Protein AF-A0A524CQB7-F1 (afdb_monomer_lite)

pLDDT: mean 87.29, std 10.15, range [39.16, 98.62]

Sequence (456 aa):
MPPKVCFMQLSSCWGCYQSLIDNYGQDLIDILTSIDIVYFPAVVDFKHSDLESYGEGEIDIGIIEGNVRTTDDLENTKLVREKSKLVISLGSCACFGGIPSLANLYSKDALIERKYKTVESIVETQGLPTENVPGILDSIPPVHDVVDVDIWIPGCPPKTDHIIAAFKYLLSLPAREPSDQNMCDICTLRGEKCFLNRGILCFGPLASADEKLQYPNKGEVCYGASGPTKNIAKDEAQKLVKLVTSKELDGNEVADILKFLTLYAKIPNLGYMYVKGDPLQALGHNRADYPEKTIELDGSNVKALDLNGFPDEIGILLHAVSKSPEFHYTEQTVCATCPRNKENKQLKEIKRDYEGGVKDQEKCLLEQGYLCMGIVTKGGCGALCIKANCPCLGCYGPSPNIVDAGGKFTTSLASISTNMTVPDLQKKIPDPAGQFYRFMTAVSPFKKKQNDTGME

Foldseek 3Di:
DQAEEAEDEDAAPCVQVVLQCVPPPPCSVVLVVRHHHQYDVVPDPDDPVSLVPAQFQNGAEYEYEAWCFFPVSLVVLVSSNRRHPAYEDAELCQAFVFQVQVCLQDFPVVVQCCPQPPPPPDPDHPGDDDPPDTGTDGGIAHSCVRHPHFKYQYFPHRHNVSVSVVSVLVSPPDPDDAAQDFLLVVAPCPDPNDCLVVLHAADRQFAGDDPVQNQVNVVHGHLRLRAGHPGGPQVSLLSNLCSLQVDQDDLVRLVSLVSSLCNHVVPPPLQLMDGLLRLLSCLQFPVPSWDWDWDQDPNDTAIFTRRVPGDRSNRRSSVSSSPHPSDDRPWAFQVVLQQADDDALAAPEADDQPPPPQDDLRHDPVNVRYLALSVFATHDPSNVQSNVVHHHQRRSHGTSNPQASLVVSVVSNCVRHVVDDPVRVCVNCVDSCCRRCSSRCCSHPCNHDDDCPDPD

Structure (mmCIF, N/CA/C/O backbone):
data_AF-A0A524CQB7-F1
#
_entry.id   AF-A0A524CQB7-F1
#
loop_
_atom_site.group_PDB
_atom_site.id
_atom_site.type_symbol
_atom_site.label_atom_id
_atom_site.label_alt_id
_atom_site.label_comp_id
_atom_site.label_asym_id
_atom_site.label_entity_id
_atom_site.label_seq_id
_atom_site.pdbx_PDB_ins_code
_atom_site.Cartn_x
_atom_site.Cartn_y
_atom_site.Cartn_z
_atom_site.occupancy
_atom_site.B_iso_or_equiv
_atom_site.auth_seq_id
_atom_site.auth_comp_id
_atom_site.auth_asym_id
_atom_site.auth_atom_id
_atom_site.pdbx_PDB_model_num
ATOM 1 N N . MET A 1 1 ? -23.038 -17.881 1.318 1.00 72.31 1 MET A N 1
ATOM 2 C CA . MET A 1 1 ? -22.494 -18.045 -0.044 1.00 72.31 1 MET A CA 1
ATOM 3 C C . MET A 1 1 ? -21.084 -17.476 -0.014 1.00 72.31 1 MET A C 1
ATOM 5 O O . MET A 1 1 ? -20.920 -16.482 0.690 1.00 72.31 1 MET A O 1
ATOM 9 N N . PRO A 1 2 ? -20.083 -18.121 -0.632 1.00 88.00 2 PRO A N 1
ATOM 10 C CA . PRO A 1 2 ? -18.741 -17.547 -0.744 1.00 88.00 2 PRO A CA 1
ATOM 11 C C . PRO A 1 2 ? -18.804 -16.168 -1.426 1.00 88.00 2 PRO A C 1
ATOM 13 O O . PRO A 1 2 ? -19.645 -16.002 -2.312 1.00 88.00 2 PRO A O 1
ATOM 16 N N . PRO A 1 3 ? -17.991 -15.179 -1.014 1.00 91.88 3 PRO A N 1
ATOM 17 C CA . PRO A 1 3 ? -17.944 -13.879 -1.674 1.00 91.88 3 PRO A CA 1
ATOM 18 C C . PRO A 1 3 ? -17.397 -14.009 -3.098 1.00 91.88 3 PRO A C 1
ATOM 20 O O . PRO A 1 3 ? -16.446 -14.760 -3.328 1.00 91.88 3 PRO A O 1
ATOM 23 N N . LYS A 1 4 ? -17.969 -13.246 -4.033 1.00 95.12 4 LYS A N 1
ATOM 24 C CA . LYS A 1 4 ? -17.505 -13.155 -5.423 1.00 95.12 4 LYS A CA 1
ATOM 25 C C . LYS A 1 4 ? -16.234 -12.315 -5.497 1.00 95.12 4 LYS A C 1
ATOM 27 O O . LYS A 1 4 ? -16.232 -11.157 -5.075 1.00 95.12 4 LYS A O 1
ATOM 32 N N . VAL A 1 5 ? -15.166 -12.873 -6.060 1.00 95.69 5 VAL A N 1
ATOM 33 C CA . VAL A 1 5 ? -13.848 -12.231 -6.139 1.00 95.69 5 VAL A CA 1
ATOM 34 C C . VAL A 1 5 ? -13.337 -12.184 -7.577 1.00 95.69 5 VAL A C 1
ATOM 36 O O . VAL A 1 5 ? -13.259 -13.203 -8.264 1.00 95.69 5 VAL A O 1
ATOM 39 N N . CYS A 1 6 ? -12.950 -10.987 -8.013 1.00 96.75 6 CYS A N 1
ATOM 40 C CA . CYS A 1 6 ? -12.302 -10.721 -9.293 1.00 96.75 6 CYS A CA 1
ATOM 41 C C . CYS A 1 6 ? -10.814 -10.416 -9.080 1.00 96.75 6 CYS A C 1
ATOM 43 O O . CYS A 1 6 ? -10.462 -9.517 -8.322 1.00 96.75 6 CYS A O 1
ATOM 45 N N . PHE A 1 7 ? -9.939 -11.128 -9.784 1.00 96.56 7 PHE A N 1
ATOM 46 C CA . PHE A 1 7 ? -8.497 -10.908 -9.855 1.00 96.56 7 PHE A CA 1
ATOM 47 C C . PHE A 1 7 ? -8.150 -10.327 -11.230 1.00 96.56 7 PHE A C 1
ATOM 49 O O . PHE A 1 7 ? -8.049 -11.044 -12.228 1.00 96.56 7 PHE A O 1
ATOM 56 N N . MET A 1 8 ? -7.987 -9.008 -11.283 1.00 97.56 8 MET A N 1
ATOM 57 C CA . MET A 1 8 ? -7.644 -8.269 -12.489 1.00 97.56 8 MET A CA 1
ATOM 58 C C . MET A 1 8 ? -6.134 -8.065 -12.617 1.00 97.56 8 MET A C 1
ATOM 60 O O . MET A 1 8 ? -5.514 -7.331 -11.843 1.00 97.56 8 MET A O 1
ATOM 64 N N . GLN A 1 9 ? -5.572 -8.655 -13.668 1.00 96.25 9 GLN A N 1
ATOM 65 C CA . GLN A 1 9 ? -4.202 -8.420 -14.099 1.00 96.25 9 GLN A CA 1
ATOM 66 C C . GLN A 1 9 ? -4.155 -7.278 -15.122 1.00 96.25 9 GLN A C 1
ATOM 68 O O . GLN A 1 9 ? -4.657 -7.423 -16.234 1.00 96.25 9 GLN A O 1
ATOM 73 N N . LEU A 1 10 ? -3.489 -6.179 -14.775 1.00 97.12 10 LEU A N 1
ATOM 74 C CA . LEU A 1 10 ? -3.112 -5.120 -15.717 1.00 97.12 10 LEU A CA 1
ATOM 75 C C . LEU A 1 10 ? -1.713 -5.393 -16.306 1.00 97.12 10 LEU A C 1
ATOM 77 O O . LEU A 1 10 ? -1.142 -6.476 -16.137 1.00 97.12 10 LEU A O 1
ATOM 81 N N . SER A 1 11 ? -1.087 -4.387 -16.918 1.00 96.44 11 SER A N 1
ATOM 82 C CA . SER A 1 11 ? 0.336 -4.402 -17.277 1.00 96.44 11 SER A CA 1
ATOM 83 C C . SER A 1 11 ? 1.223 -4.699 -16.057 1.00 96.44 11 SER A C 1
ATOM 85 O O . SER A 1 11 ? 1.495 -3.829 -15.218 1.00 96.44 11 SER A O 1
ATOM 87 N N . SER A 1 12 ? 1.697 -5.939 -15.944 1.00 94.62 12 SER A N 1
ATOM 88 C CA . SER A 1 12 ? 2.336 -6.465 -14.733 1.00 94.62 12 SER A CA 1
ATOM 89 C C . SER A 1 12 ? 3.407 -7.516 -15.050 1.00 94.62 12 SER A C 1
ATOM 91 O O . SER A 1 12 ? 3.585 -7.924 -16.197 1.00 94.62 12 S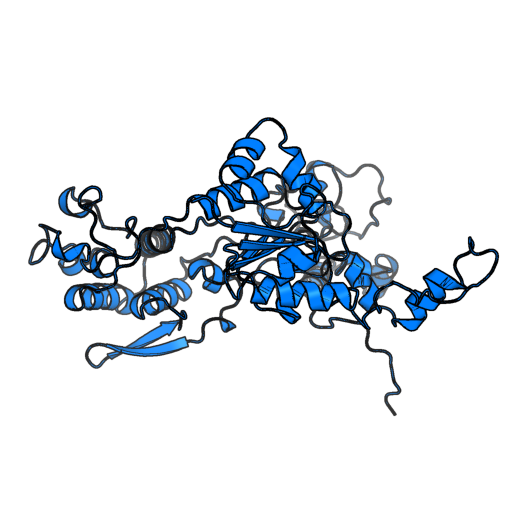ER A O 1
ATOM 93 N N . CYS A 1 13 ? 4.152 -7.936 -14.023 1.00 95.88 13 CYS A N 1
ATOM 94 C CA . CYS A 1 13 ? 5.080 -9.069 -14.096 1.00 95.88 13 CYS A CA 1
ATOM 95 C C . CYS A 1 13 ? 4.495 -10.355 -13.494 1.00 95.88 13 CYS A C 1
ATOM 97 O O . CYS A 1 13 ? 5.230 -11.330 -13.357 1.00 95.88 13 CYS A O 1
ATOM 99 N N . TRP A 1 14 ? 3.220 -10.333 -13.084 1.00 95.00 14 TRP A N 1
ATOM 100 C CA . TRP A 1 14 ? 2.524 -11.423 -12.392 1.00 95.00 14 TRP A CA 1
ATOM 101 C C . TRP A 1 14 ? 3.106 -11.821 -11.023 1.00 95.00 14 TRP A C 1
ATOM 103 O O . TRP A 1 14 ? 2.699 -12.806 -10.409 1.00 95.00 14 TRP A O 1
ATOM 113 N N . GLY A 1 15 ? 4.079 -11.064 -10.508 1.00 95.62 15 GLY A N 1
ATOM 114 C CA . GLY A 1 15 ? 4.787 -11.424 -9.281 1.00 95.62 15 GLY A CA 1
ATOM 115 C C . GLY A 1 15 ? 3.889 -11.442 -8.042 1.00 95.62 15 GLY A C 1
ATOM 116 O O . GLY A 1 15 ? 4.166 -12.192 -7.106 1.00 95.62 15 GLY A O 1
ATOM 117 N N . CYS A 1 16 ? 2.821 -10.637 -8.007 1.00 95.19 16 CYS A N 1
ATOM 118 C CA . CYS A 1 16 ? 1.934 -10.599 -6.842 1.00 95.19 16 CYS A CA 1
ATOM 119 C C . CYS A 1 16 ? 1.035 -11.833 -6.795 1.00 95.19 16 CYS A C 1
ATOM 121 O O . CYS A 1 16 ? 0.905 -12.444 -5.734 1.00 95.19 16 CYS A O 1
ATOM 123 N N . TYR A 1 17 ? 0.481 -12.241 -7.939 1.00 93.12 17 TYR A N 1
ATOM 124 C CA . TYR A 1 17 ? -0.245 -13.503 -8.043 1.00 93.12 17 TYR A CA 1
ATOM 125 C C . TYR A 1 17 ? 0.659 -14.724 -7.860 1.00 93.12 17 TYR A C 1
ATOM 127 O O . TYR A 1 17 ? 0.243 -15.645 -7.160 1.00 93.12 17 TYR A O 1
ATOM 135 N N . GLN A 1 18 ? 1.910 -14.702 -8.341 1.00 93.00 18 GLN A N 1
ATOM 136 C CA . GLN A 1 18 ? 2.894 -15.739 -7.995 1.00 93.00 18 GLN A CA 1
ATOM 137 C C . GLN A 1 18 ? 3.065 -15.847 -6.473 1.00 93.00 18 GLN A C 1
ATOM 139 O O . GLN A 1 18 ? 2.960 -16.934 -5.920 1.00 93.00 18 GLN A O 1
ATOM 144 N N . SER A 1 19 ? 3.239 -14.726 -5.766 1.00 91.25 19 SER A N 1
ATOM 145 C CA . SER A 1 19 ? 3.388 -14.762 -4.306 1.00 91.25 19 SER A CA 1
ATOM 146 C C . SER A 1 19 ? 2.136 -15.263 -3.578 1.00 91.25 19 SER A C 1
ATOM 148 O O . SER A 1 19 ? 2.265 -15.909 -2.536 1.00 91.25 19 SER A O 1
ATOM 150 N N . LEU A 1 20 ? 0.935 -15.008 -4.110 1.00 87.56 20 LEU A N 1
ATOM 151 C CA . LEU A 1 20 ? -0.304 -15.603 -3.600 1.00 87.56 20 LEU A CA 1
ATOM 152 C C . LEU A 1 20 ? -0.279 -17.132 -3.747 1.00 87.56 20 LEU A C 1
ATOM 154 O O . LEU A 1 20 ? -0.596 -17.838 -2.789 1.00 87.56 20 LEU A O 1
ATOM 158 N N . ILE A 1 21 ? 0.118 -17.645 -4.916 1.00 86.62 21 ILE A N 1
ATOM 159 C CA . ILE A 1 21 ? 0.123 -19.090 -5.174 1.00 86.62 21 ILE A CA 1
ATOM 160 C C . ILE A 1 21 ? 1.335 -19.825 -4.585 1.00 86.62 21 ILE A C 1
ATOM 162 O O . ILE A 1 21 ? 1.261 -21.037 -4.415 1.00 86.62 21 ILE A O 1
ATOM 166 N N . ASP A 1 22 ? 2.413 -19.127 -4.214 1.00 84.06 22 ASP A N 1
ATOM 167 C CA . ASP A 1 22 ? 3.617 -19.717 -3.600 1.00 84.06 22 ASP A CA 1
ATOM 168 C C . ASP A 1 22 ? 3.314 -20.483 -2.299 1.00 84.06 22 ASP A C 1
ATOM 170 O O . ASP A 1 22 ? 4.087 -21.354 -1.905 1.00 84.06 22 ASP A O 1
ATOM 174 N N . ASN A 1 23 ? 2.169 -20.226 -1.651 1.00 68.69 23 ASN A N 1
ATOM 175 C CA . ASN A 1 23 ? 1.700 -21.011 -0.502 1.00 68.69 23 ASN A CA 1
ATOM 176 C C . ASN A 1 23 ? 0.934 -22.292 -0.869 1.00 68.69 23 ASN A C 1
ATOM 178 O O . ASN A 1 23 ? 0.060 -22.749 -0.119 1.00 68.69 23 ASN A O 1
ATOM 182 N N . TYR A 1 24 ? 1.189 -22.845 -2.051 1.00 61.53 24 TYR A N 1
ATOM 183 C CA . TYR A 1 24 ? 0.527 -24.052 -2.518 1.00 61.53 24 TYR A CA 1
ATOM 184 C C . TYR A 1 24 ? 0.755 -25.216 -1.533 1.00 61.53 24 TYR A C 1
ATOM 186 O O . TYR A 1 24 ? 1.892 -25.578 -1.235 1.00 61.53 24 TYR A O 1
ATOM 194 N N . GLY A 1 25 ? -0.334 -25.803 -1.017 1.00 59.62 25 GLY A N 1
ATOM 195 C CA . GLY A 1 25 ? -0.307 -26.939 -0.081 1.00 59.62 25 GLY A CA 1
ATOM 196 C C . GLY A 1 25 ? -0.539 -26.613 1.403 1.00 59.62 25 GLY A C 1
ATOM 197 O O . GLY A 1 25 ? -0.539 -27.536 2.215 1.00 59.62 25 GLY A O 1
ATOM 198 N N . GLN A 1 26 ? -0.757 -25.343 1.765 1.00 68.56 26 GLN A N 1
ATOM 199 C CA . GLN A 1 26 ? -1.224 -24.938 3.101 1.00 68.56 26 GLN A CA 1
ATOM 200 C C . GLN A 1 26 ? -2.515 -24.108 2.996 1.00 68.56 26 GLN A C 1
ATOM 202 O O . GLN A 1 26 ? -3.539 -24.609 2.541 1.00 68.56 26 GLN A O 1
ATOM 207 N N . ASP A 1 27 ? -2.460 -22.823 3.350 1.00 71.88 27 ASP A N 1
ATOM 208 C CA . ASP A 1 27 ? -3.631 -21.950 3.481 1.00 71.88 27 ASP A CA 1
ATOM 209 C C . ASP A 1 27 ? -4.284 -21.559 2.148 1.00 71.88 27 ASP A C 1
ATOM 211 O O . ASP A 1 27 ? -5.397 -21.037 2.135 1.00 71.88 27 ASP A O 1
ATOM 215 N N . LEU A 1 28 ? -3.597 -21.760 1.017 1.00 79.31 28 LEU A N 1
ATOM 216 C CA . LEU A 1 28 ? -4.120 -21.358 -0.288 1.00 79.31 28 LEU A CA 1
ATOM 217 C C . LEU A 1 28 ? -5.411 -22.109 -0.636 1.00 79.31 28 LEU A C 1
ATOM 219 O O . LEU A 1 28 ? -6.340 -21.500 -1.152 1.00 79.31 28 LEU A O 1
ATOM 223 N N . ILE A 1 29 ? -5.493 -23.408 -0.332 1.00 81.88 29 ILE A N 1
ATOM 224 C CA . ILE A 1 29 ? -6.696 -24.208 -0.611 1.00 81.88 29 ILE A CA 1
ATOM 225 C C . ILE A 1 29 ? -7.873 -23.696 0.226 1.00 81.88 29 ILE A C 1
ATOM 227 O O . ILE A 1 29 ? -8.972 -23.532 -0.302 1.00 81.88 29 ILE A O 1
ATOM 231 N N . ASP A 1 30 ? -7.639 -23.370 1.496 1.00 81.06 30 ASP A N 1
ATOM 232 C CA . ASP A 1 30 ? -8.668 -22.817 2.380 1.00 81.06 30 ASP A CA 1
ATOM 233 C C . ASP A 1 30 ? -9.185 -21.465 1.867 1.00 81.06 30 ASP A C 1
ATOM 235 O O . ASP A 1 30 ? -10.387 -21.202 1.892 1.00 81.06 30 ASP A O 1
ATOM 239 N N . ILE A 1 31 ? -8.301 -20.612 1.336 1.00 81.88 31 ILE A N 1
ATOM 240 C CA . ILE A 1 31 ? -8.700 -19.341 0.712 1.00 81.88 31 ILE A CA 1
ATOM 241 C C . ILE A 1 31 ? -9.503 -19.595 -0.565 1.00 81.88 31 ILE A C 1
ATOM 243 O O . ILE A 1 31 ? -10.604 -19.076 -0.705 1.00 81.88 31 ILE A O 1
ATOM 247 N N . LEU A 1 32 ? -8.987 -20.407 -1.490 1.00 83.88 32 LEU A N 1
ATOM 248 C CA . LEU A 1 32 ? -9.645 -20.644 -2.779 1.00 83.88 32 LEU A CA 1
ATOM 249 C C . LEU A 1 32 ? -11.011 -21.328 -2.619 1.00 83.88 32 LEU A C 1
ATOM 251 O O . LEU A 1 32 ? -11.913 -21.067 -3.404 1.00 83.88 32 LEU A O 1
ATOM 255 N N . THR A 1 33 ? -11.185 -22.173 -1.600 1.00 86.12 33 THR A N 1
ATOM 256 C CA . THR A 1 33 ? -12.470 -22.836 -1.303 1.00 86.12 33 THR A CA 1
ATOM 257 C C . THR A 1 33 ? -13.450 -21.959 -0.525 1.00 86.12 33 THR A C 1
ATOM 259 O O . THR A 1 33 ? -14.637 -22.284 -0.458 1.00 86.12 33 THR A O 1
ATOM 262 N N . SER A 1 34 ? -12.988 -20.846 0.050 1.00 87.50 34 SER A N 1
ATOM 263 C CA . SER A 1 34 ? -13.831 -19.896 0.782 1.00 87.50 34 SER A CA 1
ATOM 264 C C . SER A 1 34 ? -14.281 -18.700 -0.055 1.00 87.50 34 SER A C 1
ATOM 266 O O . SER A 1 34 ? -15.033 -17.879 0.465 1.00 87.50 34 SER A O 1
ATOM 268 N N . ILE A 1 35 ? -13.898 -18.624 -1.336 1.00 91.69 35 ILE A N 1
ATOM 269 C CA . ILE A 1 35 ? -14.290 -17.567 -2.282 1.00 91.69 35 ILE A CA 1
ATOM 270 C C . ILE A 1 35 ? -14.898 -18.147 -3.563 1.00 91.69 35 ILE A C 1
ATOM 272 O O . ILE A 1 35 ? -14.632 -19.289 -3.928 1.00 91.69 35 ILE A O 1
ATOM 276 N N . ASP A 1 36 ? -15.698 -17.344 -4.258 1.00 93.88 36 ASP A N 1
ATOM 277 C CA . ASP A 1 36 ? -16.190 -17.625 -5.608 1.00 93.88 36 ASP A CA 1
ATOM 278 C C . ASP A 1 36 ? -15.382 -16.796 -6.618 1.00 93.88 36 ASP A C 1
ATOM 280 O O . ASP A 1 36 ? -15.504 -15.571 -6.672 1.00 93.88 36 ASP A O 1
ATOM 284 N N . ILE A 1 37 ? -14.488 -17.439 -7.373 1.00 94.88 37 ILE A N 1
ATOM 285 C CA . ILE A 1 37 ? -13.604 -16.749 -8.321 1.00 94.88 37 ILE A CA 1
ATOM 286 C C . ILE A 1 37 ? -14.369 -16.502 -9.616 1.00 94.88 37 ILE A C 1
ATOM 288 O O . ILE A 1 37 ? -14.480 -17.392 -10.456 1.00 94.88 37 ILE A O 1
ATOM 292 N N . VAL A 1 38 ? -14.842 -15.273 -9.799 1.00 96.00 38 VAL A N 1
ATOM 293 C CA . VAL A 1 38 ? -15.662 -14.890 -10.960 1.00 96.00 38 VAL A CA 1
ATOM 294 C C . VAL A 1 38 ? -14.837 -14.428 -12.157 1.00 96.00 38 VAL A C 1
ATOM 296 O O . VAL A 1 38 ? -15.312 -14.452 -13.288 1.00 96.00 38 VAL A O 1
ATOM 299 N N . TYR A 1 39 ? -13.595 -14.008 -11.921 1.00 97.06 39 TYR A N 1
ATOM 300 C CA . TYR A 1 39 ? -12.663 -13.608 -12.969 1.00 97.06 39 TYR A CA 1
ATOM 301 C C . TYR A 1 39 ? -11.231 -13.730 -12.457 1.00 97.06 39 TYR A C 1
ATOM 303 O O . TYR A 1 39 ? -10.873 -13.097 -11.469 1.00 97.06 39 TYR A O 1
ATOM 311 N N . PHE A 1 40 ? -10.414 -14.553 -13.109 1.00 94.94 40 PHE A N 1
ATOM 312 C CA . PHE A 1 40 ? -8.971 -14.631 -12.878 1.00 94.94 40 PHE A CA 1
ATOM 313 C C . PHE A 1 40 ? -8.320 -15.270 -14.114 1.00 94.94 40 PHE A C 1
ATOM 315 O O . PHE A 1 40 ? -8.179 -16.493 -14.157 1.00 94.94 40 PHE A O 1
ATOM 322 N N . PRO A 1 41 ? -7.909 -14.478 -15.122 1.00 89.75 41 PRO A N 1
ATOM 323 C CA . PRO A 1 41 ? -7.543 -14.991 -16.449 1.00 89.75 41 PRO A CA 1
ATOM 324 C C . PRO A 1 41 ? -6.447 -16.064 -16.475 1.00 89.75 41 PRO A C 1
ATOM 326 O O . PRO A 1 41 ? -6.358 -16.831 -17.427 1.00 89.75 41 PRO A O 1
ATOM 329 N N . ALA A 1 42 ? -5.593 -16.106 -15.449 1.00 87.00 42 ALA A N 1
ATOM 330 C CA . ALA A 1 42 ? -4.515 -17.084 -15.337 1.00 87.00 42 ALA A CA 1
ATOM 331 C C . ALA A 1 42 ? -4.948 -18.426 -14.713 1.00 87.00 42 ALA A C 1
ATOM 333 O O . ALA A 1 42 ? -4.187 -19.389 -14.773 1.00 87.00 42 ALA A O 1
ATOM 334 N N . VAL A 1 43 ? -6.122 -18.489 -14.076 1.00 88.50 43 VAL A N 1
ATOM 335 C CA . VAL A 1 43 ? -6.550 -19.629 -13.242 1.00 88.50 43 VAL A CA 1
ATOM 336 C C . VAL A 1 43 ? -7.898 -20.203 -13.674 1.00 88.50 43 VAL A C 1
ATOM 338 O O . VAL A 1 43 ? -8.090 -21.413 -13.594 1.00 88.50 43 VAL A O 1
ATOM 341 N N . VAL A 1 44 ? -8.827 -19.363 -14.132 1.00 91.69 44 VAL A N 1
ATOM 342 C CA . VAL A 1 44 ? -10.168 -19.768 -14.578 1.00 91.69 44 VAL A CA 1
ATOM 343 C C . VAL A 1 44 ? -10.417 -19.309 -16.012 1.00 91.69 44 VAL A C 1
ATOM 345 O O . VAL A 1 44 ? -9.851 -18.317 -16.465 1.00 91.69 44 VAL A O 1
ATOM 348 N N . ASP A 1 45 ? -11.294 -20.017 -16.724 1.00 93.56 45 ASP A N 1
ATOM 349 C CA . ASP A 1 45 ? -11.525 -19.797 -18.157 1.00 93.56 45 ASP A CA 1
ATOM 350 C C . ASP A 1 45 ? -12.484 -18.642 -18.490 1.00 93.56 45 ASP A C 1
ATOM 352 O O . ASP A 1 45 ? -12.678 -18.364 -19.680 1.00 93.56 45 ASP A O 1
ATOM 356 N N . PHE A 1 46 ? -13.050 -17.964 -17.481 1.00 94.88 46 PHE A N 1
ATOM 357 C CA . PHE A 1 46 ? -13.928 -16.806 -17.671 1.00 94.88 46 PHE A CA 1
ATOM 358 C C . PHE A 1 46 ? -13.240 -15.727 -18.509 1.00 94.88 46 PHE A C 1
ATOM 360 O O . PHE A 1 46 ? -12.072 -15.383 -18.308 1.00 94.88 46 PHE A O 1
ATOM 367 N N . LYS A 1 47 ? -13.968 -15.222 -19.497 1.00 94.69 47 LYS A N 1
ATOM 368 C CA . LYS A 1 47 ? -13.514 -14.222 -20.456 1.00 94.69 47 LYS A CA 1
ATOM 369 C C . LYS A 1 47 ? -13.863 -12.826 -19.971 1.00 94.69 47 LYS A C 1
ATOM 371 O O . LYS A 1 47 ? -14.651 -12.627 -19.053 1.00 94.69 47 LYS A O 1
ATOM 376 N N . HIS A 1 48 ? -13.263 -11.840 -20.624 1.00 95.19 48 HIS A N 1
ATOM 377 C CA . HIS A 1 48 ? -13.508 -10.432 -20.325 1.00 95.19 48 HIS A CA 1
ATOM 378 C C . HIS A 1 48 ? -15.000 -10.064 -20.440 1.00 95.19 48 HIS A C 1
ATOM 380 O O . HIS A 1 48 ? -15.533 -9.423 -19.542 1.00 95.19 48 HIS A O 1
ATOM 386 N N . SER A 1 49 ? -15.715 -10.623 -21.424 1.00 95.81 49 SER A N 1
ATOM 387 C CA . SER A 1 49 ? -17.171 -10.464 -21.561 1.00 95.81 49 SER A CA 1
ATOM 388 C C . SER A 1 49 ? -17.979 -11.004 -20.373 1.00 95.81 49 SER A C 1
ATOM 390 O O . SER A 1 49 ? -19.060 -10.496 -20.087 1.00 95.81 49 SER A O 1
ATOM 392 N N . ASP A 1 50 ? -17.478 -12.029 -19.671 1.00 96.00 50 ASP A N 1
ATOM 393 C CA . ASP A 1 50 ? -18.132 -12.534 -18.460 1.00 96.00 50 ASP A CA 1
ATOM 394 C C . ASP A 1 50 ? -18.022 -11.495 -17.337 1.00 96.00 50 ASP A C 1
ATOM 396 O O . ASP A 1 50 ? -19.013 -11.224 -16.662 1.00 96.00 50 ASP A O 1
ATOM 400 N N . LEU A 1 51 ? -16.860 -10.843 -17.189 1.00 95.69 51 LEU A N 1
ATOM 401 C CA . LEU A 1 51 ? -16.669 -9.742 -16.239 1.00 95.69 51 LEU A CA 1
ATOM 402 C C . LEU A 1 51 ? -17.588 -8.549 -16.554 1.00 95.69 51 LEU A C 1
ATOM 404 O O . LEU A 1 51 ? -18.195 -7.983 -15.646 1.00 95.69 51 LEU A O 1
ATOM 408 N N . GLU A 1 52 ? -17.725 -8.186 -17.830 1.00 97.06 52 GLU A N 1
ATOM 409 C CA . GLU A 1 52 ? -18.614 -7.103 -18.276 1.00 97.06 52 GLU A CA 1
ATOM 410 C C . GLU A 1 52 ? -20.092 -7.381 -17.972 1.00 97.06 52 GLU A C 1
ATOM 412 O O . GLU A 1 52 ? -20.849 -6.444 -17.703 1.00 97.06 52 GLU A O 1
ATOM 417 N N . SER A 1 53 ? -20.496 -8.657 -17.988 1.00 97.06 53 SER A N 1
ATOM 418 C CA . SER A 1 53 ? -21.888 -9.078 -17.799 1.00 97.06 53 SER A CA 1
ATOM 419 C C . SER A 1 53 ? -22.416 -8.915 -16.370 1.00 97.06 53 SER A C 1
ATOM 421 O O . SER A 1 53 ? -23.633 -8.881 -16.179 1.00 97.06 53 SER A O 1
ATOM 423 N N . TYR A 1 54 ? -21.529 -8.788 -15.376 1.00 97.38 54 TYR A N 1
ATOM 424 C CA . TYR A 1 54 ? -21.922 -8.550 -13.988 1.00 97.38 54 TYR A CA 1
ATOM 425 C C . TYR A 1 54 ? -22.570 -7.169 -13.815 1.00 97.38 54 TYR A C 1
ATOM 427 O O . TYR A 1 54 ? -22.191 -6.179 -14.454 1.00 97.38 54 TYR A O 1
ATOM 435 N N . GLY A 1 55 ? -23.543 -7.082 -12.909 1.00 97.56 55 GLY A N 1
ATOM 436 C CA . GLY A 1 55 ? -24.124 -5.813 -12.484 1.00 97.56 55 GLY A CA 1
ATOM 437 C C . GLY A 1 55 ? -23.137 -4.933 -11.709 1.00 97.56 55 GLY A C 1
ATOM 438 O O . GLY A 1 55 ? -22.107 -5.392 -11.209 1.00 97.56 55 GLY A O 1
ATOM 439 N N . GLU A 1 56 ? -23.466 -3.648 -11.587 1.00 97.38 56 GLU A N 1
ATOM 440 C CA . GLU A 1 56 ? -22.733 -2.715 -10.726 1.00 97.38 56 GLU A CA 1
ATOM 441 C C . GLU A 1 56 ? -22.738 -3.212 -9.271 1.00 97.38 56 GLU A C 1
ATOM 443 O O . GLU A 1 56 ? -23.784 -3.587 -8.733 1.00 97.38 56 GLU A O 1
ATOM 448 N N . GLY A 1 57 ? -21.560 -3.255 -8.644 1.00 94.94 57 GLY A N 1
ATOM 449 C CA . GLY A 1 57 ? -21.390 -3.750 -7.276 1.00 94.94 57 GLY A CA 1
ATOM 450 C C . GLY A 1 57 ? -21.813 -5.209 -7.049 1.00 94.94 57 GLY A C 1
ATOM 451 O O . GLY A 1 57 ? -22.044 -5.596 -5.901 1.00 94.94 57 GLY A O 1
ATOM 452 N N . GLU A 1 58 ? -21.953 -6.029 -8.096 1.00 97.06 58 GLU A N 1
ATOM 453 C CA . GLU A 1 58 ? -22.327 -7.441 -7.950 1.00 97.06 58 GLU A CA 1
ATOM 454 C C . GLU A 1 58 ? -21.160 -8.312 -7.452 1.00 97.06 58 GLU A C 1
ATOM 456 O O . GLU A 1 58 ? -21.382 -9.341 -6.811 1.00 97.06 58 GLU A O 1
ATOM 461 N N . ILE A 1 59 ? -19.920 -7.895 -7.712 1.00 97.19 59 ILE A N 1
ATOM 462 C CA . ILE A 1 59 ? -18.699 -8.553 -7.240 1.00 97.19 59 ILE A CA 1
ATOM 463 C C . ILE A 1 59 ? -18.367 -8.011 -5.848 1.00 97.19 59 ILE A C 1
ATOM 465 O O . ILE A 1 59 ? -18.326 -6.802 -5.630 1.00 97.19 59 ILE A O 1
ATOM 469 N N . ASP A 1 60 ? -18.118 -8.883 -4.874 1.00 94.31 60 ASP A N 1
ATOM 470 C CA . ASP A 1 60 ? -17.844 -8.435 -3.508 1.00 94.31 60 ASP A CA 1
ATOM 471 C C . ASP A 1 60 ? -16.451 -7.799 -3.394 1.00 94.31 60 ASP A C 1
ATOM 473 O O . ASP A 1 60 ? -16.294 -6.764 -2.745 1.00 94.31 60 ASP A O 1
ATOM 477 N N . ILE A 1 61 ? -15.444 -8.388 -4.050 1.00 95.56 61 ILE A N 1
ATOM 478 C CA . ILE A 1 61 ? -14.048 -7.937 -3.975 1.00 95.56 61 ILE A CA 1
ATOM 479 C C . ILE A 1 61 ? -13.397 -7.941 -5.365 1.00 95.56 61 ILE A C 1
ATOM 481 O O . ILE A 1 61 ? -13.256 -8.985 -5.998 1.00 95.56 61 ILE A O 1
ATOM 485 N N . GLY A 1 62 ? -12.928 -6.780 -5.812 1.00 97.12 62 GLY A N 1
ATOM 486 C CA . GLY A 1 62 ? -12.086 -6.601 -6.989 1.00 97.12 62 GLY A CA 1
ATOM 487 C C . GLY A 1 62 ? -10.635 -6.358 -6.591 1.00 97.12 62 GLY A C 1
ATOM 488 O O . GLY A 1 62 ? -10.326 -5.437 -5.843 1.00 97.12 62 GLY A O 1
ATOM 489 N N . ILE A 1 63 ? -9.715 -7.171 -7.089 1.00 97.50 63 ILE A N 1
ATOM 490 C CA . ILE A 1 63 ? -8.290 -7.109 -6.763 1.00 97.50 63 ILE A CA 1
ATOM 491 C C . ILE A 1 63 ? -7.530 -6.742 -8.021 1.00 97.50 63 ILE A C 1
ATOM 493 O O . ILE A 1 63 ? -7.563 -7.481 -9.000 1.00 97.50 63 ILE A O 1
ATOM 497 N N . ILE A 1 64 ? -6.819 -5.622 -7.981 1.00 98.31 64 ILE A N 1
ATOM 498 C CA . ILE A 1 64 ? -6.068 -5.087 -9.112 1.00 98.31 64 ILE A CA 1
ATOM 499 C C . ILE A 1 64 ? -4.575 -5.279 -8.847 1.00 98.31 64 ILE A C 1
ATOM 501 O O . ILE A 1 64 ? -4.023 -4.700 -7.908 1.00 98.31 64 ILE A O 1
ATOM 505 N N . GLU A 1 65 ? -3.912 -6.071 -9.691 1.00 97.31 65 GLU A N 1
ATOM 506 C CA . GLU A 1 65 ? -2.452 -6.124 -9.790 1.00 97.31 65 GLU A CA 1
ATOM 507 C C . GLU A 1 65 ? -1.984 -5.384 -11.049 1.00 97.31 65 GLU A C 1
ATOM 509 O O . GLU A 1 65 ? -2.521 -5.570 -12.138 1.00 97.31 65 GLU A O 1
ATOM 514 N N . GLY A 1 66 ? -0.896 -4.624 -10.931 1.00 97.12 66 GLY A N 1
ATOM 515 C CA . GLY A 1 66 ? -0.157 -4.112 -12.081 1.00 97.12 66 GLY A CA 1
ATOM 516 C C . GLY A 1 66 ? -0.300 -2.611 -12.253 1.00 97.12 66 GLY A C 1
ATOM 517 O O . GLY A 1 66 ? -0.614 -1.893 -11.310 1.00 97.12 66 GLY A O 1
ATOM 518 N N . ASN A 1 67 ? 0.034 -2.132 -13.445 1.00 96.31 67 ASN A N 1
ATOM 519 C CA . ASN A 1 67 ? 0.121 -0.713 -13.759 1.00 96.31 67 ASN A CA 1
ATOM 520 C C . ASN A 1 67 ? -0.918 -0.329 -14.799 1.00 96.31 67 ASN A C 1
ATOM 522 O O . ASN A 1 67 ? -1.148 -1.067 -15.753 1.00 96.31 67 ASN A O 1
ATOM 526 N N . VAL A 1 68 ? -1.432 0.889 -14.684 1.00 97.81 68 VAL A N 1
ATOM 527 C CA . VAL A 1 68 ? -2.289 1.488 -15.705 1.00 97.81 68 VAL A CA 1
ATOM 528 C C . VAL A 1 68 ? -1.398 2.059 -16.817 1.00 97.81 68 VAL A C 1
ATOM 530 O O . VAL A 1 68 ? -1.042 3.234 -16.799 1.00 97.81 68 VAL A O 1
ATOM 533 N N . ARG A 1 69 ? -0.914 1.219 -17.742 1.00 96.88 69 ARG A N 1
ATOM 534 C CA . ARG A 1 69 ? 0.033 1.632 -18.806 1.00 96.88 69 ARG A CA 1
ATOM 535 C C . ARG A 1 69 ? -0.645 1.817 -20.158 1.00 96.88 69 ARG A C 1
ATOM 537 O O . ARG A 1 69 ? -0.163 2.621 -20.967 1.00 96.88 69 ARG A O 1
ATOM 544 N N . THR A 1 70 ? -1.703 1.062 -20.409 1.00 97.62 70 THR A N 1
ATOM 545 C CA . THR A 1 70 ? -2.420 1.005 -21.682 1.00 97.62 70 THR A CA 1
ATOM 546 C C . THR A 1 70 ? -3.860 1.503 -21.547 1.00 97.62 70 THR A C 1
ATOM 548 O O . THR A 1 70 ? -4.349 1.714 -20.436 1.00 97.62 70 THR A O 1
ATOM 551 N N . THR A 1 71 ? -4.531 1.733 -22.677 1.00 97.75 71 THR A N 1
ATOM 552 C CA . THR A 1 71 ? -5.961 2.080 -22.712 1.00 97.75 71 THR A CA 1
ATOM 553 C C . THR A 1 71 ? -6.815 0.978 -22.093 1.00 97.75 71 THR A C 1
ATOM 555 O O . THR A 1 71 ? -7.664 1.280 -21.263 1.00 97.75 71 THR A O 1
ATOM 558 N N . ASP A 1 72 ? -6.505 -0.286 -22.381 1.00 97.56 72 ASP A N 1
ATOM 559 C CA . ASP A 1 72 ? -7.219 -1.425 -21.800 1.00 97.56 72 ASP A CA 1
ATOM 560 C C . ASP A 1 72 ? -6.984 -1.512 -20.293 1.00 97.56 72 ASP A C 1
ATOM 562 O O . ASP A 1 72 ? -7.915 -1.786 -19.545 1.00 97.56 72 ASP A O 1
ATOM 566 N N . ASP A 1 73 ? -5.769 -1.227 -19.803 1.00 98.44 73 ASP A N 1
ATOM 567 C CA . ASP A 1 73 ? -5.532 -1.193 -18.355 1.00 98.44 73 ASP A CA 1
ATOM 568 C C . ASP A 1 73 ? -6.402 -0.127 -17.670 1.00 98.44 73 ASP A C 1
ATOM 570 O O . ASP A 1 73 ? -6.915 -0.342 -16.571 1.00 98.44 73 ASP A O 1
ATOM 574 N N . LEU A 1 74 ? -6.559 1.037 -18.311 1.00 98.56 74 LEU A N 1
ATOM 575 C CA . LEU A 1 74 ? -7.375 2.143 -17.811 1.00 98.56 74 LEU A CA 1
ATOM 576 C C . LEU A 1 74 ? -8.858 1.764 -17.767 1.00 98.56 74 LEU A C 1
ATOM 578 O O . LEU A 1 74 ? -9.527 2.026 -16.767 1.00 98.56 74 LEU A O 1
ATOM 582 N N . GLU A 1 75 ? -9.361 1.147 -18.831 1.00 98.31 75 GLU A N 1
ATOM 583 C CA . GLU A 1 75 ? -10.744 0.679 -18.928 1.00 98.31 75 GLU A CA 1
ATOM 584 C C . GLU A 1 75 ? -11.019 -0.452 -17.935 1.00 98.31 75 GLU A C 1
ATOM 586 O O . GLU A 1 75 ? -11.967 -0.362 -17.159 1.00 98.31 75 GLU A O 1
ATOM 591 N N . ASN A 1 76 ? -10.129 -1.441 -17.845 1.00 98.38 76 ASN A N 1
ATOM 592 C CA . ASN A 1 76 ? -10.230 -2.545 -16.889 1.00 98.38 76 ASN A CA 1
ATOM 593 C C . ASN A 1 76 ? -10.191 -2.071 -15.436 1.00 98.38 76 ASN A C 1
ATOM 595 O O . ASN A 1 76 ? -10.925 -2.589 -14.598 1.00 98.38 76 ASN A O 1
ATOM 599 N N . THR A 1 77 ? -9.376 -1.062 -15.126 1.00 98.56 77 THR A N 1
ATOM 600 C CA . THR A 1 77 ? -9.341 -0.463 -13.784 1.00 98.56 77 THR A CA 1
ATOM 601 C C . THR A 1 77 ? -10.702 0.132 -13.410 1.00 98.56 77 THR A C 1
ATOM 603 O O . THR A 1 77 ? -11.196 -0.098 -12.305 1.00 98.56 77 THR A O 1
ATOM 606 N N . LYS A 1 78 ? -11.341 0.856 -14.339 1.00 98.62 78 LYS A N 1
ATOM 607 C CA . LYS A 1 78 ? -12.684 1.426 -14.145 1.00 98.62 78 LYS A CA 1
ATOM 608 C C . LYS A 1 78 ? -13.758 0.346 -14.066 1.00 98.62 78 LYS A C 1
ATOM 610 O O . LYS A 1 78 ? -14.598 0.412 -13.175 1.00 98.62 78 LYS A O 1
ATOM 615 N N . LEU A 1 79 ? -13.683 -0.661 -14.934 1.00 98.56 79 LEU A N 1
ATOM 616 C CA . LEU A 1 79 ? -14.611 -1.788 -14.959 1.00 98.56 79 LEU A CA 1
ATOM 617 C C . LEU A 1 79 ? -14.602 -2.532 -13.622 1.00 98.56 79 LEU A C 1
ATOM 619 O O . LEU A 1 79 ? -15.653 -2.740 -13.026 1.00 98.56 79 LEU A O 1
ATOM 623 N N . VAL A 1 80 ? -13.423 -2.871 -13.092 1.00 98.44 80 VAL A N 1
ATOM 624 C CA . VAL A 1 80 ? -13.317 -3.537 -11.784 1.00 98.44 80 VAL A CA 1
ATOM 625 C C . VAL A 1 80 ? -13.944 -2.690 -10.684 1.00 98.44 80 VAL A C 1
ATOM 627 O O . VAL A 1 80 ? -14.663 -3.237 -9.851 1.00 98.44 80 VAL A O 1
ATOM 630 N N . ARG A 1 81 ? -13.722 -1.370 -10.682 1.00 98.25 81 ARG A N 1
ATOM 631 C CA . ARG A 1 81 ? -14.347 -0.477 -9.698 1.00 98.25 81 ARG A CA 1
ATOM 632 C C . ARG A 1 81 ? -15.866 -0.450 -9.812 1.00 98.25 81 ARG A C 1
ATOM 634 O O . ARG A 1 81 ? -16.518 -0.498 -8.776 1.00 98.25 81 ARG A O 1
ATOM 641 N N . GLU A 1 82 ? -16.408 -0.377 -11.023 1.00 98.44 82 GLU A N 1
ATOM 642 C CA . GLU A 1 82 ? -17.855 -0.394 -11.275 1.00 98.44 82 GLU A CA 1
ATOM 643 C C . GLU A 1 82 ? -18.485 -1.710 -10.798 1.00 98.44 82 GLU A C 1
ATOM 645 O O . GLU A 1 82 ? -19.495 -1.716 -10.096 1.00 98.44 82 GLU A O 1
ATOM 650 N N . LYS A 1 83 ? -17.875 -2.850 -11.140 1.00 98.25 83 LYS A N 1
ATOM 651 C CA . LYS A 1 83 ? -18.442 -4.166 -10.819 1.00 98.25 83 LYS A CA 1
ATOM 652 C C . LYS A 1 83 ? -18.245 -4.576 -9.361 1.00 98.25 83 LYS A C 1
ATOM 654 O O . LYS A 1 83 ? -18.979 -5.438 -8.887 1.00 98.25 83 LYS A O 1
ATOM 659 N N . SER A 1 84 ? -17.282 -3.985 -8.648 1.00 97.88 84 SER A N 1
ATOM 660 C CA . SER A 1 84 ? -16.882 -4.432 -7.306 1.00 97.88 84 SER A CA 1
ATOM 661 C C . SER A 1 84 ? -17.373 -3.517 -6.185 1.00 97.88 84 SER A C 1
ATOM 663 O O . SER A 1 84 ? -17.287 -2.294 -6.288 1.00 97.88 84 SER A O 1
ATOM 665 N N . LYS A 1 85 ? -17.791 -4.097 -5.054 1.00 94.06 85 LYS A N 1
ATOM 666 C CA . LYS A 1 85 ? -18.091 -3.359 -3.811 1.00 94.06 85 LYS A CA 1
ATOM 667 C C . LYS A 1 85 ? -16.825 -2.846 -3.137 1.00 94.06 85 LYS A C 1
ATOM 669 O O . LYS A 1 85 ? -16.793 -1.699 -2.702 1.00 94.06 85 LYS A O 1
ATOM 674 N N . LEU A 1 86 ? -15.778 -3.670 -3.092 1.00 92.38 86 LEU A N 1
ATOM 675 C CA . LEU A 1 86 ? -14.459 -3.308 -2.570 1.00 92.38 86 LEU A CA 1
ATOM 676 C C . LEU A 1 86 ? -13.390 -3.457 -3.651 1.00 92.38 86 LEU A C 1
ATOM 678 O O . LEU A 1 86 ? -13.387 -4.452 -4.371 1.00 92.38 86 LEU A O 1
ATOM 682 N N . VAL A 1 87 ? -12.456 -2.511 -3.733 1.00 96.81 87 VAL A N 1
ATOM 683 C CA . VAL A 1 87 ? -11.285 -2.564 -4.614 1.00 96.81 87 VAL A CA 1
ATOM 684 C C . VAL A 1 87 ? -9.995 -2.582 -3.805 1.00 96.81 87 VAL A C 1
ATOM 686 O O . VAL A 1 87 ? -9.743 -1.720 -2.961 1.00 96.81 87 VAL A O 1
ATOM 689 N N . ILE A 1 88 ? -9.141 -3.554 -4.115 1.00 96.06 88 ILE A N 1
ATOM 690 C CA . ILE A 1 88 ? -7.838 -3.760 -3.489 1.00 96.06 88 ILE A CA 1
ATOM 691 C C . ILE A 1 88 ? -6.738 -3.507 -4.517 1.00 96.06 88 ILE A C 1
ATOM 693 O O . ILE A 1 88 ? -6.667 -4.186 -5.539 1.00 96.06 88 ILE A O 1
ATOM 697 N N . SER A 1 89 ? -5.830 -2.581 -4.220 1.00 97.00 89 SER A N 1
ATOM 698 C CA . SER A 1 89 ? -4.554 -2.456 -4.927 1.00 97.00 89 SER A CA 1
ATOM 699 C C . SER A 1 89 ? -3.546 -3.450 -4.357 1.00 97.00 89 SER A C 1
ATOM 701 O O . SER A 1 89 ? -3.092 -3.307 -3.217 1.00 97.00 89 SER A O 1
ATOM 703 N N . LEU A 1 90 ? -3.173 -4.452 -5.151 1.00 97.00 90 LEU A N 1
ATOM 704 C CA . LEU A 1 90 ? -2.226 -5.492 -4.763 1.00 97.00 90 LEU A CA 1
ATOM 705 C C . LEU A 1 90 ? -0.851 -5.246 -5.401 1.00 97.00 90 LEU A C 1
ATOM 707 O O . LEU A 1 90 ? -0.678 -5.258 -6.620 1.00 97.00 90 LEU A O 1
ATOM 711 N N . GLY A 1 91 ? 0.149 -5.054 -4.547 1.00 96.75 91 GLY A N 1
ATOM 712 C CA . GLY A 1 91 ? 1.544 -4.859 -4.917 1.00 96.75 91 GLY A CA 1
ATOM 713 C C . GLY A 1 91 ? 1.927 -3.414 -5.227 1.00 96.75 91 GLY A C 1
ATOM 714 O O . GLY A 1 91 ? 1.093 -2.527 -5.416 1.00 96.75 91 GLY A O 1
ATOM 715 N N . SER A 1 92 ? 3.234 -3.161 -5.288 1.00 96.19 92 SER A N 1
ATOM 716 C CA . SER A 1 92 ? 3.797 -1.814 -5.470 1.00 96.19 92 SER A CA 1
ATOM 717 C C . SER A 1 92 ? 3.432 -1.171 -6.801 1.00 96.19 92 SER A C 1
ATOM 719 O O . SER A 1 92 ? 3.389 0.051 -6.883 1.00 96.19 92 SER A O 1
ATOM 721 N N . CYS A 1 93 ? 3.179 -1.974 -7.836 1.00 97.62 93 CYS A N 1
ATOM 722 C CA . CYS A 1 93 ? 2.691 -1.489 -9.124 1.00 97.62 93 CYS A CA 1
ATOM 723 C C . CYS A 1 93 ? 1.317 -0.826 -8.968 1.00 97.62 93 CYS A C 1
ATOM 725 O O . CYS A 1 93 ? 1.184 0.360 -9.252 1.00 97.62 93 CYS A O 1
ATOM 727 N N . ALA A 1 94 ? 0.340 -1.539 -8.402 1.00 97.38 94 ALA A N 1
ATOM 728 C CA . ALA A 1 94 ? -1.004 -0.999 -8.214 1.00 97.38 94 ALA A CA 1
ATOM 729 C C . ALA A 1 94 ? -1.015 0.150 -7.191 1.00 97.38 94 ALA A C 1
ATOM 731 O O . ALA A 1 94 ? -1.629 1.194 -7.416 1.00 97.38 94 ALA A O 1
ATOM 732 N N . CYS A 1 95 ? -0.269 -0.011 -6.092 1.00 94.75 95 CYS A N 1
ATOM 733 C CA . CYS A 1 95 ? -0.232 0.975 -5.015 1.00 94.75 95 CYS A CA 1
ATOM 734 C C . CYS A 1 95 ? 0.504 2.267 -5.401 1.00 94.75 95 CYS A C 1
ATOM 736 O O . CYS A 1 95 ? 0.056 3.348 -5.029 1.00 94.75 95 CYS A O 1
ATOM 738 N N . PHE A 1 96 ? 1.640 2.168 -6.105 1.00 94.38 96 PHE A N 1
ATOM 739 C CA . PHE A 1 96 ? 2.605 3.271 -6.252 1.00 94.38 96 PHE A CA 1
ATOM 740 C C . PHE A 1 96 ? 3.144 3.477 -7.682 1.00 94.38 96 PHE A C 1
ATOM 742 O O . PHE A 1 96 ? 3.966 4.367 -7.908 1.00 94.38 96 PHE A O 1
ATOM 749 N N . GLY A 1 97 ? 2.724 2.655 -8.649 1.00 93.81 97 GLY A N 1
ATOM 750 C CA . GLY A 1 97 ? 3.230 2.624 -10.029 1.00 93.81 97 GLY A CA 1
ATOM 751 C C . GLY A 1 97 ? 4.473 1.746 -10.245 1.00 93.81 97 GLY A C 1
ATOM 752 O O . GLY A 1 97 ? 4.906 1.547 -11.381 1.00 93.81 97 GLY A O 1
ATOM 753 N N . GLY A 1 98 ? 5.074 1.211 -9.177 1.00 95.31 98 GLY A N 1
ATOM 754 C CA . GLY A 1 98 ? 6.153 0.221 -9.239 1.00 95.31 98 GLY A CA 1
ATOM 755 C C . GLY A 1 98 ? 7.368 0.634 -10.081 1.00 95.31 98 GLY A C 1
ATOM 756 O O . GLY A 1 98 ? 7.591 1.810 -10.364 1.00 95.31 98 GLY A O 1
ATOM 757 N N . ILE A 1 99 ? 8.176 -0.354 -10.482 1.00 96.62 99 ILE A N 1
ATOM 758 C CA . ILE A 1 99 ? 9.331 -0.141 -11.377 1.00 96.62 99 ILE A CA 1
ATOM 759 C C . ILE A 1 99 ? 8.916 0.480 -12.721 1.00 96.62 99 ILE A C 1
ATOM 761 O O . ILE A 1 99 ? 9.592 1.412 -13.166 1.00 96.62 99 ILE A O 1
ATOM 765 N N . PRO A 1 100 ? 7.818 0.037 -13.373 1.00 96.31 100 PRO A N 1
ATOM 766 C CA . PRO A 1 100 ? 7.423 0.593 -14.664 1.00 96.31 100 PRO A CA 1
ATOM 767 C C . PRO A 1 100 ? 7.147 2.098 -14.636 1.00 96.31 100 PRO A C 1
ATOM 769 O O . PRO A 1 100 ? 7.326 2.747 -15.665 1.00 96.31 100 PRO A O 1
ATOM 772 N N . SER A 1 101 ? 6.785 2.683 -13.485 1.00 95.81 101 SER A N 1
ATOM 773 C CA . SER A 1 101 ? 6.578 4.134 -13.364 1.00 95.81 101 SER A CA 1
ATOM 774 C C . SER A 1 101 ? 7.813 4.985 -13.667 1.00 95.81 101 SER A C 1
ATOM 776 O O . SER A 1 101 ? 7.655 6.157 -14.001 1.00 95.81 101 SER A O 1
ATOM 778 N N . LEU A 1 102 ? 9.029 4.421 -13.666 1.00 96.06 102 LEU A N 1
ATOM 779 C CA . LEU A 1 102 ? 10.231 5.112 -14.158 1.00 96.06 102 LEU A CA 1
ATOM 780 C C . LEU A 1 102 ? 10.110 5.533 -15.631 1.00 96.06 102 LEU A C 1
ATOM 782 O O . LEU A 1 102 ? 10.771 6.478 -16.059 1.00 96.06 102 LEU A O 1
ATOM 786 N N . ALA A 1 103 ? 9.228 4.888 -16.400 1.00 95.94 103 ALA A N 1
ATOM 787 C CA . ALA A 1 103 ? 8.865 5.316 -17.747 1.00 95.94 103 ALA A CA 1
ATOM 788 C C . ALA A 1 103 ? 8.350 6.766 -17.784 1.00 95.94 103 ALA A C 1
ATOM 790 O O . ALA A 1 103 ? 8.547 7.448 -18.782 1.00 95.94 103 ALA A O 1
ATOM 791 N N . ASN A 1 104 ? 7.763 7.272 -16.693 1.00 95.94 104 ASN A N 1
ATOM 792 C CA . ASN A 1 104 ? 7.284 8.654 -16.591 1.00 95.94 104 ASN A CA 1
ATOM 793 C C . ASN A 1 104 ? 8.423 9.693 -16.620 1.00 95.94 104 ASN A C 1
ATOM 795 O O . ASN A 1 104 ? 8.156 10.892 -16.690 1.00 95.94 104 ASN A O 1
ATOM 799 N N . LEU A 1 105 ? 9.690 9.268 -16.559 1.00 94.56 105 LEU A N 1
ATOM 800 C CA . LEU A 1 105 ? 10.855 10.140 -16.742 1.00 94.56 105 LEU A CA 1
ATOM 801 C C . LEU A 1 105 ? 11.171 10.425 -18.221 1.00 94.56 105 LEU A C 1
ATOM 803 O O . LEU A 1 105 ? 12.061 11.225 -18.515 1.00 94.56 105 LEU A O 1
ATOM 807 N N . TYR A 1 106 ? 10.446 9.790 -19.140 1.00 94.75 106 TYR A N 1
ATOM 808 C CA . TYR A 1 106 ? 10.599 9.913 -20.586 1.00 94.75 106 TYR A CA 1
ATOM 809 C C . TYR A 1 106 ? 9.242 10.208 -21.236 1.00 94.75 106 TYR A C 1
ATOM 811 O O . TYR A 1 106 ? 8.190 9.892 -20.680 1.00 94.75 106 TYR A O 1
ATOM 819 N N . SER A 1 107 ? 9.250 10.808 -22.429 1.00 94.44 107 SER A N 1
ATOM 820 C CA . SER A 1 107 ? 8.024 10.941 -23.219 1.00 94.44 107 SER A CA 1
ATOM 821 C C . SER A 1 107 ? 7.594 9.585 -23.783 1.00 94.44 107 SER A C 1
ATOM 823 O O . SER A 1 107 ? 8.429 8.714 -24.047 1.00 94.44 107 SER A O 1
ATOM 825 N N . LYS A 1 108 ? 6.287 9.419 -24.024 1.00 93.25 108 LYS A N 1
ATOM 826 C CA . LYS A 1 108 ? 5.741 8.233 -24.698 1.00 93.25 108 LYS A CA 1
ATOM 827 C C . LYS A 1 108 ? 6.466 7.949 -26.016 1.00 93.25 108 LYS A C 1
ATOM 829 O O . LYS A 1 108 ? 6.874 6.815 -26.251 1.00 93.25 108 LYS A O 1
ATOM 834 N N . ASP A 1 109 ? 6.689 8.984 -26.820 1.00 93.31 109 ASP A N 1
ATOM 835 C CA . ASP A 1 109 ? 7.353 8.857 -28.117 1.00 93.31 109 ASP A CA 1
ATOM 836 C C . ASP A 1 109 ? 8.801 8.388 -27.975 1.00 93.31 109 ASP A C 1
ATOM 838 O O . ASP A 1 109 ? 9.214 7.496 -28.706 1.00 93.31 109 ASP A O 1
ATOM 842 N N . ALA A 1 110 ? 9.554 8.895 -26.991 1.00 94.50 110 ALA A N 1
ATOM 843 C CA . ALA A 1 110 ? 10.921 8.436 -26.739 1.00 94.50 110 ALA A CA 1
ATOM 844 C C . ALA A 1 110 ? 10.967 6.955 -26.326 1.00 94.50 110 ALA A C 1
ATOM 846 O O . ALA A 1 110 ? 11.859 6.218 -26.746 1.00 94.50 110 ALA A O 1
ATOM 847 N N . LEU A 1 111 ? 9.996 6.495 -25.531 1.00 94.69 111 LEU A N 1
ATOM 848 C CA . LEU A 1 111 ? 9.885 5.085 -25.142 1.00 94.69 111 LEU A CA 1
ATOM 849 C C . LEU A 1 111 ? 9.532 4.190 -26.337 1.00 94.69 111 LEU A C 1
ATOM 851 O O . LEU A 1 111 ? 10.103 3.107 -26.481 1.00 94.69 111 LEU A O 1
ATOM 855 N N . ILE A 1 112 ? 8.614 4.639 -27.197 1.00 93.69 112 ILE A N 1
ATOM 856 C CA . ILE A 1 112 ? 8.217 3.937 -28.425 1.00 93.69 112 ILE A CA 1
ATOM 857 C C . ILE A 1 112 ? 9.388 3.877 -29.409 1.00 93.69 112 ILE A C 1
ATOM 859 O O . ILE A 1 112 ? 9.702 2.802 -29.916 1.00 93.69 112 ILE A O 1
ATOM 863 N N . GLU A 1 113 ? 10.063 5.004 -29.632 1.00 93.75 113 GLU A N 1
ATOM 864 C CA . GLU A 1 113 ? 11.260 5.118 -30.468 1.00 93.75 113 GLU A CA 1
ATOM 865 C C . GLU A 1 113 ? 12.363 4.184 -29.961 1.00 93.75 113 GLU A C 1
ATOM 867 O O . GLU A 1 113 ? 12.962 3.444 -30.748 1.00 93.75 113 GLU A O 1
ATOM 872 N N . ARG A 1 114 ? 12.590 4.137 -28.638 1.00 94.19 114 ARG A N 1
ATOM 873 C CA . ARG A 1 114 ? 13.532 3.183 -28.045 1.00 94.19 114 ARG A CA 1
ATOM 874 C C . ARG A 1 114 ? 13.116 1.751 -28.343 1.00 94.19 114 ARG A C 1
ATOM 876 O O . ARG A 1 114 ? 13.893 1.028 -28.952 1.00 94.19 114 ARG A O 1
ATOM 883 N N . LYS A 1 115 ? 11.911 1.344 -27.939 1.00 92.50 115 LYS A N 1
ATOM 884 C CA . LYS A 1 115 ? 11.467 -0.059 -27.973 1.00 92.50 115 LYS A CA 1
ATOM 885 C C . LYS A 1 115 ? 11.298 -0.623 -29.386 1.00 92.50 115 LYS A C 1
ATOM 887 O O . LYS A 1 115 ? 11.644 -1.779 -29.599 1.00 92.50 115 LYS A O 1
ATOM 892 N N . TYR A 1 116 ? 10.743 0.153 -30.314 1.00 91.81 116 TYR A N 1
ATOM 893 C CA . TYR A 1 116 ? 10.265 -0.356 -31.607 1.00 91.81 116 TYR A CA 1
ATOM 894 C C . TYR A 1 116 ? 11.072 0.121 -32.815 1.00 91.81 116 TYR A C 1
ATOM 896 O O . TYR A 1 116 ? 10.751 -0.273 -33.934 1.00 91.81 116 TYR A O 1
ATOM 904 N N . LYS A 1 117 ? 12.097 0.962 -32.626 1.00 91.50 117 LYS A N 1
ATOM 905 C CA . LYS A 1 117 ? 12.892 1.477 -33.753 1.00 91.50 117 LYS A CA 1
ATOM 906 C C . LYS A 1 117 ? 14.397 1.490 -33.524 1.00 91.50 117 LYS A C 1
ATOM 908 O O . LYS A 1 117 ? 15.139 1.243 -34.464 1.00 91.50 117 LYS A O 1
ATOM 913 N N . THR A 1 118 ? 14.851 1.798 -32.309 1.00 92.62 118 THR A N 1
ATOM 914 C CA . THR A 1 118 ? 16.277 2.078 -32.051 1.00 92.62 118 THR A CA 1
ATOM 915 C C . THR A 1 118 ? 16.964 1.076 -31.126 1.00 92.62 118 THR A C 1
ATOM 917 O O . THR A 1 118 ? 18.148 1.253 -30.842 1.00 92.62 118 THR A O 1
ATOM 920 N N . VAL A 1 119 ? 16.276 0.032 -30.635 1.00 93.50 119 VAL A N 1
ATOM 921 C CA . VAL A 1 119 ? 16.980 -1.080 -29.971 1.00 93.50 119 VAL A CA 1
ATOM 922 C C . VAL A 1 119 ? 17.848 -1.834 -30.972 1.00 93.50 119 VAL A C 1
ATOM 924 O O . VAL A 1 119 ? 17.467 -2.065 -32.115 1.00 93.50 119 VAL A O 1
ATOM 927 N N . GLU A 1 120 ? 19.018 -2.251 -30.510 1.00 94.12 120 GLU A N 1
ATOM 928 C CA . GLU A 1 120 ? 20.100 -2.794 -31.333 1.00 94.12 120 GLU A CA 1
ATOM 929 C C . GLU A 1 120 ? 19.730 -4.138 -31.982 1.00 94.12 120 GLU A C 1
ATOM 931 O O . GLU A 1 120 ? 20.342 -4.546 -32.963 1.00 94.12 120 GLU A O 1
ATOM 936 N N . SER A 1 121 ? 18.726 -4.830 -31.435 1.00 93.12 121 SER A N 1
ATOM 937 C CA . SER A 1 121 ? 18.227 -6.111 -31.937 1.00 93.12 121 SER A CA 1
ATOM 938 C C . SER A 1 121 ? 17.198 -5.990 -33.065 1.00 93.12 121 SER A C 1
ATOM 940 O O . SER A 1 121 ? 16.770 -7.017 -33.591 1.00 93.12 121 SER A O 1
ATOM 942 N N . ILE A 1 122 ? 16.758 -4.780 -33.428 1.00 89.25 122 ILE A N 1
ATOM 943 C CA . ILE A 1 122 ? 15.839 -4.580 -34.555 1.00 89.25 122 ILE A CA 1
ATOM 944 C C . ILE A 1 122 ? 16.626 -4.641 -35.860 1.00 89.25 122 ILE A C 1
ATOM 946 O O . ILE A 1 122 ? 17.509 -3.827 -36.112 1.00 89.25 122 ILE A O 1
ATOM 950 N N . VAL A 1 123 ? 16.271 -5.613 -36.698 1.00 86.62 123 VAL A N 1
ATOM 951 C CA . VAL A 1 123 ? 16.855 -5.788 -38.035 1.00 86.62 123 VAL A CA 1
ATOM 952 C C . VAL A 1 123 ? 16.097 -4.960 -39.078 1.00 86.62 123 VAL A C 1
ATOM 954 O O . VAL A 1 123 ? 16.710 -4.387 -39.972 1.00 86.62 123 VAL A O 1
ATOM 957 N N . GLU A 1 124 ? 14.772 -4.858 -38.937 1.00 85.75 124 GLU A N 1
ATOM 958 C CA . GLU A 1 124 ? 13.896 -4.061 -39.797 1.00 85.75 124 GLU A CA 1
ATOM 959 C C . GLU A 1 124 ? 12.816 -3.374 -38.954 1.00 85.75 124 GLU A C 1
ATOM 961 O O . GLU A 1 124 ? 12.136 -4.004 -38.140 1.00 85.75 124 GLU A O 1
ATOM 966 N N . THR A 1 125 ? 12.661 -2.065 -39.141 1.00 79.38 125 THR A N 1
ATOM 967 C CA . THR A 1 125 ? 11.700 -1.263 -38.384 1.00 79.38 125 THR A CA 1
ATOM 968 C C . THR A 1 125 ? 10.311 -1.369 -39.001 1.00 79.38 125 THR A C 1
ATOM 970 O O . THR A 1 125 ? 10.054 -0.789 -40.053 1.00 79.38 125 THR A O 1
ATOM 973 N N . GLN A 1 126 ? 9.390 -2.035 -38.305 1.00 79.50 126 GLN A N 1
ATOM 974 C CA . GLN A 1 126 ? 7.976 -2.130 -38.705 1.00 79.50 126 GLN A CA 1
ATOM 975 C C . GLN A 1 126 ? 7.081 -1.049 -38.069 1.00 79.50 126 GLN A C 1
ATOM 977 O O . GLN A 1 126 ? 5.890 -0.977 -38.353 1.00 79.50 126 GLN A O 1
ATOM 982 N N . GLY A 1 127 ? 7.654 -0.172 -37.236 1.00 81.81 127 GLY A N 1
ATOM 983 C CA . GLY A 1 127 ? 6.915 0.867 -36.516 1.00 81.81 127 GLY A CA 1
ATOM 984 C C . GLY A 1 127 ? 6.233 0.353 -35.243 1.00 81.81 127 GLY A C 1
ATOM 985 O O . GLY A 1 127 ? 6.495 -0.753 -34.777 1.00 81.81 127 GLY A O 1
ATOM 986 N N . LEU A 1 128 ? 5.395 1.198 -34.635 1.00 88.56 128 LEU A N 1
ATOM 987 C CA . LEU A 1 128 ? 4.604 0.826 -33.460 1.00 88.56 128 LEU A CA 1
ATOM 988 C C . LEU A 1 128 ? 3.462 -0.113 -33.894 1.00 88.56 128 LEU A C 1
ATOM 990 O O . LEU A 1 128 ? 2.697 0.281 -34.773 1.00 88.56 128 LEU A O 1
ATOM 994 N N . PRO A 1 129 ? 3.288 -1.293 -33.270 1.00 90.25 129 PRO A N 1
ATOM 995 C CA . PRO A 1 129 ? 2.114 -2.126 -33.510 1.00 90.25 129 PRO A CA 1
ATOM 996 C C . PRO A 1 129 ? 0.826 -1.394 -33.109 1.00 90.25 129 PRO A C 1
ATOM 998 O O . PRO A 1 129 ? 0.755 -0.839 -32.013 1.00 90.25 129 PRO A O 1
ATOM 1001 N N . THR A 1 130 ? -0.181 -1.399 -33.985 1.00 91.44 130 THR A N 1
ATOM 1002 C CA . THR A 1 130 ? -1.489 -0.750 -33.754 1.00 91.44 130 THR A CA 1
ATOM 1003 C C . THR A 1 130 ? -2.689 -1.664 -34.005 1.00 91.44 130 THR A C 1
ATOM 1005 O O . THR A 1 130 ? -3.811 -1.297 -33.672 1.00 91.44 130 THR A O 1
ATOM 1008 N N . GLU A 1 131 ? -2.482 -2.846 -34.585 1.00 94.50 131 GLU A N 1
ATOM 1009 C CA . GLU A 1 131 ? -3.549 -3.806 -34.870 1.00 94.50 131 GLU A CA 1
ATOM 1010 C C . GLU A 1 131 ? -3.729 -4.770 -33.689 1.00 94.50 131 GLU A C 1
ATOM 1012 O O . GLU A 1 131 ? -2.764 -5.401 -33.260 1.00 94.50 131 GLU A O 1
ATOM 1017 N N . ASN A 1 132 ? -4.958 -4.890 -33.170 1.00 94.31 132 ASN A N 1
ATOM 1018 C CA . ASN A 1 132 ? -5.323 -5.779 -32.052 1.00 94.31 132 ASN A CA 1
ATOM 1019 C C . ASN A 1 132 ? -4.467 -5.602 -30.781 1.00 94.31 132 ASN A C 1
ATOM 1021 O O . ASN A 1 132 ? -4.289 -6.542 -30.007 1.00 94.31 132 ASN A O 1
ATOM 1025 N N . VAL A 1 133 ? -3.919 -4.404 -30.570 1.00 94.75 133 VAL A N 1
ATOM 1026 C CA . VAL A 1 133 ? -3.137 -4.051 -29.382 1.00 94.75 133 VAL A CA 1
ATOM 1027 C C . VAL A 1 133 ? -3.638 -2.733 -28.803 1.00 94.75 133 VAL A C 1
ATOM 1029 O O . VAL A 1 133 ? -4.023 -1.840 -29.563 1.00 94.75 133 VAL A O 1
ATOM 1032 N N . PRO A 1 134 ? -3.618 -2.576 -27.473 1.00 96.25 134 PRO A N 1
ATOM 1033 C CA . PRO A 1 134 ? -4.121 -1.369 -26.850 1.00 96.25 134 PRO A CA 1
ATOM 1034 C C . PRO A 1 134 ? -3.193 -0.178 -27.069 1.00 96.25 134 PRO A C 1
ATOM 1036 O O . PRO A 1 134 ? -1.976 -0.311 -27.251 1.00 96.25 134 PRO A O 1
ATOM 1039 N N . GLY A 1 135 ? -3.766 1.020 -26.978 1.00 95.69 135 GLY A N 1
ATOM 1040 C CA . GLY A 1 135 ? -2.994 2.253 -26.978 1.00 95.69 135 GLY A CA 1
ATOM 1041 C C . GLY A 1 135 ? -2.107 2.344 -25.737 1.00 95.69 135 GLY A C 1
ATOM 1042 O O . GLY A 1 135 ? -2.468 1.887 -24.656 1.00 95.69 135 GLY A O 1
ATOM 1043 N N . ILE A 1 136 ? -0.940 2.976 -25.865 1.00 95.31 136 ILE A N 1
ATOM 1044 C CA . ILE A 1 136 ? -0.066 3.282 -24.726 1.00 95.31 136 ILE A CA 1
ATOM 1045 C C . ILE A 1 136 ? -0.451 4.673 -24.196 1.00 95.31 136 ILE A C 1
ATOM 1047 O O . ILE A 1 136 ? -0.507 5.635 -24.969 1.00 95.31 136 ILE A O 1
ATOM 1051 N N . LEU A 1 137 ? -0.701 4.795 -22.887 1.00 95.75 137 LEU A N 1
ATOM 1052 C CA . LEU A 1 137 ? -0.994 6.084 -22.237 1.00 95.75 137 LEU A CA 1
ATOM 1053 C C . LEU A 1 137 ? 0.221 7.019 -22.292 1.00 95.75 137 LEU A C 1
ATOM 1055 O O . LEU A 1 137 ? 1.306 6.585 -22.659 1.00 95.75 137 LEU A O 1
ATOM 1059 N N . ASP A 1 138 ? 0.099 8.287 -21.909 1.00 94.00 138 ASP A N 1
ATOM 1060 C CA . ASP A 1 138 ? 1.264 9.190 -21.903 1.00 94.00 138 ASP A CA 1
ATOM 1061 C C . ASP A 1 138 ? 2.154 8.995 -20.665 1.00 94.00 138 ASP A C 1
ATOM 1063 O O . ASP A 1 138 ? 3.379 9.060 -20.748 1.00 94.00 138 ASP A O 1
ATOM 1067 N N . SER A 1 139 ? 1.551 8.651 -19.530 1.00 95.00 139 SER A N 1
ATOM 1068 C CA . SER A 1 139 ? 2.229 8.309 -18.277 1.00 95.00 139 SER A CA 1
ATOM 1069 C C . SER A 1 139 ? 1.482 7.189 -17.561 1.00 95.00 139 SER A C 1
ATOM 1071 O O . SER A 1 139 ? 0.322 6.932 -17.866 1.00 95.00 139 SER A O 1
ATOM 1073 N N . ILE A 1 140 ? 2.141 6.546 -16.602 1.00 96.81 140 ILE A N 1
ATOM 1074 C CA . ILE A 1 140 ? 1.541 5.561 -15.700 1.00 96.81 140 ILE A CA 1
ATOM 1075 C C . ILE A 1 140 ? 1.015 6.299 -14.466 1.00 96.81 140 ILE A C 1
ATOM 1077 O O . ILE A 1 140 ? 1.849 6.747 -13.668 1.00 96.81 140 ILE A O 1
ATOM 1081 N N . PRO A 1 141 ? -0.308 6.463 -14.292 1.00 95.38 141 PRO A N 1
ATOM 1082 C CA . PRO A 1 141 ? -0.874 6.842 -13.007 1.00 95.38 141 PRO A CA 1
ATOM 1083 C C . PRO A 1 141 ? -0.887 5.635 -12.049 1.00 95.38 141 PRO A C 1
ATOM 1085 O O . PRO A 1 141 ? -0.952 4.485 -12.498 1.00 95.38 141 PRO A O 1
ATOM 1088 N N . PRO A 1 142 ? -0.837 5.861 -10.727 1.00 93.19 142 PRO A N 1
ATOM 1089 C CA . PRO A 1 142 ? -1.210 4.831 -9.764 1.00 93.19 142 PRO A CA 1
ATOM 1090 C C . PRO A 1 142 ? -2.719 4.534 -9.853 1.00 93.19 142 PRO A C 1
ATOM 1092 O O . PRO A 1 142 ? -3.495 5.369 -10.314 1.00 93.19 142 PRO A O 1
ATOM 1095 N N . VAL A 1 143 ? -3.164 3.367 -9.377 1.00 97.12 143 VAL A N 1
ATOM 1096 C CA . VAL A 1 143 ? -4.578 2.946 -9.498 1.00 97.12 143 VAL A CA 1
ATOM 1097 C C . VAL A 1 143 ? -5.539 3.926 -8.810 1.00 97.12 143 VAL A C 1
ATOM 1099 O O . VAL A 1 143 ? -6.601 4.226 -9.348 1.00 97.12 143 VAL A O 1
ATOM 1102 N N . HIS A 1 144 ? -5.139 4.488 -7.667 1.00 94.44 144 HIS A N 1
ATOM 1103 C CA . HIS A 1 144 ? -5.953 5.437 -6.898 1.00 94.44 144 HIS A CA 1
ATOM 1104 C C . HIS A 1 144 ? -6.092 6.830 -7.542 1.00 94.44 144 HIS A C 1
ATOM 1106 O O . HIS A 1 144 ? -6.947 7.603 -7.126 1.00 94.44 144 HIS A O 1
ATOM 1112 N N . ASP A 1 145 ? -5.291 7.157 -8.565 1.00 94.00 145 ASP A N 1
ATOM 1113 C CA . ASP A 1 145 ? -5.514 8.354 -9.394 1.00 94.00 145 ASP A CA 1
ATOM 1114 C C . ASP A 1 145 ? -6.608 8.106 -10.460 1.00 94.00 145 ASP A C 1
ATOM 1116 O O . ASP A 1 145 ? -7.064 9.049 -11.108 1.00 94.00 145 ASP A O 1
ATOM 1120 N N . VAL A 1 146 ? -7.012 6.846 -10.678 1.00 97.44 146 VAL A N 1
ATOM 1121 C CA . VAL A 1 146 ? -7.984 6.433 -11.707 1.00 97.44 146 VAL A CA 1
ATOM 1122 C C . VAL A 1 146 ? -9.346 6.086 -11.106 1.00 97.44 146 VAL A C 1
ATOM 1124 O O . VAL A 1 146 ? -10.373 6.465 -11.669 1.00 97.44 146 VAL A O 1
ATOM 1127 N N . VAL A 1 147 ? -9.360 5.351 -9.992 1.00 97.31 147 VAL A N 1
ATOM 1128 C CA . VAL A 1 147 ? -10.570 4.888 -9.293 1.00 97.31 147 VAL A CA 1
ATOM 1129 C C . VAL A 1 147 ? -10.399 4.990 -7.784 1.00 97.31 147 VAL A C 1
ATOM 1131 O O . VAL A 1 147 ? -9.275 4.981 -7.290 1.00 97.31 147 VAL A O 1
ATOM 1134 N N . ASP A 1 148 ? -11.509 5.022 -7.042 1.00 93.12 148 ASP A N 1
ATOM 1135 C CA . ASP A 1 148 ? -11.436 4.942 -5.585 1.00 93.12 148 ASP A CA 1
ATOM 1136 C C . ASP A 1 148 ? -11.033 3.534 -5.121 1.00 93.12 148 ASP A C 1
ATOM 1138 O O . ASP A 1 148 ? -11.639 2.533 -5.522 1.00 93.12 148 ASP A O 1
ATOM 1142 N N . VAL A 1 149 ? -10.002 3.465 -4.282 1.00 93.00 149 VAL A N 1
ATOM 1143 C CA . VAL A 1 149 ? -9.422 2.221 -3.762 1.00 93.00 149 VAL A CA 1
ATOM 1144 C C . VAL A 1 149 ? -9.721 2.125 -2.272 1.00 93.00 149 VAL A C 1
ATOM 1146 O O . VAL A 1 149 ? -9.559 3.093 -1.534 1.00 93.00 149 VAL A O 1
ATOM 1149 N N . ASP A 1 150 ? -10.125 0.940 -1.822 1.00 90.44 150 ASP A N 1
ATOM 1150 C CA . ASP A 1 150 ? -10.493 0.702 -0.427 1.00 90.44 150 ASP A CA 1
ATOM 1151 C C . ASP A 1 150 ? -9.307 0.184 0.394 1.00 90.44 150 ASP A C 1
ATOM 1153 O O . ASP A 1 150 ? -9.170 0.505 1.576 1.00 90.44 150 ASP A O 1
ATOM 1157 N N . ILE A 1 151 ? -8.447 -0.638 -0.219 1.00 90.62 151 ILE A N 1
ATOM 1158 C CA . ILE A 1 151 ? -7.349 -1.333 0.467 1.00 90.62 151 ILE A CA 1
ATOM 1159 C C . ILE A 1 151 ? -6.085 -1.348 -0.396 1.00 90.62 151 ILE A C 1
ATOM 1161 O O . ILE A 1 151 ? -6.135 -1.594 -1.599 1.00 90.62 151 ILE A O 1
ATOM 1165 N N . TRP A 1 152 ? -4.924 -1.165 0.233 1.00 91.88 152 TRP A N 1
ATOM 1166 C CA . TRP A 1 152 ? -3.609 -1.254 -0.397 1.00 91.88 152 TRP A CA 1
ATOM 1167 C C . TRP A 1 152 ? -2.759 -2.296 0.317 1.00 91.88 152 TRP A C 1
ATOM 1169 O O . TRP A 1 152 ? -2.555 -2.241 1.533 1.00 91.88 152 TRP A O 1
ATOM 1179 N N . ILE A 1 153 ? -2.206 -3.226 -0.453 1.00 93.19 153 ILE A N 1
ATOM 1180 C CA . ILE A 1 153 ? -1.295 -4.262 0.033 1.00 93.19 153 ILE A CA 1
ATOM 1181 C C . ILE A 1 153 ? 0.034 -4.099 -0.718 1.00 93.19 153 ILE A C 1
ATOM 1183 O O . ILE A 1 153 ? 0.196 -4.643 -1.810 1.00 93.19 153 ILE A O 1
ATOM 1187 N N . PRO A 1 154 ? 0.992 -3.326 -0.183 1.00 92.56 154 PRO A N 1
ATOM 1188 C CA . PRO A 1 154 ? 2.231 -2.991 -0.869 1.00 92.56 154 PRO A CA 1
ATOM 1189 C C . PRO A 1 154 ? 3.272 -4.119 -0.841 1.00 92.56 154 PRO A C 1
ATOM 1191 O O . PRO A 1 154 ? 3.253 -5.013 0.006 1.00 92.56 154 PRO A O 1
ATOM 1194 N N . GLY A 1 155 ? 4.239 -4.020 -1.756 1.00 93.31 155 GLY A N 1
ATOM 1195 C CA . GLY A 1 155 ? 5.369 -4.937 -1.901 1.00 93.31 155 GLY A CA 1
ATOM 1196 C C . GLY A 1 155 ? 5.571 -5.359 -3.356 1.00 93.31 155 GLY A C 1
ATOM 1197 O O . GLY A 1 155 ? 4.623 -5.401 -4.135 1.00 93.31 155 GLY A O 1
ATOM 1198 N N . CYS A 1 156 ? 6.810 -5.666 -3.745 1.00 96.25 156 CYS A N 1
ATOM 1199 C CA . CYS A 1 156 ? 7.150 -6.029 -5.126 1.00 96.25 156 CYS A CA 1
ATOM 1200 C C . CYS A 1 156 ? 7.848 -7.404 -5.198 1.00 96.25 156 CYS A C 1
ATOM 1202 O O . CYS A 1 156 ? 9.056 -7.440 -5.449 1.00 96.25 156 CYS A O 1
ATOM 1204 N N . PRO A 1 157 ? 7.121 -8.517 -4.970 1.00 95.56 157 PRO A N 1
ATOM 1205 C CA . PRO A 1 157 ? 5.713 -8.584 -4.552 1.00 95.56 157 PRO A CA 1
ATOM 1206 C C . PRO A 1 157 ? 5.529 -8.438 -3.023 1.00 95.56 157 PRO A C 1
ATOM 1208 O O . PRO A 1 157 ? 6.517 -8.411 -2.273 1.00 95.56 157 PRO A O 1
ATOM 1211 N N . PRO A 1 158 ? 4.288 -8.278 -2.523 1.00 92.19 158 PRO A N 1
ATOM 1212 C CA . PRO A 1 158 ? 3.995 -8.453 -1.100 1.00 92.19 158 PRO A CA 1
ATOM 1213 C C . PRO A 1 158 ? 4.406 -9.864 -0.660 1.00 92.19 158 PRO A C 1
ATOM 1215 O O . PRO A 1 158 ? 4.436 -10.770 -1.482 1.00 92.19 158 PRO A O 1
ATOM 1218 N N . LYS A 1 159 ? 4.746 -10.072 0.619 1.00 88.12 159 LYS A N 1
ATOM 1219 C CA . LYS A 1 159 ? 5.052 -11.431 1.100 1.00 88.12 159 LYS A CA 1
ATOM 1220 C C . LYS A 1 159 ? 3.795 -12.300 1.058 1.00 88.12 159 LYS A C 1
ATOM 1222 O O . LYS A 1 159 ? 2.729 -11.842 1.456 1.00 88.12 159 LYS A O 1
ATOM 1227 N N . THR A 1 160 ? 3.963 -13.576 0.744 1.00 87.06 160 THR A N 1
ATOM 1228 C CA . THR A 1 160 ? 2.905 -14.591 0.773 1.00 87.06 160 THR A CA 1
ATOM 1229 C C . THR A 1 160 ? 2.094 -14.571 2.075 1.00 87.06 160 THR A C 1
ATOM 1231 O O . THR A 1 160 ? 0.878 -14.398 2.031 1.00 87.06 160 THR A O 1
ATOM 1234 N N . ASP A 1 161 ? 2.758 -14.603 3.238 1.00 81.12 161 ASP A N 1
ATOM 1235 C CA . ASP A 1 161 ? 2.091 -14.545 4.552 1.00 81.12 161 ASP A CA 1
ATOM 1236 C C . ASP A 1 161 ? 1.230 -13.285 4.735 1.00 81.12 161 ASP A C 1
ATOM 1238 O O . ASP A 1 161 ? 0.201 -13.323 5.403 1.00 81.12 161 ASP A O 1
ATOM 1242 N N . HIS A 1 162 ? 1.650 -12.156 4.153 1.00 84.06 162 HIS A N 1
ATOM 1243 C CA . HIS A 1 162 ? 0.900 -10.903 4.230 1.00 84.06 162 HIS A CA 1
ATOM 1244 C C . HIS A 1 162 ? -0.364 -10.959 3.389 1.00 84.06 162 HIS A C 1
ATOM 1246 O O . HIS A 1 162 ? -1.414 -10.500 3.827 1.00 84.06 162 HIS A O 1
ATOM 1252 N N . ILE A 1 163 ? -0.255 -11.521 2.185 1.00 86.94 163 ILE A N 1
ATOM 1253 C CA . ILE A 1 163 ? -1.395 -11.709 1.296 1.00 86.94 163 ILE A CA 1
ATOM 1254 C C . ILE A 1 163 ? -2.401 -12.627 1.998 1.00 86.94 163 ILE A C 1
ATOM 1256 O O . ILE A 1 163 ? -3.539 -12.228 2.213 1.00 86.94 163 ILE A O 1
ATOM 1260 N N . ILE A 1 164 ? -1.972 -13.799 2.472 1.00 82.81 164 ILE A N 1
ATOM 1261 C CA . ILE A 1 164 ? -2.837 -14.759 3.178 1.00 82.81 164 ILE A CA 1
ATOM 1262 C C . ILE A 1 164 ? -3.500 -14.140 4.401 1.00 82.81 164 ILE A C 1
ATOM 1264 O O . ILE A 1 164 ? -4.703 -14.301 4.583 1.00 82.81 164 ILE A O 1
ATOM 1268 N N . ALA A 1 165 ? -2.739 -13.442 5.243 1.00 80.06 165 ALA A N 1
ATOM 1269 C CA . ALA A 1 165 ? -3.289 -12.807 6.431 1.00 80.06 165 ALA A CA 1
ATOM 1270 C C . ALA A 1 165 ? -4.314 -11.725 6.068 1.00 80.06 165 ALA A C 1
ATOM 1272 O O . ALA A 1 165 ? -5.357 -11.660 6.714 1.00 80.06 165 ALA A O 1
ATOM 1273 N N . ALA A 1 166 ? -4.068 -10.936 5.017 1.00 83.94 166 ALA A N 1
ATOM 1274 C CA . ALA A 1 166 ? -5.037 -9.969 4.510 1.00 83.94 166 ALA A CA 1
ATOM 1275 C C . ALA A 1 166 ? -6.310 -10.657 3.988 1.00 83.94 166 ALA A C 1
ATOM 1277 O O . ALA A 1 166 ? -7.405 -10.260 4.370 1.00 83.94 166 ALA A O 1
ATOM 1278 N N . PHE A 1 167 ? -6.195 -11.726 3.193 1.00 82.38 167 PHE A N 1
ATOM 1279 C CA . PHE A 1 167 ? -7.354 -12.484 2.703 1.00 82.38 167 PHE A CA 1
ATOM 1280 C C . PHE A 1 167 ? -8.140 -13.142 3.837 1.00 82.38 167 PHE A C 1
ATOM 1282 O O . PHE A 1 167 ? -9.347 -12.944 3.934 1.00 82.38 167 PHE A O 1
ATOM 1289 N N . LYS A 1 168 ? -7.474 -13.878 4.736 1.00 78.12 168 LYS A N 1
ATOM 1290 C CA . LYS A 1 168 ? -8.115 -14.489 5.911 1.00 78.12 168 LYS A CA 1
ATOM 1291 C C . LYS A 1 168 ? -8.837 -13.441 6.746 1.00 78.12 168 LYS A C 1
ATOM 1293 O O . LYS A 1 168 ? -9.958 -13.678 7.181 1.00 78.12 168 LYS A O 1
ATOM 1298 N N . TYR A 1 169 ? -8.215 -12.280 6.933 1.00 79.00 169 TYR A N 1
ATOM 1299 C CA . TYR A 1 169 ? -8.834 -11.164 7.624 1.00 79.00 169 TYR A CA 1
ATOM 1300 C C . TYR A 1 169 ? -10.110 -10.691 6.907 1.00 79.00 169 TYR A C 1
ATOM 1302 O O . TYR A 1 169 ? -11.176 -10.682 7.524 1.00 79.00 169 TYR A O 1
ATOM 1310 N N . LEU A 1 170 ? -10.031 -10.384 5.611 1.00 79.06 170 LEU A N 1
ATOM 1311 C CA . LEU A 1 170 ? -11.172 -9.915 4.818 1.00 79.06 170 LEU A CA 1
ATOM 1312 C C . LEU A 1 170 ? -12.331 -10.914 4.798 1.00 79.06 170 LEU A C 1
ATOM 1314 O O . LEU A 1 170 ? -13.484 -10.513 4.903 1.00 79.06 170 LEU A O 1
ATOM 1318 N N . LEU A 1 171 ? -12.031 -12.210 4.735 1.00 76.81 171 LEU A N 1
ATOM 1319 C CA . LEU A 1 171 ? -13.031 -13.282 4.763 1.00 76.81 171 LEU A CA 1
ATOM 1320 C C . LEU A 1 171 ? -13.603 -13.532 6.167 1.00 76.81 171 LEU A C 1
ATOM 1322 O O . LEU A 1 171 ? -14.690 -14.088 6.303 1.00 76.81 171 LEU A O 1
ATOM 1326 N N . SER A 1 172 ? -12.883 -13.122 7.215 1.00 70.56 172 SER A N 1
ATOM 1327 C CA . SER A 1 172 ? -13.317 -13.233 8.612 1.00 70.56 172 SER A CA 1
ATOM 1328 C C . SER A 1 172 ? -14.140 -12.042 9.100 1.00 70.56 172 SER A C 1
ATOM 1330 O O . SER A 1 172 ? -14.734 -12.123 10.180 1.00 70.56 172 SER A O 1
ATOM 1332 N N . LEU A 1 173 ? -14.174 -10.942 8.336 1.00 66.62 173 LEU A N 1
ATOM 1333 C CA . LEU A 1 173 ? -14.986 -9.780 8.666 1.00 66.62 173 LEU A CA 1
ATOM 1334 C C . LEU A 1 173 ? -16.446 -10.230 8.786 1.00 66.62 173 LEU A C 1
ATOM 1336 O O . LEU A 1 173 ? -17.019 -10.742 7.822 1.00 66.62 173 LEU A O 1
ATOM 1340 N N . PRO A 1 174 ? -17.061 -10.114 9.975 1.00 56.31 174 PRO A N 1
ATOM 1341 C CA . PRO A 1 174 ? -18.380 -10.671 10.170 1.00 56.31 174 PRO A CA 1
ATOM 1342 C C . PRO A 1 174 ? -19.372 -9.895 9.315 1.00 56.31 174 PRO A C 1
ATOM 1344 O O . PRO A 1 174 ? -19.590 -8.709 9.539 1.00 56.31 174 PRO A O 1
ATOM 1347 N N . ALA A 1 175 ? -20.069 -10.609 8.436 1.00 51.84 175 ALA A N 1
ATOM 1348 C CA . ALA A 1 175 ? -21.266 -10.138 7.740 1.00 51.84 175 ALA A CA 1
ATOM 1349 C C . ALA A 1 175 ? -22.460 -9.888 8.694 1.00 51.84 175 ALA A C 1
ATOM 1351 O O . ALA A 1 175 ? -23.616 -9.916 8.275 1.00 51.84 175 ALA A O 1
ATOM 1352 N N . ARG A 1 176 ? -22.217 -9.736 10.006 1.00 59.59 176 ARG A N 1
ATOM 1353 C CA . ARG A 1 176 ? -23.278 -9.568 10.995 1.00 59.59 176 ARG A CA 1
ATOM 1354 C C . ARG A 1 176 ? -23.709 -8.113 10.978 1.00 59.59 176 ARG A C 1
ATOM 1356 O O . ARG A 1 176 ? -22.981 -7.248 11.456 1.00 59.59 176 ARG A O 1
ATOM 1363 N N . GLU A 1 177 ? -24.902 -7.897 10.442 1.00 69.75 177 GLU A N 1
ATOM 1364 C CA . GLU A 1 177 ? -25.610 -6.629 10.529 1.00 69.75 177 GLU A CA 1
ATOM 1365 C C . GLU A 1 177 ? -25.568 -6.080 11.965 1.00 69.75 177 GLU A C 1
ATOM 1367 O O . GLU A 1 177 ? -25.823 -6.836 12.915 1.00 69.75 177 GLU A O 1
ATOM 1372 N N . PRO A 1 178 ? -25.253 -4.785 12.136 1.00 78.50 178 PRO A N 1
ATOM 1373 C CA . PRO A 1 178 ? -25.338 -4.111 13.424 1.00 78.50 178 PRO A CA 1
ATOM 1374 C C . PRO A 1 178 ? -26.709 -4.338 14.078 1.00 78.50 178 PRO A C 1
ATOM 1376 O O . PRO A 1 178 ? -27.745 -4.250 13.415 1.00 78.50 178 PRO A O 1
ATOM 1379 N N . SER A 1 179 ? -26.712 -4.640 15.376 1.00 81.69 179 SER A N 1
ATOM 1380 C CA . SER A 1 179 ? -27.927 -4.811 16.176 1.00 81.69 179 SER A CA 1
ATOM 1381 C C . SER A 1 179 ? -28.621 -3.468 16.415 1.00 81.69 179 SER A C 1
ATOM 1383 O O . SER A 1 179 ? -27.960 -2.436 16.541 1.00 81.69 179 SER A O 1
ATOM 1385 N N . ASP A 1 180 ? -29.949 -3.494 16.544 1.00 87.31 180 ASP A N 1
ATOM 1386 C CA . ASP A 1 180 ? -30.754 -2.346 16.989 1.00 87.31 180 ASP A CA 1
ATOM 1387 C C . ASP A 1 180 ? -30.707 -2.139 18.514 1.00 87.31 180 ASP A C 1
ATOM 1389 O O . ASP A 1 180 ? -31.151 -1.110 19.021 1.00 87.31 180 ASP A O 1
ATOM 1393 N N . GLN A 1 181 ? -30.175 -3.109 19.262 1.00 90.81 181 GLN A N 1
ATOM 1394 C CA . GLN A 1 181 ? -29.890 -2.975 20.690 1.00 90.81 181 GLN A CA 1
ATOM 1395 C C . GLN A 1 181 ? -28.403 -2.712 20.901 1.00 90.81 181 GLN A C 1
ATOM 1397 O O . GLN A 1 181 ? -27.557 -3.408 20.328 1.00 90.81 181 GLN A O 1
ATOM 1402 N N . ASN A 1 182 ? -28.078 -1.756 21.769 1.00 92.38 182 ASN A N 1
ATOM 1403 C CA . ASN A 1 182 ? -26.703 -1.519 22.206 1.00 92.38 182 ASN A CA 1
ATOM 1404 C C . ASN A 1 182 ? -26.366 -2.350 23.454 1.00 92.38 182 ASN A C 1
ATOM 1406 O O . ASN A 1 182 ? -27.237 -2.871 24.152 1.00 92.38 182 ASN A O 1
ATOM 1410 N N . MET A 1 183 ? -25.078 -2.448 23.772 1.00 92.50 183 MET A N 1
ATOM 1411 C CA . MET A 1 183 ? -24.613 -3.200 24.938 1.00 92.50 183 MET A CA 1
ATOM 1412 C C . MET A 1 183 ? -25.149 -2.637 26.266 1.00 92.50 183 MET A C 1
ATOM 1414 O O . MET A 1 183 ? -25.288 -3.389 27.230 1.00 92.50 183 MET A O 1
ATOM 1418 N N . CYS A 1 184 ? -25.460 -1.337 26.349 1.00 92.88 184 CYS A N 1
ATOM 1419 C CA . CYS A 1 184 ? -26.023 -0.737 27.561 1.00 92.88 184 CYS A CA 1
ATOM 1420 C C . CYS A 1 184 ? -27.441 -1.241 27.857 1.00 92.88 184 CYS A C 1
ATOM 1422 O O . CYS A 1 184 ? -27.780 -1.382 29.031 1.00 92.88 184 CYS A O 1
ATOM 1424 N N . ASP A 1 185 ? -28.236 -1.578 26.841 1.00 92.19 185 ASP A N 1
ATOM 1425 C CA . ASP A 1 185 ? -29.604 -2.085 27.018 1.00 92.19 185 ASP A CA 1
ATOM 1426 C C . ASP A 1 185 ? -29.649 -3.458 27.706 1.00 92.19 185 ASP A C 1
ATOM 1428 O O . ASP A 1 185 ? -30.604 -3.764 28.416 1.00 92.19 185 ASP A O 1
ATOM 1432 N N . ILE A 1 186 ? -28.588 -4.258 27.563 1.00 90.69 186 ILE A N 1
ATOM 1433 C CA . ILE A 1 186 ? -28.448 -5.586 28.187 1.00 90.69 186 ILE A CA 1
ATOM 1434 C C . ILE A 1 186 ? -27.461 -5.602 29.374 1.00 90.69 186 ILE A C 1
ATOM 1436 O O . ILE A 1 186 ? -27.080 -6.664 29.877 1.00 90.69 186 ILE A O 1
ATOM 1440 N N . CYS A 1 187 ? -27.017 -4.426 29.826 1.00 91.38 187 CYS A N 1
ATOM 1441 C CA . CYS A 1 187 ? -26.020 -4.273 30.883 1.00 91.38 187 CYS A CA 1
ATOM 1442 C C . CYS A 1 187 ? -26.676 -4.161 32.267 1.00 91.38 187 CYS A C 1
ATOM 1444 O O . CYS A 1 187 ? -27.397 -3.205 32.552 1.00 91.38 187 CYS A O 1
ATOM 1446 N N . THR A 1 188 ? -26.348 -5.076 33.182 1.00 90.50 188 THR A N 1
ATOM 1447 C CA . THR A 1 188 ? -26.883 -5.069 34.558 1.00 90.50 188 THR A CA 1
ATOM 1448 C C . THR A 1 188 ? -26.226 -4.019 35.456 1.00 90.50 188 THR A C 1
ATOM 1450 O O . THR A 1 188 ? -26.715 -3.748 36.553 1.00 90.50 188 THR A O 1
ATOM 1453 N N . LEU A 1 189 ? -25.131 -3.401 34.998 1.00 89.75 189 LEU A N 1
ATOM 1454 C CA . LEU A 1 189 ? -24.460 -2.300 35.693 1.00 89.75 189 LEU A CA 1
ATOM 1455 C C . LEU A 1 189 ? -25.016 -0.916 35.324 1.00 89.75 189 LEU A C 1
ATOM 1457 O O . LEU A 1 189 ? -24.553 0.075 35.890 1.00 89.75 189 LEU A O 1
ATOM 1461 N N . ARG A 1 190 ? -25.968 -0.808 34.383 1.00 88.25 190 ARG A N 1
ATOM 1462 C CA . ARG A 1 190 ? -26.565 0.482 33.993 1.00 88.25 190 ARG A CA 1
ATOM 1463 C C . ARG A 1 190 ? -27.214 1.159 35.212 1.00 88.25 190 ARG A C 1
ATOM 1465 O O . ARG A 1 190 ? -27.830 0.501 36.044 1.00 88.25 190 ARG A O 1
ATOM 1472 N N . GLY A 1 191 ? -27.048 2.477 35.342 1.00 85.56 191 GLY A N 1
ATOM 1473 C CA . GLY A 1 191 ? -27.415 3.226 36.553 1.00 85.56 191 GLY A CA 1
ATOM 1474 C C . GLY A 1 191 ? -26.215 3.468 37.475 1.00 85.56 191 GLY A C 1
ATOM 1475 O O . GLY A 1 191 ? -25.110 3.715 36.998 1.00 85.56 191 GLY A O 1
ATOM 1476 N N . GLU A 1 192 ? -26.402 3.428 38.796 1.00 83.75 192 GLU A N 1
ATOM 1477 C CA . GLU A 1 192 ? -25.379 3.847 39.777 1.00 83.75 192 GLU A CA 1
ATOM 1478 C C . GLU A 1 192 ? -24.041 3.100 39.655 1.00 83.75 192 GLU A C 1
ATOM 1480 O O . GLU A 1 192 ? -22.980 3.694 39.831 1.00 83.75 192 GLU A O 1
ATOM 1485 N N . LYS A 1 193 ? -24.068 1.808 39.302 1.00 89.56 193 LYS A N 1
ATOM 1486 C CA . LYS A 1 193 ? -22.866 0.959 39.209 1.00 89.56 193 LYS A CA 1
ATOM 1487 C C . LYS A 1 193 ? -22.109 1.088 37.882 1.00 89.56 193 LYS A C 1
ATOM 1489 O O . LYS A 1 193 ? -21.086 0.423 37.704 1.00 89.56 193 LYS A O 1
ATOM 1494 N N . CYS A 1 194 ? -22.587 1.929 36.967 1.00 92.81 194 CYS A N 1
ATOM 1495 C CA . CYS A 1 194 ? -22.034 2.066 35.626 1.00 92.81 194 CYS A CA 1
ATOM 1496 C C . CYS A 1 194 ? -20.578 2.548 35.671 1.00 92.81 194 CYS A C 1
ATOM 1498 O O . CYS A 1 194 ? -20.247 3.490 36.393 1.00 92.81 194 CYS A O 1
ATOM 1500 N N . PHE A 1 195 ? -19.713 1.937 34.857 1.00 93.50 195 PHE A N 1
ATOM 1501 C CA . PHE A 1 195 ? -18.303 2.323 34.740 1.00 93.50 195 PHE A CA 1
ATOM 1502 C C . PHE A 1 195 ? -18.125 3.804 34.386 1.00 93.50 195 PHE A C 1
ATOM 1504 O O . PHE A 1 195 ? -17.331 4.488 35.028 1.00 93.50 195 PHE A O 1
ATOM 1511 N N . LEU A 1 196 ? -18.946 4.329 33.472 1.00 93.62 196 LEU A N 1
ATOM 1512 C CA . LEU A 1 196 ? -18.889 5.733 33.055 1.00 93.62 196 LEU A CA 1
ATOM 1513 C C . LEU A 1 196 ? -19.219 6.701 34.199 1.00 93.62 196 LEU A C 1
ATOM 1515 O O . LEU A 1 196 ? -18.592 7.747 34.321 1.00 93.62 196 LEU A O 1
ATOM 1519 N N . ASN A 1 197 ? -20.146 6.338 35.094 1.00 92.19 197 ASN A N 1
ATOM 1520 C CA . ASN A 1 197 ? -20.458 7.154 36.276 1.00 92.19 197 ASN A CA 1
ATOM 1521 C C . ASN A 1 197 ? -19.316 7.147 37.309 1.00 92.19 197 ASN A C 1
ATOM 1523 O O . ASN A 1 197 ? -19.252 8.021 38.168 1.00 92.19 197 ASN A O 1
ATOM 1527 N N . ARG A 1 198 ? -18.412 6.168 37.224 1.00 90.44 198 ARG A N 1
ATOM 1528 C CA . ARG A 1 198 ? -17.233 6.016 38.086 1.00 90.44 198 ARG A CA 1
ATOM 1529 C C . ARG A 1 198 ? -15.960 6.584 37.448 1.00 90.44 198 ARG A C 1
ATOM 1531 O O . ARG A 1 198 ? -14.883 6.386 37.999 1.00 90.44 198 ARG A O 1
ATOM 1538 N N . GLY A 1 199 ? -16.076 7.246 36.295 1.00 89.44 199 GLY A N 1
ATOM 1539 C CA . GLY A 1 199 ? -14.941 7.799 35.555 1.00 89.44 199 GLY A CA 1
ATOM 1540 C C . GLY A 1 199 ? -14.088 6.760 34.823 1.00 89.44 199 GLY A C 1
ATOM 1541 O O . GLY A 1 199 ? -12.967 7.073 34.447 1.00 89.44 199 GLY A O 1
ATOM 1542 N N . ILE A 1 200 ? -14.592 5.537 34.632 1.00 91.62 200 ILE A N 1
ATOM 1543 C CA . ILE A 1 200 ? -13.905 4.468 33.895 1.00 91.62 200 ILE A CA 1
ATOM 1544 C C . ILE A 1 200 ? -14.461 4.438 32.470 1.00 91.62 200 ILE A C 1
ATOM 1546 O O . ILE A 1 200 ? -15.678 4.322 32.286 1.00 91.62 200 ILE A O 1
ATOM 1550 N N . LEU A 1 201 ? -13.581 4.522 31.468 1.00 94.25 201 LEU A N 1
ATOM 1551 C CA . LEU A 1 201 ? -13.971 4.468 30.059 1.00 94.25 201 LEU A CA 1
ATOM 1552 C C . LEU A 1 201 ? -14.660 3.136 29.755 1.00 94.25 201 LEU A C 1
ATOM 1554 O O . LEU A 1 201 ? -14.145 2.067 30.063 1.00 94.25 201 LEU A O 1
ATOM 1558 N N . CYS A 1 202 ? -15.853 3.200 29.167 1.00 94.38 202 CYS A N 1
ATOM 1559 C CA . CYS A 1 202 ? -16.587 2.027 28.717 1.00 94.38 202 CYS A CA 1
ATOM 1560 C C . CYS A 1 202 ? -17.314 2.328 27.416 1.00 94.38 202 CYS A C 1
ATOM 1562 O O . CYS A 1 202 ? -18.077 3.286 27.327 1.00 94.38 202 CYS A O 1
ATOM 1564 N N . PHE A 1 203 ? -17.107 1.473 26.419 1.00 95.00 203 PHE A N 1
ATOM 1565 C CA . PHE A 1 203 ? -17.531 1.713 25.042 1.00 95.00 203 PHE A CA 1
ATOM 1566 C C . PHE A 1 203 ? -18.807 0.951 24.663 1.00 95.00 203 PHE A C 1
ATOM 1568 O O . PHE A 1 203 ? -19.208 0.916 23.501 1.00 95.00 203 PHE A O 1
ATOM 1575 N N . GLY A 1 204 ? -19.486 0.378 25.661 1.00 93.56 204 GLY A N 1
ATOM 1576 C CA . GLY A 1 204 ? -20.798 -0.249 25.505 1.00 93.56 204 GLY A CA 1
ATOM 1577 C C . GLY A 1 204 ? -21.865 0.613 24.806 1.00 93.56 204 GLY A C 1
ATOM 1578 O O . GLY A 1 204 ? -22.630 0.040 24.032 1.00 93.56 204 GLY A O 1
ATOM 1579 N N . PRO A 1 205 ? -21.909 1.952 24.984 1.00 94.81 205 PRO A N 1
ATOM 1580 C CA . PRO A 1 205 ? -22.921 2.789 24.330 1.00 94.81 205 PRO A CA 1
ATOM 1581 C C . PRO A 1 205 ? -22.871 2.759 22.803 1.00 94.81 205 PRO A C 1
ATOM 1583 O O . PRO A 1 205 ? -23.887 2.997 22.153 1.00 94.81 205 PRO A O 1
ATOM 1586 N N . LEU A 1 206 ? -21.690 2.471 22.249 1.00 93.12 206 LEU A N 1
ATOM 1587 C CA . LEU A 1 206 ? -21.417 2.462 20.813 1.00 93.12 206 LEU A CA 1
ATOM 1588 C C . LEU A 1 206 ? -21.481 1.043 20.226 1.00 93.12 206 LEU A C 1
ATOM 1590 O O . LEU A 1 206 ? -21.544 0.876 19.013 1.00 93.12 206 LEU A O 1
ATOM 1594 N N . ALA A 1 207 ? -21.471 0.007 21.065 1.00 91.12 207 ALA A N 1
ATOM 1595 C CA . ALA A 1 207 ? -21.342 -1.380 20.636 1.00 91.12 207 ALA A CA 1
ATOM 1596 C C . ALA A 1 207 ? -22.694 -2.096 20.526 1.00 91.12 207 ALA A C 1
ATOM 1598 O O . ALA A 1 207 ? -23.569 -1.919 21.375 1.00 91.12 207 ALA A O 1
ATOM 1599 N N . SER A 1 208 ? -22.838 -2.973 19.529 1.00 90.56 208 SER A N 1
ATOM 1600 C CA . SER A 1 208 ? -23.988 -3.879 19.396 1.00 90.56 208 SER A CA 1
ATOM 1601 C C . SER A 1 208 ? -24.155 -4.773 20.626 1.00 90.56 208 SER A C 1
ATOM 1603 O O . SER A 1 208 ? -23.173 -5.257 21.190 1.00 90.56 208 SER A O 1
ATOM 1605 N N . ALA A 1 209 ? -25.392 -5.064 21.011 1.00 89.56 209 ALA A N 1
ATOM 1606 C CA . ALA A 1 209 ? -25.703 -6.061 22.028 1.00 89.56 209 ALA A CA 1
ATOM 1607 C C . ALA A 1 209 ? -25.293 -7.474 21.569 1.00 89.56 209 ALA A C 1
ATOM 1609 O O . ALA A 1 209 ? -25.643 -7.914 20.473 1.00 89.56 209 ALA A O 1
ATOM 1610 N N . ASP A 1 210 ? -24.580 -8.207 22.428 1.00 86.50 210 ASP A N 1
ATOM 1611 C CA . ASP A 1 210 ? -24.326 -9.640 22.264 1.00 86.50 210 ASP A CA 1
ATOM 1612 C C . ASP A 1 210 ? -24.327 -10.315 23.643 1.00 86.50 210 ASP A C 1
ATOM 1614 O O . ASP A 1 210 ? -23.494 -10.014 24.501 1.00 86.50 210 ASP A O 1
ATOM 1618 N N . GLU A 1 211 ? -25.273 -11.231 23.861 1.00 82.25 211 GLU A N 1
ATOM 1619 C CA . GLU A 1 211 ? -25.477 -11.909 25.148 1.00 82.25 211 GLU A CA 1
ATOM 1620 C C . GLU A 1 211 ? -24.255 -12.717 25.609 1.00 82.25 211 GLU A C 1
ATOM 1622 O O . GLU A 1 211 ? -24.025 -12.868 26.810 1.00 82.25 211 GLU A O 1
ATOM 1627 N N . LYS A 1 212 ? -23.416 -13.198 24.683 1.00 82.88 212 LYS A N 1
ATOM 1628 C CA . LYS A 1 212 ? -22.188 -13.935 25.021 1.00 82.88 212 LYS A CA 1
ATOM 1629 C C . LYS A 1 212 ? -21.059 -12.992 25.450 1.00 82.88 212 LYS A C 1
ATOM 1631 O O . LYS A 1 212 ? -20.179 -13.393 26.221 1.00 82.88 212 LYS A O 1
ATOM 1636 N N . LEU A 1 213 ? -21.097 -11.743 24.980 1.00 78.56 213 LEU A N 1
ATOM 1637 C CA . LEU A 1 213 ? -20.060 -10.717 25.148 1.00 78.56 213 LEU A CA 1
ATOM 1638 C C . LEU A 1 213 ? -20.460 -9.615 26.145 1.00 78.56 213 LEU A C 1
ATOM 1640 O O . LEU A 1 213 ? -19.993 -8.481 26.047 1.00 78.56 213 LEU A O 1
ATOM 1644 N N . GLN A 1 214 ? -21.282 -9.949 27.144 1.00 79.69 214 GLN A N 1
ATOM 1645 C CA . GLN A 1 214 ? -21.650 -9.067 28.259 1.00 79.69 214 GLN A CA 1
ATOM 1646 C C . GLN A 1 214 ? -20.479 -8.839 29.241 1.00 79.69 214 GLN A C 1
ATOM 1648 O O . GLN A 1 214 ? -20.580 -9.143 30.431 1.00 79.69 214 GLN A O 1
ATOM 1653 N N . TYR A 1 215 ? -19.351 -8.314 28.753 1.00 84.12 215 TYR A N 1
ATOM 1654 C CA . TYR A 1 215 ? -18.162 -8.007 29.559 1.00 84.12 215 TYR A CA 1
ATOM 1655 C C . TYR A 1 215 ? -18.491 -7.196 30.824 1.00 84.12 215 TYR A C 1
ATOM 1657 O O . TYR A 1 215 ? -18.048 -7.609 31.900 1.00 84.12 215 TYR A O 1
ATOM 1665 N N . PRO A 1 216 ? -19.358 -6.156 30.773 1.00 84.44 216 PRO A N 1
ATOM 1666 C CA . PRO A 1 216 ? -19.726 -5.410 31.976 1.00 84.44 216 PRO A CA 1
ATOM 1667 C C . PRO A 1 216 ? -20.333 -6.276 33.076 1.00 84.44 216 PRO A C 1
ATOM 1669 O O . PRO A 1 216 ? -19.986 -6.118 34.244 1.00 84.44 216 PRO A O 1
ATOM 1672 N N . ASN A 1 217 ? -21.161 -7.259 32.718 1.00 83.50 217 ASN A N 1
ATOM 1673 C CA . ASN A 1 217 ? -21.805 -8.151 33.686 1.00 83.50 217 ASN A CA 1
ATOM 1674 C C . ASN A 1 217 ? -20.795 -9.110 34.349 1.00 83.50 217 ASN A C 1
ATOM 1676 O O . ASN A 1 217 ? -21.076 -9.662 35.410 1.00 83.50 217 ASN A O 1
ATOM 1680 N N . LYS A 1 218 ? -19.608 -9.278 33.751 1.00 84.12 218 LYS A N 1
ATOM 1681 C CA . LYS A 1 218 ? -18.468 -10.036 34.293 1.00 84.12 218 LYS A CA 1
ATOM 1682 C C . LYS A 1 218 ? -17.479 -9.154 35.068 1.00 84.12 218 LYS A C 1
ATOM 1684 O O . LYS A 1 218 ? -16.472 -9.657 35.552 1.00 84.12 218 LYS A O 1
ATOM 1689 N N . GLY A 1 219 ? -17.763 -7.856 35.208 1.00 84.06 219 GLY A N 1
ATOM 1690 C CA . GLY A 1 219 ? -16.877 -6.890 35.862 1.00 84.06 219 GLY A CA 1
ATOM 1691 C C . GLY A 1 219 ? -15.789 -6.314 34.951 1.00 84.06 219 GLY A C 1
ATOM 1692 O O . GLY A 1 219 ? -14.901 -5.625 35.445 1.00 84.06 219 GLY A O 1
ATOM 1693 N N . GLU A 1 220 ? -15.867 -6.553 33.642 1.00 88.00 220 GLU A N 1
ATOM 1694 C CA . GLU A 1 220 ? -14.911 -6.066 32.646 1.00 88.00 220 GLU A CA 1
ATOM 1695 C C . GLU A 1 220 ? -15.511 -4.937 31.799 1.00 88.00 220 GLU A C 1
ATOM 1697 O O . GLU A 1 220 ? -16.709 -4.892 31.528 1.00 88.00 220 GLU A O 1
ATOM 1702 N N . VAL A 1 221 ? -14.678 -4.013 31.331 1.00 91.00 221 VAL A N 1
ATOM 1703 C CA . VAL A 1 221 ? -15.119 -2.949 30.423 1.00 91.00 221 VAL A CA 1
ATOM 1704 C C . VAL A 1 221 ? -15.543 -3.534 29.068 1.00 91.00 221 VAL A C 1
ATOM 1706 O O . VAL A 1 221 ? -14.914 -4.448 28.537 1.00 91.00 221 VAL A O 1
ATOM 1709 N N . CYS A 1 222 ? -16.600 -2.981 28.464 1.00 91.00 222 CYS A N 1
ATOM 1710 C CA . CYS A 1 222 ? -16.937 -3.298 27.079 1.00 91.00 222 CYS A CA 1
ATOM 1711 C C . CYS A 1 222 ? -16.023 -2.521 26.124 1.00 91.00 222 CYS A C 1
ATOM 1713 O O . CYS A 1 222 ? -16.126 -1.299 26.044 1.00 91.00 222 CYS A O 1
ATOM 1715 N N . TYR A 1 223 ? -15.187 -3.237 25.369 1.00 90.12 223 TYR A N 1
ATOM 1716 C CA . TYR A 1 223 ? -14.338 -2.686 24.303 1.00 90.12 223 TYR A CA 1
ATOM 1717 C C . TYR A 1 223 ? -14.944 -2.853 22.899 1.00 90.12 223 TYR A C 1
ATOM 1719 O O . TYR A 1 223 ? -14.226 -2.817 21.909 1.00 90.12 223 TYR A O 1
ATOM 1727 N N . GLY A 1 224 ? -16.253 -3.084 22.782 1.00 87.25 224 GLY A N 1
ATOM 1728 C CA . GLY A 1 224 ? -16.927 -3.089 21.480 1.00 87.25 224 GLY A CA 1
ATOM 1729 C C . GLY A 1 224 ? -16.636 -4.277 20.559 1.00 87.25 224 GLY A C 1
ATOM 1730 O O . GLY A 1 224 ? -16.871 -4.171 19.363 1.00 87.25 224 GLY A O 1
ATOM 1731 N N . ALA A 1 225 ? -16.197 -5.427 21.087 1.00 84.38 225 ALA A N 1
ATOM 1732 C CA . ALA A 1 225 ? -15.916 -6.637 20.293 1.00 84.38 225 ALA A CA 1
ATOM 1733 C C . ALA A 1 225 ? -17.109 -7.155 19.457 1.00 84.38 225 ALA A C 1
ATOM 1735 O O . ALA A 1 225 ? -16.928 -7.879 18.476 1.00 84.38 225 ALA A O 1
ATOM 1736 N N . SER A 1 226 ? -18.338 -6.786 19.822 1.00 83.88 226 SER A N 1
ATOM 1737 C CA . SER A 1 226 ? -19.547 -7.080 19.049 1.00 83.88 226 SER A CA 1
ATOM 1738 C C . SER A 1 226 ? -19.654 -6.258 17.755 1.00 83.88 226 SER A C 1
ATOM 1740 O O . SER A 1 226 ? -20.318 -6.705 16.818 1.00 83.88 226 SER A O 1
ATOM 1742 N N . GLY A 1 227 ? -18.924 -5.147 17.627 1.00 83.94 227 GLY A N 1
ATOM 1743 C CA . GLY A 1 227 ? -18.984 -4.217 16.496 1.00 83.94 227 GLY A CA 1
ATOM 1744 C C . GLY A 1 227 ? -20.007 -3.086 16.691 1.00 83.94 227 GLY A C 1
ATOM 1745 O O . GLY A 1 227 ? -20.571 -2.957 17.783 1.00 83.94 227 GLY A O 1
ATOM 1746 N N . PRO A 1 228 ? -20.252 -2.266 15.652 1.00 87.06 228 PRO A N 1
ATOM 1747 C CA . PRO A 1 228 ? -21.129 -1.091 15.724 1.00 87.06 228 PRO A CA 1
ATOM 1748 C C . PRO A 1 228 ? -22.584 -1.455 16.033 1.00 87.06 228 PRO A C 1
ATOM 1750 O O . PRO A 1 228 ? -23.035 -2.538 15.668 1.00 87.06 228 PRO A O 1
ATOM 1753 N N . THR A 1 229 ? -23.319 -0.557 16.696 1.00 88.75 229 THR A N 1
ATOM 1754 C CA . THR A 1 229 ? -24.786 -0.614 16.901 1.00 88.75 229 THR A CA 1
ATOM 1755 C C . THR A 1 229 ? -25.511 0.332 15.939 1.00 88.75 229 THR A C 1
ATOM 1757 O O . THR A 1 229 ? -24.957 1.368 15.573 1.00 88.75 229 THR A O 1
ATOM 1760 N N . LYS A 1 230 ? -26.763 0.028 15.566 1.00 87.06 230 LYS A N 1
ATOM 1761 C CA . LYS A 1 230 ? -27.642 0.978 14.844 1.00 87.06 230 LYS A CA 1
ATOM 1762 C C . LYS A 1 230 ? -28.230 2.039 15.774 1.00 87.06 230 LYS A C 1
ATOM 1764 O O . LYS A 1 230 ? -28.597 3.119 15.321 1.00 87.06 230 LYS A O 1
ATOM 1769 N N . ASN A 1 231 ? -28.312 1.740 17.070 1.00 91.31 231 ASN A N 1
ATOM 1770 C CA . ASN A 1 231 ? -28.958 2.588 18.065 1.00 91.31 231 ASN A CA 1
ATOM 1771 C C . ASN A 1 231 ? -28.017 2.873 19.240 1.00 91.31 231 ASN A C 1
ATOM 1773 O O . ASN A 1 231 ? -27.851 2.044 20.138 1.00 91.31 231 ASN A O 1
ATOM 1777 N N . ILE A 1 232 ? -27.385 4.044 19.214 1.00 92.31 232 ILE A N 1
ATOM 1778 C CA . ILE A 1 232 ? -26.435 4.487 20.239 1.00 92.31 232 ILE A CA 1
ATOM 1779 C C . ILE A 1 232 ? -27.177 4.843 21.531 1.00 92.31 232 ILE A C 1
ATOM 1781 O O . ILE A 1 232 ? -28.166 5.579 21.512 1.00 92.31 232 ILE A O 1
ATOM 1785 N N . ALA A 1 233 ? -26.663 4.377 22.673 1.00 93.50 233 ALA A N 1
ATOM 1786 C CA . ALA A 1 233 ? -27.168 4.785 23.984 1.00 93.50 233 ALA A CA 1
ATOM 1787 C C . ALA A 1 233 ? -26.716 6.219 24.302 1.00 93.50 233 ALA A C 1
ATOM 1789 O O . ALA A 1 233 ? -25.653 6.423 24.886 1.00 93.50 233 ALA A O 1
ATOM 1790 N N . LYS A 1 234 ? -27.510 7.211 23.881 1.00 90.62 234 LYS A N 1
ATOM 1791 C CA . LYS A 1 234 ? -27.147 8.641 23.896 1.00 90.62 234 LYS A CA 1
ATOM 1792 C C . LYS A 1 234 ? -26.639 9.137 25.252 1.00 90.62 234 LYS A C 1
ATOM 1794 O O . LYS A 1 234 ? -25.547 9.693 25.310 1.00 90.62 234 LYS A O 1
ATOM 1799 N N . ASP A 1 235 ? -27.375 8.880 26.332 1.00 91.00 235 ASP A N 1
ATOM 1800 C CA . ASP A 1 235 ? -27.024 9.371 27.673 1.00 91.00 235 ASP A CA 1
ATOM 1801 C C . ASP A 1 235 ? -25.663 8.840 28.144 1.00 91.00 235 ASP A C 1
ATOM 1803 O O . ASP A 1 235 ? -24.855 9.554 28.740 1.00 91.00 235 ASP A O 1
ATOM 1807 N N . GLU A 1 236 ? -25.385 7.560 27.900 1.00 94.62 236 GLU A N 1
ATOM 1808 C CA . GLU A 1 236 ? -24.097 6.966 28.230 1.00 94.62 236 GLU A CA 1
ATOM 1809 C C . GLU A 1 236 ? -22.989 7.382 27.250 1.00 94.62 236 GLU A C 1
ATOM 1811 O O . GLU A 1 236 ? -21.863 7.636 27.679 1.00 94.62 236 GLU A O 1
ATOM 1816 N N . ALA A 1 237 ? -23.289 7.516 25.959 1.00 92.00 237 ALA A N 1
ATOM 1817 C CA . ALA A 1 237 ? -22.340 7.989 24.953 1.00 92.00 237 ALA A CA 1
ATOM 1818 C C . ALA A 1 237 ? -21.855 9.416 25.262 1.00 92.00 237 ALA A C 1
ATOM 1820 O O . ALA A 1 237 ? -20.655 9.685 25.217 1.00 92.00 237 ALA A O 1
ATOM 1821 N N . GLN A 1 238 ? -22.752 10.301 25.702 1.00 90.12 238 GLN A N 1
ATOM 1822 C CA . GLN A 1 238 ? -22.407 11.648 26.164 1.00 90.12 238 GLN A CA 1
ATOM 1823 C C . GLN A 1 238 ? -21.457 11.627 27.367 1.00 90.12 238 GLN A C 1
ATOM 1825 O O . GLN A 1 238 ? -20.495 12.396 27.417 1.00 90.12 238 GLN A O 1
ATOM 1830 N N . LYS A 1 239 ? -21.676 10.724 28.332 1.00 93.19 239 LYS A N 1
ATOM 1831 C CA . LYS A 1 239 ? -20.769 10.565 29.483 1.00 93.19 239 LYS A CA 1
ATOM 1832 C C . LYS A 1 239 ? -19.382 10.113 29.044 1.00 93.19 239 LYS A C 1
ATOM 1834 O O . LYS A 1 239 ? -18.395 10.657 29.532 1.00 93.19 239 LYS A O 1
ATOM 1839 N N . LEU A 1 240 ? -19.311 9.150 28.124 1.00 93.44 240 LEU A N 1
ATOM 1840 C CA . LEU A 1 240 ? -18.051 8.692 27.540 1.00 93.44 240 LEU A CA 1
ATOM 1841 C C . LEU A 1 240 ? -17.316 9.845 26.850 1.00 93.44 240 LEU A C 1
ATOM 1843 O O . LEU A 1 240 ? -16.151 10.086 27.158 1.00 93.44 240 LEU A O 1
ATOM 1847 N N . VAL A 1 241 ? -18.003 10.590 25.980 1.00 92.06 241 VAL A N 1
ATOM 1848 C CA . VAL A 1 241 ? -17.434 11.760 25.295 1.00 92.06 241 VAL A CA 1
ATOM 1849 C C . VAL A 1 241 ? -16.899 12.768 26.306 1.00 92.06 241 VAL A C 1
ATOM 1851 O O . VAL A 1 241 ? -15.741 13.166 26.216 1.00 92.06 241 VAL A O 1
ATOM 1854 N N . LYS A 1 242 ? -17.694 13.122 27.320 1.00 91.00 242 LYS A N 1
ATOM 1855 C CA . LYS A 1 242 ? -17.291 14.083 28.350 1.00 91.00 242 LYS A CA 1
ATOM 1856 C C . LYS A 1 242 ? -16.041 13.634 29.107 1.00 91.00 242 LYS A C 1
ATOM 1858 O O . LYS A 1 242 ? -15.185 14.467 29.387 1.00 91.00 242 LYS A O 1
ATOM 1863 N N . LEU A 1 243 ? -15.905 12.347 29.435 1.00 91.56 243 LEU A N 1
ATOM 1864 C CA . LEU A 1 243 ? -14.695 11.823 30.084 1.00 91.56 243 LEU A CA 1
ATOM 1865 C C . LEU A 1 243 ? -13.456 11.984 29.201 1.00 91.56 243 LEU A C 1
ATOM 1867 O O . LEU A 1 243 ? -12.398 12.343 29.709 1.00 91.56 243 LEU A O 1
ATOM 1871 N N . VAL A 1 244 ? -13.603 11.765 27.896 1.00 90.88 244 VAL A N 1
ATOM 1872 C CA . VAL A 1 244 ? -12.491 11.809 26.939 1.00 90.88 244 VAL A CA 1
ATOM 1873 C C . VAL A 1 244 ? -12.094 13.239 26.569 1.00 90.88 244 VAL A C 1
ATOM 1875 O O . VAL A 1 244 ? -10.930 13.493 26.281 1.00 90.88 244 VAL A O 1
ATOM 1878 N N . THR A 1 245 ? -13.030 14.190 26.598 1.00 88.94 245 THR A N 1
ATOM 1879 C CA . THR A 1 245 ? -12.770 15.581 26.190 1.00 88.94 245 THR A CA 1
ATOM 1880 C C . THR A 1 245 ? -12.513 16.541 27.349 1.00 88.94 245 THR A C 1
ATOM 1882 O O . THR A 1 245 ? -12.051 17.655 27.115 1.00 88.94 245 THR A O 1
ATOM 1885 N N . SER A 1 246 ? -12.842 16.169 28.591 1.00 87.62 246 SER A N 1
ATOM 1886 C CA . SER A 1 246 ? -12.707 17.064 29.758 1.00 87.62 246 SER A CA 1
ATOM 1887 C C . SER A 1 246 ? -11.308 17.103 30.370 1.00 87.62 246 SER A C 1
ATOM 1889 O O . SER A 1 246 ? -11.044 17.962 31.212 1.00 87.62 246 SER A O 1
ATOM 1891 N N . LYS A 1 247 ? -10.418 16.194 29.967 1.00 85.69 247 LYS A N 1
ATOM 1892 C CA . LYS A 1 247 ? -9.056 16.085 30.491 1.00 85.69 247 LYS A CA 1
ATOM 1893 C C . LYS A 1 247 ? -8.079 15.606 29.424 1.00 85.69 247 LYS A C 1
ATOM 1895 O O . LYS A 1 247 ? -8.480 15.104 28.378 1.00 85.69 247 LYS A O 1
ATOM 1900 N N . GLU A 1 248 ? -6.795 15.742 29.725 1.00 86.44 248 GLU A N 1
ATOM 1901 C CA . GLU A 1 248 ? -5.748 15.037 28.994 1.00 86.44 248 GLU A CA 1
ATOM 1902 C C . GLU A 1 248 ? -5.805 13.540 29.336 1.00 86.44 248 GLU A C 1
ATOM 1904 O O . GLU A 1 248 ? -5.977 13.171 30.501 1.00 86.44 248 GLU A O 1
ATOM 1909 N N . LEU A 1 249 ? -5.721 12.697 28.306 1.00 88.25 249 LEU A N 1
ATOM 1910 C CA . LEU A 1 249 ? -5.798 11.243 28.433 1.00 88.25 249 LEU A CA 1
ATOM 1911 C C . LEU A 1 249 ? -4.461 10.679 28.906 1.00 88.25 249 LEU A C 1
ATOM 1913 O O . LEU A 1 249 ? -3.423 10.997 28.321 1.00 88.25 249 LEU A O 1
ATOM 1917 N N . ASP A 1 250 ? -4.499 9.797 29.903 1.00 88.38 250 ASP A N 1
ATOM 1918 C CA . ASP A 1 250 ? -3.314 9.043 30.310 1.00 88.38 250 ASP A CA 1
ATOM 1919 C C . ASP A 1 250 ? -3.024 7.849 29.376 1.00 88.38 250 ASP A C 1
ATOM 1921 O O . ASP A 1 250 ? -3.829 7.482 28.514 1.00 88.38 250 ASP A O 1
ATOM 1925 N N . GLY A 1 251 ? -1.855 7.221 29.539 1.00 77.06 251 GLY A N 1
ATOM 1926 C CA . GLY A 1 251 ? -1.426 6.111 28.683 1.00 77.06 251 GLY A CA 1
ATOM 1927 C C . GLY A 1 251 ? -2.341 4.877 28.728 1.00 77.06 251 GLY A C 1
ATOM 1928 O O . GLY A 1 251 ? -2.472 4.185 27.716 1.00 77.06 251 GLY A O 1
ATOM 1929 N N . ASN A 1 252 ? -3.013 4.605 29.853 1.00 84.81 252 ASN A N 1
ATOM 1930 C CA . ASN A 1 252 ? -3.967 3.495 29.945 1.00 84.81 252 ASN A CA 1
ATOM 1931 C C . ASN A 1 252 ? -5.262 3.836 29.209 1.00 84.81 252 ASN A C 1
ATOM 1933 O O . ASN A 1 252 ? -5.796 2.997 28.489 1.00 84.81 252 ASN A O 1
ATOM 1937 N N . GLU A 1 253 ? -5.738 5.073 29.335 1.00 89.38 253 GLU A N 1
ATOM 1938 C CA . GLU A 1 253 ? -6.930 5.550 28.633 1.00 89.38 253 GLU A CA 1
ATOM 1939 C C . GLU A 1 253 ? -6.730 5.572 27.118 1.00 89.38 253 GLU A C 1
ATOM 1941 O O . GLU A 1 253 ? -7.607 5.132 26.371 1.00 89.38 253 GLU A O 1
ATOM 1946 N N . VAL A 1 254 ? -5.556 6.006 26.651 1.00 83.75 254 VAL A N 1
ATOM 1947 C CA . VAL A 1 254 ? -5.180 5.894 25.235 1.00 83.75 254 VAL A CA 1
ATOM 1948 C C . VAL A 1 254 ? -5.179 4.427 24.804 1.00 83.75 254 VAL A C 1
ATOM 1950 O O . VAL A 1 254 ? -5.802 4.095 23.794 1.00 83.75 254 VAL A O 1
ATOM 1953 N N . ALA A 1 255 ? -4.552 3.528 25.569 1.00 81.00 255 ALA A N 1
ATOM 1954 C CA . ALA A 1 255 ? -4.533 2.099 25.252 1.00 81.00 255 ALA A CA 1
A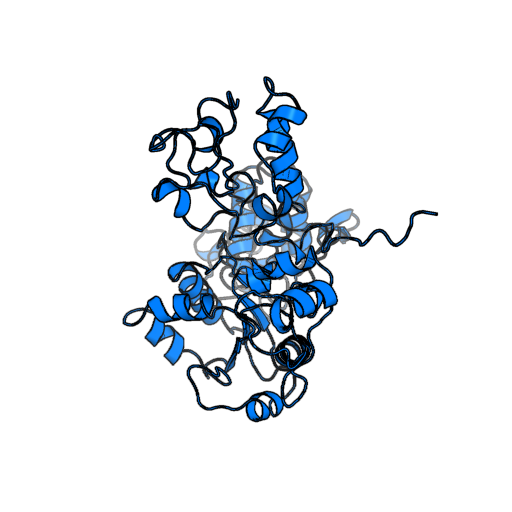TOM 1955 C C . ALA A 1 255 ? -5.945 1.486 25.194 1.00 81.00 255 ALA A C 1
ATOM 1957 O O . ALA A 1 255 ? -6.235 0.692 24.295 1.00 81.00 255 ALA A O 1
ATOM 1958 N N . ASP A 1 256 ? -6.837 1.885 26.100 1.00 87.62 256 ASP A N 1
ATOM 1959 C CA . ASP A 1 256 ? -8.227 1.437 26.138 1.00 87.62 256 ASP A CA 1
ATOM 1960 C C . ASP A 1 256 ? -9.015 1.896 24.908 1.00 87.62 256 ASP A C 1
ATOM 1962 O O . ASP A 1 256 ? -9.737 1.092 24.309 1.00 87.62 256 ASP A O 1
ATOM 1966 N N . ILE A 1 257 ? -8.847 3.153 24.485 1.00 87.06 257 ILE A N 1
ATOM 1967 C CA . ILE A 1 257 ? -9.494 3.683 23.277 1.00 87.06 257 ILE A CA 1
ATOM 1968 C C . ILE A 1 257 ? -8.949 2.986 22.024 1.00 87.06 257 ILE A C 1
ATOM 1970 O O . ILE A 1 257 ? -9.731 2.589 21.162 1.00 87.06 257 ILE A O 1
ATOM 1974 N N . LEU A 1 258 ? -7.635 2.764 21.919 1.00 79.25 258 LEU A N 1
ATOM 1975 C CA . LEU A 1 258 ? -7.040 2.040 20.785 1.00 79.25 258 LEU A CA 1
ATOM 1976 C C . LEU A 1 258 ? -7.527 0.592 20.707 1.00 79.25 258 LEU A C 1
ATOM 1978 O O . LEU A 1 258 ? -7.859 0.096 19.624 1.00 79.25 258 LEU A O 1
ATOM 1982 N N . LYS A 1 259 ? -7.606 -0.083 21.857 1.00 82.69 259 LYS A N 1
ATOM 1983 C CA . LYS A 1 259 ? -8.156 -1.435 21.964 1.00 82.69 259 LYS A CA 1
ATOM 1984 C C . LYS A 1 259 ? -9.621 -1.462 21.545 1.00 82.69 259 LYS A C 1
ATOM 1986 O O . LYS A 1 259 ? -10.007 -2.350 20.786 1.00 82.69 259 LYS A O 1
ATOM 1991 N N . PHE A 1 260 ? -10.414 -0.491 21.995 1.00 87.94 260 PHE A N 1
ATOM 1992 C CA . PHE A 1 260 ? -11.792 -0.329 21.551 1.00 87.94 260 PHE A CA 1
ATOM 1993 C C . PHE A 1 260 ? -11.876 -0.153 20.039 1.00 87.94 260 PHE A C 1
ATOM 1995 O O . PHE A 1 260 ? -12.558 -0.936 19.399 1.00 87.94 260 PHE A O 1
ATOM 2002 N N . LEU A 1 261 ? -11.158 0.804 19.452 1.00 80.94 261 LEU A N 1
ATOM 2003 C CA . LEU A 1 261 ? -11.226 1.092 18.017 1.00 80.94 261 LEU A CA 1
ATOM 2004 C C . LEU A 1 261 ? -10.843 -0.127 17.167 1.00 80.94 261 LEU A C 1
ATOM 2006 O O . LEU A 1 261 ? -11.534 -0.439 16.200 1.00 80.94 261 LEU A O 1
ATOM 2010 N N . THR A 1 262 ? -9.817 -0.872 17.589 1.00 75.38 262 THR A N 1
ATOM 2011 C CA . THR A 1 262 ? -9.391 -2.124 16.939 1.00 75.38 262 THR A CA 1
ATOM 2012 C C . THR A 1 262 ? -10.505 -3.176 16.960 1.00 75.38 262 THR A C 1
ATOM 2014 O O . THR A 1 262 ? -10.812 -3.795 15.943 1.00 75.38 262 THR A O 1
ATOM 2017 N N . LEU A 1 263 ? -11.136 -3.386 18.119 1.00 79.12 263 LEU A N 1
ATOM 2018 C CA . LEU A 1 263 ? -12.193 -4.388 18.291 1.00 79.12 263 LEU A CA 1
ATOM 2019 C C . LEU A 1 263 ? -13.531 -3.954 17.679 1.00 79.12 263 LEU A C 1
ATOM 2021 O O . LEU A 1 263 ? -14.276 -4.792 17.177 1.00 79.12 263 LEU A O 1
ATOM 2025 N N . TYR A 1 264 ? -13.816 -2.656 17.705 1.00 80.44 264 TYR A N 1
ATOM 2026 C CA . TYR A 1 264 ? -15.029 -2.026 17.201 1.00 80.44 264 TYR A CA 1
ATOM 2027 C C . TYR A 1 264 ? -15.077 -2.034 15.677 1.00 80.44 264 TYR A C 1
ATOM 2029 O O . TYR A 1 264 ? -16.056 -2.503 15.097 1.00 80.44 264 TYR A O 1
ATOM 2037 N N . ALA A 1 265 ? -14.005 -1.562 15.033 1.00 73.38 265 ALA A N 1
ATOM 2038 C CA . ALA A 1 265 ? -13.872 -1.598 13.580 1.00 73.38 265 ALA A CA 1
ATOM 2039 C C . ALA A 1 265 ? -13.587 -3.023 13.074 1.00 73.38 265 ALA A C 1
ATOM 2041 O O . ALA A 1 265 ? -13.780 -3.314 11.898 1.00 73.38 265 ALA A O 1
ATOM 2042 N N . LYS A 1 266 ? -13.146 -3.918 13.972 1.00 70.44 266 LYS A N 1
ATOM 2043 C CA . LYS A 1 266 ? -12.690 -5.284 13.680 1.00 70.44 266 LYS A CA 1
ATOM 2044 C C . LYS A 1 266 ? -11.526 -5.325 12.695 1.00 70.44 266 LYS A C 1
ATOM 2046 O O . LYS A 1 266 ? -11.306 -6.363 12.091 1.00 70.44 266 LYS A O 1
ATOM 2051 N N . ILE A 1 267 ? -10.763 -4.240 12.573 1.00 66.12 267 ILE A N 1
ATOM 2052 C CA . ILE A 1 267 ? -9.627 -4.144 11.658 1.00 66.12 267 ILE A CA 1
ATOM 2053 C C . ILE A 1 267 ? -8.340 -4.422 12.440 1.00 66.12 267 ILE A C 1
ATOM 2055 O O . ILE A 1 267 ? -7.994 -3.652 13.337 1.00 66.12 267 ILE A O 1
ATOM 2059 N N . PRO A 1 268 ? -7.618 -5.526 12.165 1.00 63.44 268 PRO A N 1
ATOM 2060 C CA . PRO A 1 268 ? -6.318 -5.755 12.751 1.00 63.44 268 PRO A CA 1
ATOM 2061 C C . PRO A 1 268 ? -5.350 -4.715 12.197 1.00 63.44 268 PRO A C 1
ATOM 2063 O O . PRO A 1 268 ? -5.325 -4.442 10.996 1.00 63.44 268 PRO A O 1
ATOM 2066 N N . ASN A 1 269 ? -4.494 -4.193 13.071 1.00 63.56 269 ASN A N 1
ATOM 2067 C CA . ASN A 1 269 ? -3.388 -3.328 12.683 1.00 63.56 269 ASN A CA 1
ATOM 2068 C C . ASN A 1 269 ? -2.298 -4.152 11.969 1.00 63.56 269 ASN A C 1
ATOM 2070 O O . ASN A 1 269 ? -1.244 -4.475 12.525 1.00 63.56 269 ASN A O 1
ATOM 2074 N N . LEU A 1 270 ? -2.580 -4.563 10.732 1.00 70.88 270 LEU A N 1
ATOM 2075 C CA . LEU A 1 270 ? -1.606 -5.171 9.837 1.00 70.88 270 LEU A CA 1
ATOM 2076 C C . LEU A 1 270 ? -0.735 -4.047 9.288 1.00 70.88 270 LEU A C 1
ATOM 2078 O O . LEU A 1 270 ? -1.030 -3.492 8.237 1.00 70.88 270 LEU A O 1
ATOM 2082 N N . GLY A 1 271 ? 0.358 -3.728 9.985 1.00 69.56 271 GLY A N 1
ATOM 2083 C CA . GLY A 1 271 ? 1.207 -2.565 9.691 1.00 69.56 271 GLY A CA 1
ATOM 2084 C C . GLY A 1 271 ? 1.827 -2.502 8.285 1.00 69.56 271 GLY A C 1
ATOM 2085 O O . GLY A 1 271 ? 2.489 -1.519 7.971 1.00 69.56 271 GLY A O 1
ATOM 2086 N N . TYR A 1 272 ? 1.635 -3.513 7.428 1.00 76.81 272 TYR A N 1
ATOM 2087 C CA . TYR A 1 272 ? 1.974 -3.483 6.000 1.00 76.81 272 TYR A CA 1
ATOM 2088 C C . TYR A 1 272 ? 0.785 -3.111 5.101 1.00 76.81 272 TYR A C 1
ATOM 2090 O O . TYR A 1 272 ? 1.002 -2.498 4.062 1.00 76.81 272 TYR A O 1
ATOM 2098 N N . MET A 1 273 ? -0.450 -3.409 5.492 1.00 84.31 273 MET A N 1
ATOM 2099 C CA . MET A 1 273 ? -1.678 -3.097 4.757 1.00 84.31 273 MET A CA 1
ATOM 2100 C C . MET A 1 273 ? -2.092 -1.645 5.022 1.00 84.31 273 MET A C 1
ATOM 2102 O O . MET A 1 273 ? -1.686 -1.062 6.028 1.00 84.31 273 MET A O 1
ATOM 2106 N N . TYR A 1 274 ? -2.814 -1.028 4.090 1.00 82.69 274 TYR A N 1
ATOM 2107 C CA . TYR A 1 274 ? -3.563 0.199 4.348 1.00 82.69 274 TYR A CA 1
ATOM 2108 C C . TYR A 1 274 ? -5.039 -0.035 4.023 1.00 82.69 274 TYR A C 1
ATOM 2110 O O . TYR A 1 274 ? -5.333 -0.602 2.974 1.00 82.69 274 TYR A O 1
ATOM 2118 N N . VAL A 1 275 ? -5.949 0.361 4.908 1.00 82.50 275 VAL A N 1
ATOM 2119 C CA . VAL A 1 275 ? -7.403 0.256 4.718 1.00 82.50 275 VAL A CA 1
ATOM 2120 C C . VAL A 1 275 ? -7.985 1.656 4.844 1.00 82.50 275 VAL A C 1
ATOM 2122 O O . VAL A 1 275 ? -7.911 2.248 5.918 1.00 82.50 275 VAL A O 1
ATOM 2125 N N . LYS A 1 276 ? -8.571 2.184 3.762 1.00 78.00 276 LYS A N 1
ATOM 2126 C CA . LYS A 1 276 ? -9.102 3.556 3.707 1.00 78.00 276 LYS A CA 1
ATOM 2127 C C . LYS A 1 276 ? -10.085 3.813 4.843 1.00 78.00 276 LYS A C 1
ATOM 2129 O O . LYS A 1 276 ? -9.977 4.820 5.528 1.00 78.00 276 LYS A O 1
ATOM 2134 N N . GLY A 1 277 ? -11.008 2.874 5.049 1.00 73.00 277 GLY A N 1
ATOM 2135 C CA . GLY A 1 277 ? -12.042 2.938 6.081 1.00 73.00 277 GLY A CA 1
ATOM 2136 C C . GLY A 1 277 ? -11.566 2.611 7.498 1.00 73.00 277 GLY A C 1
ATOM 2137 O O . GLY A 1 277 ? -12.412 2.460 8.374 1.00 73.00 277 GLY A O 1
ATOM 2138 N N . ASP A 1 278 ? -10.257 2.456 7.743 1.00 76.69 278 ASP A N 1
ATOM 2139 C CA . ASP A 1 278 ? -9.740 2.235 9.093 1.00 76.69 278 ASP A CA 1
ATOM 2140 C C . ASP A 1 278 ? -9.478 3.572 9.812 1.00 76.69 278 ASP A C 1
ATOM 2142 O O . ASP A 1 278 ? -8.505 4.269 9.492 1.00 76.69 278 ASP A O 1
ATOM 2146 N N . PRO A 1 279 ? -10.295 3.920 10.826 1.00 71.38 279 PRO A N 1
ATOM 2147 C CA . PRO A 1 279 ? -10.147 5.164 11.573 1.00 71.38 279 PRO A CA 1
ATOM 2148 C C . PRO A 1 279 ? -8.793 5.314 12.282 1.00 71.38 279 PRO A C 1
ATOM 2150 O O . PRO A 1 279 ? -8.328 6.433 12.498 1.00 71.38 279 PRO A O 1
ATOM 2153 N N . LEU A 1 280 ? -8.136 4.216 12.664 1.00 73.44 280 LEU A N 1
ATOM 2154 C CA . LEU A 1 280 ? -6.818 4.274 13.297 1.00 73.44 280 LEU A CA 1
ATOM 2155 C C . LEU A 1 280 ? -5.724 4.564 12.274 1.00 73.44 280 LEU A C 1
ATOM 2157 O O . LEU A 1 280 ? -4.819 5.350 12.554 1.00 73.44 280 LEU A O 1
ATOM 2161 N N . GLN A 1 281 ? -5.811 3.967 11.085 1.00 72.38 281 GLN A N 1
ATOM 2162 C CA . GLN A 1 281 ? -4.829 4.197 10.024 1.00 72.38 281 GLN A CA 1
ATOM 2163 C C . GLN A 1 281 ? -4.966 5.595 9.425 1.00 72.38 281 GLN A C 1
ATOM 2165 O O . GLN A 1 281 ? -3.956 6.229 9.119 1.00 72.38 281 GLN A O 1
ATOM 2170 N N . ALA A 1 282 ? -6.191 6.114 9.350 1.00 65.75 282 ALA A N 1
ATOM 2171 C CA . ALA A 1 282 ? -6.490 7.495 8.991 1.00 65.75 282 ALA A CA 1
ATOM 2172 C C . ALA A 1 282 ? -5.676 8.526 9.796 1.00 65.75 282 ALA A C 1
ATOM 2174 O O . ALA A 1 282 ? -5.181 9.506 9.236 1.00 65.75 282 ALA A O 1
ATOM 2175 N N . LEU A 1 283 ? -5.487 8.288 11.101 1.00 67.19 283 LEU A N 1
ATOM 2176 C CA . LEU A 1 283 ? -4.717 9.181 11.973 1.00 67.19 283 LEU A CA 1
ATOM 2177 C C . LEU A 1 283 ? -3.231 9.276 11.599 1.00 67.19 283 LEU A C 1
ATOM 2179 O O . LEU A 1 283 ? -2.620 10.319 11.862 1.00 67.19 283 LEU A O 1
ATOM 2183 N N . GLY A 1 284 ? -2.661 8.204 11.042 1.00 63.22 284 GLY A N 1
ATOM 2184 C CA . GLY A 1 284 ? -1.243 8.111 10.682 1.00 63.22 284 GLY A CA 1
ATOM 2185 C C . GLY A 1 284 ? -0.933 8.372 9.209 1.00 63.22 284 GLY A C 1
ATOM 2186 O O . GLY A 1 284 ? 0.108 8.926 8.879 1.00 63.22 284 GLY A O 1
ATOM 2187 N N . HIS A 1 285 ? -1.840 8.007 8.304 1.00 59.59 285 HIS A N 1
ATOM 2188 C CA . HIS A 1 285 ? -1.591 8.079 6.866 1.00 59.59 285 HIS A CA 1
ATOM 2189 C C . HIS A 1 285 ? -1.915 9.439 6.259 1.00 59.59 285 HIS A C 1
ATOM 2191 O O . HIS A 1 285 ? -1.095 9.999 5.534 1.00 59.59 285 HIS A O 1
ATOM 2197 N N . ASN A 1 286 ? -3.115 9.962 6.512 1.00 59.34 286 ASN A N 1
ATOM 2198 C CA . ASN A 1 286 ? -3.556 11.182 5.857 1.00 59.34 286 ASN A CA 1
ATOM 2199 C C . ASN A 1 286 ? -4.704 11.835 6.631 1.00 59.34 286 ASN A C 1
ATOM 2201 O O . ASN A 1 286 ? -5.877 11.643 6.322 1.00 59.34 286 ASN A O 1
ATOM 2205 N N . ARG A 1 287 ? -4.370 12.672 7.624 1.00 54.50 287 ARG A N 1
ATOM 2206 C CA . ARG A 1 287 ? -5.373 13.454 8.377 1.00 54.50 287 ARG A CA 1
ATOM 2207 C C . ARG A 1 287 ? -6.270 14.315 7.472 1.00 54.50 287 ARG A C 1
ATOM 2209 O O . ARG A 1 287 ? -7.327 14.740 7.915 1.00 54.50 287 ARG A O 1
ATOM 2216 N N . ALA A 1 288 ? -5.856 14.584 6.230 1.00 49.28 288 ALA A N 1
ATOM 2217 C CA . ALA A 1 288 ? -6.656 15.312 5.249 1.00 49.28 288 ALA A CA 1
ATOM 2218 C C . ALA A 1 288 ? -7.851 14.509 4.703 1.00 49.28 288 ALA A C 1
ATOM 2220 O O . ALA A 1 288 ? -8.823 15.128 4.279 1.00 49.28 288 ALA A O 1
ATOM 2221 N N . ASP A 1 289 ? -7.813 13.171 4.745 1.00 58.00 289 ASP A N 1
ATOM 2222 C CA . ASP A 1 289 ? -8.924 12.322 4.280 1.00 58.00 289 ASP A CA 1
ATOM 2223 C C . ASP A 1 289 ? -10.154 12.430 5.200 1.00 58.00 289 ASP A C 1
ATOM 2225 O O . ASP A 1 289 ? -11.269 12.119 4.787 1.00 58.00 289 ASP A O 1
ATOM 2229 N N . TYR A 1 290 ? -9.955 12.912 6.433 1.00 71.81 290 TYR A N 1
ATOM 2230 C CA . TYR A 1 290 ? -10.987 13.038 7.457 1.00 71.81 290 TYR A CA 1
ATOM 2231 C C . TYR A 1 290 ? -10.898 14.414 8.133 1.00 71.81 290 TYR A C 1
ATOM 2233 O O . TYR A 1 290 ? -10.206 14.565 9.144 1.00 71.81 290 TYR A O 1
ATOM 2241 N N . PRO A 1 291 ? -11.555 15.447 7.574 1.00 77.50 291 PRO A N 1
ATOM 2242 C CA . PRO A 1 291 ? -11.446 16.809 8.080 1.00 77.50 291 PRO A CA 1
ATOM 2243 C C . PRO A 1 291 ? -11.967 16.931 9.518 1.00 77.50 291 PRO A C 1
ATOM 2245 O O . PRO A 1 291 ? -12.867 16.210 9.948 1.00 77.50 291 PRO A O 1
ATOM 2248 N N . GLU A 1 292 ? -11.413 17.884 10.271 1.00 85.75 292 GLU A N 1
ATOM 2249 C CA . GLU A 1 292 ? -11.939 18.218 11.595 1.00 85.75 292 GLU A CA 1
ATOM 2250 C C . GLU A 1 292 ? -13.289 18.947 11.453 1.00 85.75 292 GLU A C 1
ATOM 2252 O O . GLU A 1 292 ? -13.385 19.983 10.789 1.00 85.75 292 GLU A O 1
ATOM 2257 N N . LYS A 1 293 ? -14.322 18.454 12.140 1.00 88.19 293 LYS A N 1
ATOM 2258 C CA . LYS A 1 293 ? -15.617 19.122 12.312 1.00 88.19 293 LYS A CA 1
ATOM 2259 C C . LYS A 1 293 ? -15.855 19.508 13.771 1.00 88.19 293 LYS A C 1
ATOM 2261 O O . LYS A 1 293 ? -15.217 18.993 14.691 1.00 88.19 293 LYS A O 1
ATOM 2266 N N . THR A 1 294 ? -16.759 20.460 13.982 1.00 89.12 294 THR A N 1
ATOM 2267 C CA . THR A 1 294 ? -17.219 20.854 15.319 1.00 89.12 294 THR A CA 1
ATOM 2268 C C . THR A 1 294 ? -18.614 20.289 15.536 1.00 89.12 294 THR A C 1
ATOM 2270 O O . THR A 1 294 ? -19.479 20.468 14.682 1.00 89.12 294 THR A O 1
ATOM 2273 N N . ILE A 1 295 ? -18.823 19.636 16.672 1.00 86.44 295 ILE A N 1
ATOM 2274 C CA . ILE A 1 295 ? -20.083 19.005 17.054 1.00 86.44 295 ILE A CA 1
ATOM 2275 C C . ILE A 1 295 ? -20.563 19.658 18.343 1.00 86.44 295 ILE A C 1
ATOM 2277 O O . ILE A 1 295 ? -19.793 19.799 19.295 1.00 86.44 295 ILE A O 1
ATOM 2281 N N . GLU A 1 296 ? -21.825 20.069 18.364 1.00 81.06 296 GLU A N 1
ATOM 2282 C CA . GLU A 1 296 ? -22.455 20.610 19.561 1.00 81.06 296 GLU A CA 1
ATOM 2283 C C . GLU A 1 296 ? -23.037 19.458 20.389 1.00 81.06 296 GLU A C 1
ATOM 2285 O O . GLU A 1 296 ? -23.952 18.759 19.954 1.00 81.06 296 GLU A O 1
ATOM 2290 N N . LEU A 1 297 ? -22.485 19.244 21.583 1.00 75.50 297 LEU A N 1
ATOM 2291 C CA . LEU A 1 297 ? -22.956 18.253 22.550 1.00 75.50 297 LEU A CA 1
ATOM 2292 C C . LEU A 1 297 ? -23.249 18.963 23.874 1.00 75.50 297 LEU A C 1
ATOM 2294 O O . LEU A 1 297 ? -22.347 19.532 24.491 1.00 75.50 297 LEU A O 1
ATOM 2298 N N . ASP A 1 298 ? -24.520 18.960 24.289 1.00 65.38 298 ASP A N 1
ATOM 2299 C CA . ASP A 1 298 ? -25.028 19.576 25.527 1.00 65.38 298 ASP A CA 1
ATOM 2300 C C . ASP A 1 298 ? -24.548 21.025 25.759 1.00 65.38 298 ASP A C 1
ATOM 2302 O O . ASP A 1 298 ? -24.124 21.403 26.852 1.00 65.38 298 ASP A O 1
ATOM 2306 N N . GLY A 1 299 ? -24.587 21.850 24.706 1.00 69.25 299 GLY A N 1
ATOM 2307 C CA . GLY A 1 299 ? -24.176 23.259 24.756 1.00 69.25 299 GLY A CA 1
ATOM 2308 C C . GLY A 1 299 ? -22.659 23.482 24.792 1.00 69.25 299 GLY A C 1
ATOM 2309 O O . GLY A 1 299 ? -22.209 24.606 25.020 1.00 69.25 299 GLY A O 1
ATOM 2310 N N . SER A 1 300 ? -21.860 22.433 24.572 1.00 71.50 300 SER A N 1
ATOM 2311 C CA . SER A 1 300 ? -20.406 22.511 24.428 1.00 71.50 300 SER A CA 1
ATOM 2312 C C . SER A 1 300 ? -19.963 22.119 23.018 1.00 71.50 300 SER A C 1
ATOM 2314 O O . SER A 1 300 ? -20.438 21.140 22.446 1.00 71.50 300 SER A O 1
ATOM 2316 N N . ASN A 1 301 ? -19.042 22.901 22.450 1.00 85.44 301 ASN A N 1
ATOM 2317 C CA . ASN A 1 301 ? -18.474 22.642 21.130 1.00 85.44 301 ASN A CA 1
ATOM 2318 C C . ASN A 1 301 ? -17.279 21.698 21.255 1.00 85.44 301 ASN A C 1
ATOM 2320 O O . ASN A 1 301 ? -16.238 22.075 21.797 1.00 85.44 301 ASN A O 1
ATOM 2324 N N . VAL A 1 302 ? -17.419 20.490 20.720 1.00 87.31 302 VAL A N 1
ATOM 2325 C CA . VAL A 1 302 ? -16.389 19.450 20.730 1.00 87.31 302 VAL A CA 1
ATOM 2326 C C . VAL A 1 302 ? -15.830 19.268 19.322 1.00 87.31 302 VAL A C 1
ATOM 2328 O O . VAL A 1 302 ? -16.561 19.310 18.334 1.00 87.31 302 VAL A O 1
ATOM 2331 N N . LYS A 1 303 ? -14.513 19.081 19.213 1.00 89.44 303 LYS A N 1
ATOM 2332 C CA . LYS A 1 303 ? -13.845 18.767 17.945 1.00 89.44 303 LYS A CA 1
ATOM 2333 C C . LYS A 1 303 ? -13.862 17.263 17.682 1.00 89.44 303 LYS A C 1
ATOM 2335 O O . LYS A 1 303 ? -13.587 16.478 18.587 1.00 89.44 303 LYS A O 1
ATOM 2340 N N . ALA A 1 304 ? -14.151 16.889 16.442 1.00 88.19 304 ALA A N 1
ATOM 2341 C CA . ALA A 1 304 ? -14.214 15.509 15.976 1.00 88.19 304 ALA A CA 1
ATOM 2342 C C . ALA A 1 304 ? -13.580 15.387 14.588 1.00 88.19 304 ALA A C 1
ATOM 2344 O O . ALA A 1 304 ? -13.598 16.348 13.822 1.00 88.19 304 ALA A O 1
ATOM 2345 N N . LEU A 1 305 ? -13.064 14.209 14.242 1.00 85.62 305 LEU A N 1
ATOM 2346 C CA . LEU A 1 305 ? -12.766 13.874 12.847 1.00 85.62 305 LEU A CA 1
ATOM 2347 C C . LEU A 1 305 ? -14.049 13.421 12.146 1.00 85.62 305 LEU A C 1
ATOM 2349 O O . LEU A 1 305 ? -14.838 12.673 12.724 1.00 85.62 305 LEU A O 1
ATOM 2353 N N . ASP A 1 306 ? -14.273 13.880 10.918 1.00 84.31 306 ASP A N 1
ATOM 2354 C CA . ASP A 1 306 ? -15.435 13.483 10.128 1.00 84.31 306 ASP A CA 1
ATOM 2355 C C . ASP A 1 306 ? -15.177 12.177 9.381 1.00 84.31 306 ASP A C 1
ATOM 2357 O O . ASP A 1 306 ? -14.601 12.191 8.304 1.00 84.31 306 ASP A O 1
ATOM 2361 N N . LEU A 1 307 ? -15.577 11.050 9.971 1.00 76.31 307 LEU A N 1
ATOM 2362 C CA . LEU A 1 307 ? -15.146 9.707 9.572 1.00 76.31 307 LEU A CA 1
ATOM 2363 C C . LEU A 1 307 ? -16.029 8.988 8.535 1.00 76.31 307 LEU A C 1
ATOM 2365 O O . LEU A 1 307 ? -15.939 7.772 8.452 1.00 76.31 307 LEU A O 1
ATOM 2369 N N . ASN A 1 308 ? -16.883 9.678 7.770 1.00 70.88 308 ASN A N 1
ATOM 2370 C CA . ASN A 1 308 ? -17.719 9.102 6.693 1.00 70.88 308 ASN A CA 1
ATOM 2371 C C . ASN A 1 308 ? -18.276 7.683 6.975 1.00 70.88 308 ASN A C 1
ATOM 2373 O O . ASN A 1 308 ? -17.721 6.676 6.541 1.00 70.88 308 ASN A O 1
ATOM 2377 N N . GLY A 1 309 ? -19.412 7.597 7.675 1.00 73.88 309 GLY A N 1
ATOM 2378 C CA . GLY A 1 309 ? -20.086 6.321 7.974 1.00 73.88 309 GLY A CA 1
ATOM 2379 C C . GLY A 1 309 ? -19.837 5.781 9.386 1.00 73.88 309 GLY A C 1
ATOM 2380 O O . GLY A 1 309 ? -20.502 4.833 9.801 1.00 73.88 309 GLY A O 1
ATOM 2381 N N . PHE A 1 310 ? -18.954 6.419 10.157 1.00 79.50 310 PHE A N 1
ATOM 2382 C CA . PHE A 1 310 ? -18.838 6.203 11.599 1.00 79.50 310 PHE A CA 1
ATOM 2383 C C . PHE A 1 310 ? -19.641 7.245 12.396 1.00 79.50 310 PHE A C 1
ATOM 2385 O O . PHE A 1 310 ? -19.779 8.384 11.943 1.00 79.50 310 PHE A O 1
ATOM 2392 N N . PRO A 1 311 ? -20.128 6.890 13.600 1.00 84.62 311 PRO A N 1
ATOM 2393 C CA . PRO A 1 311 ? -20.732 7.849 14.515 1.00 84.62 311 PRO A CA 1
ATOM 2394 C C . PRO A 1 311 ? -19.778 8.972 14.925 1.00 84.62 311 PRO A C 1
ATOM 2396 O O . PRO A 1 311 ? -18.567 8.771 15.059 1.00 84.62 311 PRO A O 1
ATOM 2399 N N . ASP A 1 312 ? -20.358 10.131 15.210 1.00 88.38 312 ASP A N 1
ATOM 2400 C CA . ASP A 1 312 ? -19.659 11.333 15.658 1.00 88.38 312 ASP A CA 1
ATOM 2401 C C . ASP A 1 312 ? -18.801 11.092 16.907 1.00 88.38 312 ASP A C 1
ATOM 2403 O O . ASP A 1 312 ? -17.688 11.608 17.015 1.00 88.38 312 ASP A O 1
ATOM 2407 N N . GLU A 1 313 ? -19.262 10.238 17.820 1.00 89.50 313 GLU A N 1
ATOM 2408 C CA . GLU A 1 313 ? -18.535 9.859 19.027 1.00 89.50 313 GLU A CA 1
ATOM 2409 C C . GLU A 1 313 ? -17.205 9.170 18.707 1.00 89.50 313 GLU A C 1
ATOM 2411 O O . GLU A 1 313 ? -16.209 9.435 19.375 1.00 89.50 313 GLU A O 1
ATOM 2416 N N . ILE A 1 314 ? -17.143 8.345 17.655 1.00 86.75 314 ILE A N 1
ATOM 2417 C CA . ILE A 1 314 ? -15.886 7.727 17.199 1.00 86.75 314 ILE A CA 1
ATOM 2418 C C . ILE A 1 314 ? -14.926 8.807 16.688 1.00 86.75 314 ILE A C 1
ATOM 2420 O O . ILE A 1 314 ? -13.738 8.789 17.019 1.00 86.75 314 ILE A O 1
ATOM 2424 N N . GLY A 1 315 ? -15.451 9.783 15.941 1.00 86.62 315 GLY A N 1
ATOM 2425 C CA . GLY A 1 315 ? -14.705 10.954 15.475 1.00 86.62 315 GLY A CA 1
ATOM 2426 C C . GLY A 1 315 ? -14.104 11.772 16.616 1.00 86.62 315 GLY A C 1
ATOM 2427 O O . GLY A 1 315 ? -12.957 12.215 16.523 1.00 86.62 315 GLY A O 1
ATOM 2428 N N . ILE A 1 316 ? -14.847 11.941 17.711 1.00 88.44 316 ILE A N 1
ATOM 2429 C CA . ILE A 1 316 ? -14.387 12.635 18.921 1.00 88.44 316 ILE A CA 1
ATOM 2430 C C . ILE A 1 316 ? -13.286 11.839 19.626 1.00 88.44 316 ILE A C 1
ATOM 2432 O O . ILE A 1 316 ? -12.249 12.410 19.971 1.00 88.44 316 ILE A O 1
ATOM 2436 N N . LEU A 1 317 ? -13.482 10.528 19.815 1.00 87.88 317 LEU A N 1
ATOM 2437 C CA . LEU A 1 317 ? -12.493 9.648 20.447 1.00 87.88 317 LEU A CA 1
ATOM 2438 C C . LEU A 1 317 ? -11.155 9.696 19.700 1.00 87.88 317 LEU A C 1
ATOM 2440 O O . LEU A 1 317 ? -10.112 9.912 20.315 1.00 87.88 317 LEU A O 1
ATOM 2444 N N . LEU A 1 318 ? -11.178 9.557 18.372 1.00 84.25 318 LEU A N 1
ATOM 2445 C CA . LEU A 1 318 ? -9.969 9.646 17.552 1.00 84.25 318 LEU A CA 1
ATOM 2446 C C . LEU A 1 318 ? -9.329 11.027 17.597 1.00 84.25 318 LEU A C 1
ATOM 2448 O O . LEU A 1 318 ? -8.105 11.118 17.686 1.00 84.25 318 LEU A O 1
ATOM 2452 N N . HIS A 1 319 ? -10.126 12.098 17.540 1.00 86.94 319 HIS A N 1
ATOM 2453 C CA . HIS A 1 319 ? -9.592 13.450 17.650 1.00 86.94 319 HIS A CA 1
ATOM 2454 C C . HIS A 1 319 ? -8.841 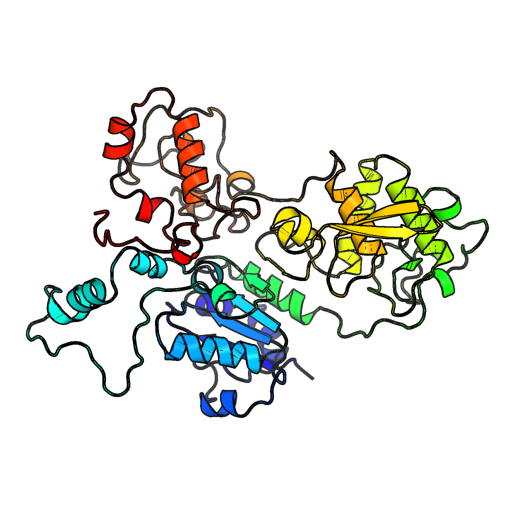13.620 18.980 1.00 86.94 319 HIS A C 1
ATOM 2456 O O . HIS A 1 319 ? -7.701 14.081 18.967 1.00 86.94 319 HIS A O 1
ATOM 2462 N N . ALA A 1 320 ? -9.419 13.184 20.104 1.00 86.12 320 ALA A N 1
ATOM 2463 C CA . ALA A 1 320 ? -8.777 13.248 21.418 1.00 86.12 320 ALA A CA 1
ATOM 2464 C C . ALA A 1 320 ? -7.477 12.426 21.480 1.00 86.12 320 ALA A C 1
ATOM 2466 O O . ALA A 1 320 ? -6.438 12.951 21.883 1.00 86.12 320 ALA A O 1
ATOM 2467 N N . VAL A 1 321 ? -7.500 11.178 20.997 1.00 83.44 321 VAL A N 1
ATOM 2468 C CA . VAL A 1 321 ? -6.305 10.319 20.905 1.00 83.44 321 VAL A CA 1
ATOM 2469 C C . VAL A 1 321 ? -5.216 10.977 20.054 1.00 83.44 321 VAL A C 1
ATOM 2471 O O . VAL A 1 321 ? -4.058 11.004 20.454 1.00 83.44 321 VAL A O 1
ATOM 2474 N N . SER A 1 322 ? -5.574 11.588 18.922 1.00 78.06 322 SER A N 1
ATOM 2475 C CA . SER A 1 322 ? -4.620 12.205 17.987 1.00 78.06 322 SER A CA 1
ATOM 2476 C C . SER A 1 322 ? -3.825 13.392 18.547 1.00 78.06 322 SER A C 1
ATOM 2478 O O . SER A 1 322 ? -2.818 13.784 17.940 1.00 78.06 322 SER A O 1
ATOM 2480 N N . LYS A 1 323 ? -4.301 13.998 19.645 1.00 81.94 323 LYS A N 1
ATOM 2481 C CA . LYS A 1 323 ? -3.645 15.111 20.347 1.00 81.94 323 LYS A CA 1
ATOM 2482 C C . LYS A 1 323 ? -2.884 14.650 21.594 1.00 81.94 323 LYS A C 1
ATOM 2484 O O . LYS A 1 323 ? -2.120 15.447 22.130 1.00 81.94 323 LYS A O 1
ATOM 2489 N N . SER A 1 324 ? -3.084 13.413 22.056 1.00 77.50 324 SER A N 1
ATOM 2490 C CA . SER A 1 324 ? -2.383 12.893 23.231 1.00 77.50 324 SER A CA 1
ATOM 2491 C C . SER A 1 324 ? -0.901 12.654 22.907 1.00 77.50 324 SER A C 1
ATOM 2493 O O . SER A 1 324 ? -0.601 12.028 21.886 1.00 77.50 324 SER A O 1
ATOM 2495 N N . PRO A 1 325 ? 0.037 13.099 23.764 1.00 73.88 325 PRO A N 1
ATOM 2496 C CA . PRO A 1 325 ? 1.461 12.813 23.595 1.00 73.88 325 PRO A CA 1
ATOM 2497 C C . PRO A 1 325 ? 1.788 11.319 23.739 1.00 73.88 325 PRO A C 1
ATOM 2499 O O . PRO A 1 325 ? 2.795 10.871 23.196 1.00 73.88 325 PRO A O 1
ATOM 2502 N N . GLU A 1 326 ? 0.926 10.553 24.414 1.00 73.44 326 GLU A N 1
ATOM 2503 C CA . GLU A 1 326 ? 1.061 9.105 24.619 1.00 73.44 326 GLU A CA 1
ATOM 2504 C C . GLU A 1 326 ? 0.636 8.295 23.382 1.00 73.44 326 GLU A C 1
ATOM 2506 O O . GLU A 1 326 ? 0.927 7.100 23.268 1.00 73.44 326 GLU A O 1
ATOM 2511 N N . PHE A 1 327 ? -0.063 8.922 22.427 1.00 69.69 327 PHE A N 1
ATOM 2512 C CA . PHE A 1 327 ? -0.437 8.262 21.187 1.00 69.69 327 PHE A CA 1
ATOM 2513 C C . PHE A 1 327 ? 0.719 8.278 20.187 1.00 69.69 327 PHE A C 1
ATOM 2515 O O . PHE A 1 327 ? 1.037 9.282 19.546 1.00 69.69 327 PHE A O 1
ATOM 2522 N N . HIS A 1 328 ? 1.302 7.102 19.988 1.00 61.66 328 HIS A N 1
ATOM 2523 C CA . HIS A 1 328 ? 2.237 6.837 18.908 1.00 61.66 328 HIS A CA 1
ATOM 2524 C C . HIS A 1 328 ? 1.609 5.821 17.968 1.00 61.66 328 HIS A C 1
ATOM 2526 O O . HIS A 1 328 ? 1.621 4.616 18.230 1.00 61.66 328 HIS A O 1
ATOM 2532 N N . TYR A 1 329 ? 1.043 6.301 16.863 1.00 62.22 329 TYR A N 1
ATOM 2533 C CA . TYR A 1 329 ? 0.603 5.394 15.817 1.00 62.22 329 TYR A CA 1
ATOM 2534 C C . TYR A 1 329 ? 1.812 4.568 15.340 1.00 62.22 329 TYR A C 1
ATOM 2536 O O . TYR A 1 329 ? 2.905 5.101 15.125 1.00 62.22 329 TYR A O 1
ATOM 2544 N N . THR A 1 330 ? 1.646 3.244 15.284 1.00 56.28 330 THR A N 1
ATOM 2545 C CA . THR A 1 330 ? 2.737 2.279 15.089 1.00 56.28 330 THR A CA 1
ATOM 2546 C C . THR A 1 330 ? 3.188 2.268 13.633 1.00 56.28 330 THR A C 1
ATOM 2548 O O . THR A 1 330 ? 2.933 1.343 12.870 1.00 56.28 330 THR A O 1
ATOM 2551 N N . GLU A 1 331 ? 3.912 3.313 13.250 1.00 64.25 331 GLU A N 1
ATOM 2552 C CA . GLU A 1 331 ? 4.544 3.429 11.945 1.00 64.25 331 GLU A CA 1
ATOM 2553 C C . GLU A 1 331 ? 5.999 3.058 12.040 1.00 64.25 331 GLU A C 1
ATOM 2555 O O . GLU A 1 331 ? 6.860 3.802 12.512 1.00 64.25 331 GLU A O 1
ATOM 2560 N N . GLN A 1 332 ? 6.271 1.862 11.559 1.00 75.25 332 GLN A N 1
ATOM 2561 C CA . GLN A 1 332 ? 7.617 1.369 11.480 1.00 75.25 332 GLN A CA 1
ATOM 2562 C C . GLN A 1 332 ? 8.102 1.508 10.054 1.00 75.25 332 GLN A C 1
ATOM 2564 O O . GLN A 1 332 ? 7.500 0.988 9.115 1.00 75.25 332 GLN A O 1
ATOM 2569 N N . THR A 1 333 ? 9.238 2.171 9.896 1.00 88.81 333 THR A N 1
ATOM 2570 C CA . THR A 1 333 ? 10.038 2.001 8.692 1.00 88.81 333 THR A CA 1
ATOM 2571 C C . THR A 1 333 ? 10.731 0.640 8.750 1.00 88.81 333 THR A C 1
ATOM 2573 O O . THR A 1 333 ? 10.755 -0.034 9.788 1.00 88.81 333 THR A O 1
ATOM 2576 N N . VAL A 1 334 ? 11.354 0.211 7.654 1.00 91.38 334 VAL A N 1
ATOM 2577 C CA . VAL A 1 334 ? 12.127 -1.046 7.625 1.00 91.38 334 VAL A CA 1
ATOM 2578 C C . VAL A 1 334 ? 13.170 -1.105 8.754 1.00 91.38 334 VAL A C 1
ATOM 2580 O O . VAL A 1 334 ? 13.486 -2.191 9.242 1.00 91.38 334 VAL A O 1
ATOM 2583 N N . CYS A 1 335 ? 13.668 0.041 9.227 1.00 90.62 335 CYS A N 1
ATOM 2584 C CA . CYS A 1 335 ? 14.628 0.124 10.327 1.00 90.62 335 CYS A CA 1
ATOM 2585 C C . CYS A 1 335 ? 14.170 -0.536 11.633 1.00 90.62 335 CYS A C 1
ATOM 2587 O O . CYS A 1 335 ? 15.036 -1.034 12.352 1.00 90.62 335 CYS A O 1
ATOM 2589 N N . ALA A 1 336 ? 12.867 -0.580 11.924 1.00 85.12 336 ALA A N 1
ATOM 2590 C CA . ALA A 1 336 ? 12.353 -1.171 13.161 1.00 85.12 336 ALA A CA 1
ATOM 2591 C C . ALA A 1 336 ? 12.485 -2.703 13.199 1.00 85.12 336 ALA A C 1
ATOM 2593 O O . ALA A 1 336 ? 12.672 -3.284 14.259 1.00 85.12 336 ALA A O 1
ATOM 2594 N N . THR A 1 337 ? 12.448 -3.351 12.031 1.00 83.50 337 THR A N 1
ATOM 2595 C CA . THR A 1 337 ? 12.626 -4.813 11.885 1.00 83.50 337 THR A CA 1
ATOM 2596 C C . THR A 1 337 ? 14.015 -5.187 11.357 1.00 83.50 337 THR A C 1
ATOM 2598 O O . THR A 1 337 ? 14.307 -6.354 11.091 1.00 83.50 337 THR A O 1
ATOM 2601 N N . CYS A 1 338 ? 14.880 -4.188 11.163 1.00 90.62 338 CYS A N 1
ATOM 2602 C CA . CYS A 1 338 ? 16.222 -4.364 10.631 1.00 90.62 338 CYS A CA 1
ATOM 2603 C C . CYS A 1 338 ? 17.149 -4.926 11.720 1.00 90.62 338 CYS A C 1
ATOM 2605 O O . CYS A 1 338 ? 17.333 -4.242 12.732 1.00 90.62 338 CYS A O 1
ATOM 2607 N N . PRO A 1 339 ? 17.796 -6.087 11.489 1.00 89.62 339 PRO A N 1
ATOM 2608 C CA . PRO A 1 339 ? 18.596 -6.773 12.507 1.00 89.62 339 PRO A CA 1
ATOM 2609 C C . PRO A 1 339 ? 19.932 -6.085 12.816 1.00 89.62 339 PRO A C 1
ATOM 2611 O O . PRO A 1 339 ? 20.620 -6.478 13.744 1.00 89.62 339 PRO A O 1
ATOM 2614 N N . ARG A 1 340 ? 20.318 -5.074 12.032 1.00 93.69 340 ARG A N 1
ATOM 2615 C CA . ARG A 1 340 ? 21.630 -4.429 12.129 1.00 93.69 340 ARG A CA 1
ATOM 2616 C C . ARG A 1 340 ? 21.699 -3.392 13.240 1.00 93.69 340 ARG A C 1
ATOM 2618 O O . ARG A 1 340 ? 20.738 -2.636 13.445 1.00 93.69 340 ARG A O 1
ATOM 2625 N N . ASN A 1 341 ? 22.879 -3.279 13.836 1.00 93.00 341 ASN A N 1
ATOM 2626 C CA . ASN A 1 341 ? 23.250 -2.291 14.839 1.00 93.00 341 ASN A CA 1
ATOM 2627 C C . ASN A 1 341 ? 23.341 -0.895 14.217 1.00 93.00 341 ASN A C 1
ATOM 2629 O O . ASN A 1 341 ? 23.904 -0.707 13.133 1.00 93.00 341 ASN A O 1
ATOM 2633 N N . LYS A 1 342 ? 22.732 0.077 14.896 1.00 90.88 342 LYS A N 1
ATOM 2634 C CA . LYS A 1 342 ? 22.624 1.478 14.472 1.00 90.88 342 LYS A CA 1
ATOM 2635 C C . LYS A 1 342 ? 23.242 2.318 15.585 1.00 90.88 342 LYS A C 1
ATOM 2637 O O . LYS A 1 342 ? 22.591 2.553 16.600 1.00 90.88 342 LYS A O 1
ATOM 2642 N N . GLU A 1 343 ? 24.505 2.687 15.426 1.00 84.12 343 GLU A N 1
ATOM 2643 C CA . GLU A 1 343 ? 25.300 3.342 16.471 1.00 84.12 343 GLU A CA 1
ATOM 2644 C C . GLU A 1 343 ? 25.663 4.771 16.069 1.00 84.12 343 GLU A C 1
ATOM 2646 O O . GLU A 1 343 ? 25.453 5.715 16.831 1.00 84.12 343 GLU A O 1
ATOM 2651 N N . ASN A 1 344 ? 26.181 4.946 14.850 1.00 71.38 344 ASN A N 1
ATOM 2652 C CA . ASN A 1 344 ? 26.730 6.208 14.371 1.00 71.38 344 ASN A CA 1
ATOM 2653 C C . ASN A 1 344 ? 25.826 6.833 13.310 1.00 71.38 344 ASN A C 1
ATOM 2655 O O . ASN A 1 344 ? 25.830 6.429 12.155 1.00 71.38 344 ASN A O 1
ATOM 2659 N N . LYS A 1 345 ? 25.125 7.916 13.652 1.00 73.62 345 LYS A N 1
ATOM 2660 C CA . LYS A 1 345 ? 24.221 8.625 12.724 1.00 73.62 345 LYS A CA 1
ATOM 2661 C C . LYS A 1 345 ? 24.940 9.502 11.676 1.00 73.62 345 LYS A C 1
ATOM 2663 O O . LYS A 1 345 ? 24.339 10.444 11.173 1.00 73.62 345 LYS A O 1
ATOM 2668 N N . GLN A 1 346 ? 26.208 9.234 11.359 1.00 79.69 346 GLN A N 1
ATOM 2669 C CA . GLN A 1 346 ? 26.999 10.004 10.389 1.00 79.69 346 GLN A CA 1
ATOM 2670 C C . GLN A 1 346 ? 27.618 9.104 9.315 1.00 79.69 346 GLN A C 1
ATOM 2672 O O . GLN A 1 346 ? 28.155 8.033 9.606 1.00 79.69 346 GLN A O 1
ATOM 2677 N N . LEU A 1 347 ? 27.584 9.576 8.071 1.00 81.69 347 LEU A N 1
ATOM 2678 C CA . LEU A 1 347 ? 28.229 8.968 6.915 1.00 81.69 347 LEU A CA 1
ATOM 2679 C C . LEU A 1 347 ? 29.643 9.512 6.751 1.00 81.69 347 LEU A C 1
ATOM 2681 O O . LEU A 1 347 ? 29.852 10.720 6.660 1.00 81.69 347 LEU A O 1
ATOM 2685 N N . LYS A 1 348 ? 30.614 8.602 6.655 1.00 78.00 348 LYS A N 1
ATOM 2686 C CA . LYS A 1 348 ? 31.999 8.955 6.309 1.00 78.00 348 LYS A CA 1
ATOM 2687 C C . LYS A 1 348 ? 32.211 9.058 4.800 1.00 78.00 348 LYS A C 1
ATOM 2689 O O . LYS A 1 348 ? 32.987 9.884 4.345 1.00 78.00 348 LYS A O 1
ATOM 2694 N N . GLU A 1 349 ? 31.532 8.206 4.040 1.00 87.00 349 GLU A N 1
ATOM 2695 C CA . GLU A 1 349 ? 31.622 8.126 2.585 1.00 87.00 349 GLU A CA 1
ATOM 2696 C C . GLU A 1 349 ? 30.335 7.522 2.010 1.00 87.00 349 GLU A C 1
ATOM 2698 O O . GLU A 1 349 ? 29.569 6.893 2.742 1.00 87.00 349 GLU A O 1
ATOM 2703 N N . ILE A 1 350 ? 30.121 7.678 0.700 1.00 90.38 350 ILE A N 1
ATOM 2704 C CA . ILE A 1 350 ? 29.044 7.013 -0.039 1.00 90.38 350 ILE A CA 1
ATOM 2705 C C . ILE A 1 350 ? 29.646 6.013 -1.015 1.00 90.38 350 ILE A C 1
ATOM 2707 O O . ILE A 1 350 ? 30.562 6.332 -1.781 1.00 90.38 350 ILE A O 1
ATOM 2711 N N . LYS A 1 351 ? 29.072 4.814 -1.001 1.00 91.31 351 LYS A N 1
ATOM 2712 C CA . LYS A 1 351 ? 29.438 3.679 -1.835 1.00 91.31 351 LYS A CA 1
ATOM 2713 C C . LYS A 1 351 ? 28.282 3.287 -2.733 1.00 91.31 351 LYS A C 1
ATOM 2715 O O . LYS A 1 351 ? 27.130 3.202 -2.299 1.00 91.31 351 LYS A O 1
ATOM 2720 N N . ARG A 1 352 ? 28.606 2.971 -3.983 1.00 90.25 352 ARG A N 1
ATOM 2721 C CA . ARG A 1 352 ? 27.712 2.183 -4.837 1.00 90.25 352 ARG A CA 1
ATOM 2722 C C . ARG A 1 352 ? 27.698 0.739 -4.349 1.00 90.25 352 ARG A C 1
ATOM 2724 O O . ARG A 1 352 ? 28.629 0.290 -3.694 1.00 90.25 352 ARG A O 1
ATOM 2731 N N . ASP A 1 353 ? 26.646 0.001 -4.685 1.00 89.00 353 ASP A N 1
ATOM 2732 C CA . ASP A 1 353 ? 26.408 -1.332 -4.117 1.00 89.00 353 ASP A CA 1
ATOM 2733 C C . ASP A 1 353 ? 27.543 -2.349 -4.374 1.00 89.00 353 ASP A C 1
ATOM 2735 O O . ASP A 1 353 ? 27.757 -3.247 -3.561 1.00 89.00 353 ASP A O 1
ATOM 2739 N N . TYR A 1 354 ? 28.295 -2.175 -5.469 1.00 90.31 354 TYR A N 1
ATOM 2740 C CA . TYR A 1 354 ? 29.457 -2.996 -5.831 1.00 90.31 354 TYR A CA 1
ATOM 2741 C C . TYR A 1 354 ? 30.793 -2.496 -5.250 1.00 90.31 354 TYR A C 1
ATOM 2743 O O . TYR A 1 354 ? 31.803 -3.192 -5.342 1.00 90.31 354 TYR A O 1
ATOM 2751 N N . GLU A 1 355 ? 30.847 -1.274 -4.716 1.00 92.06 355 GLU A N 1
ATOM 2752 C CA . GLU A 1 355 ? 32.062 -0.721 -4.111 1.00 92.06 355 GLU A CA 1
ATOM 2753 C C . GLU A 1 355 ? 32.246 -1.301 -2.699 1.00 92.06 355 GLU A C 1
ATOM 2755 O O . GLU A 1 355 ? 31.274 -1.612 -2.025 1.00 92.06 355 GLU A O 1
ATOM 2760 N N . GLY A 1 356 ? 33.487 -1.422 -2.217 1.00 84.62 356 GLY A N 1
ATOM 2761 C CA . GLY A 1 356 ? 33.754 -1.800 -0.820 1.00 84.62 356 GLY A CA 1
ATOM 2762 C C . GLY A 1 356 ? 33.673 -3.296 -0.484 1.00 84.62 356 GLY A C 1
ATOM 2763 O O . GLY A 1 356 ? 33.830 -3.643 0.683 1.00 84.62 356 GLY A O 1
ATOM 2764 N N . GLY A 1 357 ? 33.495 -4.178 -1.474 1.00 88.50 357 GLY A N 1
ATOM 2765 C CA . GLY A 1 357 ? 33.555 -5.632 -1.287 1.00 88.50 357 GLY A CA 1
ATOM 2766 C C . GLY A 1 357 ? 32.379 -6.202 -0.484 1.00 88.50 357 GLY A C 1
ATOM 2767 O O . GLY A 1 357 ? 31.238 -5.760 -0.623 1.00 88.50 357 GLY A O 1
ATOM 2768 N N . VAL A 1 358 ? 32.645 -7.224 0.336 1.00 91.00 358 VAL A N 1
ATOM 2769 C CA . VAL A 1 358 ? 31.618 -7.835 1.194 1.00 91.00 358 VAL A CA 1
ATOM 2770 C C . VAL A 1 358 ? 31.261 -6.865 2.317 1.00 91.00 358 VAL A C 1
ATOM 2772 O O . VAL A 1 358 ? 32.116 -6.462 3.102 1.00 91.00 358 VAL A O 1
ATOM 2775 N N . LYS A 1 359 ? 29.981 -6.498 2.393 1.00 94.38 359 LYS A N 1
ATOM 2776 C CA . LYS A 1 359 ? 29.458 -5.584 3.410 1.00 94.38 359 LYS A CA 1
ATOM 2777 C C . LYS A 1 359 ? 29.459 -6.275 4.777 1.00 94.38 359 LYS A C 1
ATOM 2779 O O . LYS A 1 359 ? 29.100 -7.452 4.860 1.00 94.38 359 LYS A O 1
ATOM 2784 N N . ASP A 1 360 ? 29.829 -5.545 5.826 1.00 94.12 360 ASP A N 1
ATOM 2785 C CA . ASP A 1 360 ? 29.728 -6.015 7.215 1.00 94.12 360 ASP A CA 1
ATOM 2786 C C . ASP A 1 360 ? 28.264 -6.370 7.502 1.00 94.12 360 ASP A C 1
ATOM 2788 O O . ASP A 1 360 ? 27.396 -5.627 7.053 1.00 94.12 360 ASP A O 1
ATOM 2792 N N . GLN A 1 361 ? 27.964 -7.487 8.171 1.00 94.19 361 GLN A N 1
ATOM 2793 C CA . GLN A 1 361 ? 26.586 -7.970 8.358 1.00 94.19 361 GLN A CA 1
ATOM 2794 C C . GLN A 1 361 ? 25.887 -7.416 9.606 1.00 94.19 361 GLN A C 1
ATOM 2796 O O . GLN A 1 361 ? 24.658 -7.376 9.634 1.00 94.19 361 GLN A O 1
ATOM 2801 N N . GLU A 1 362 ? 26.645 -6.914 10.577 1.00 94.56 362 GLU A N 1
ATOM 2802 C CA . GLU A 1 362 ? 26.135 -6.422 11.857 1.00 94.56 362 GLU A CA 1
ATOM 2803 C C . GLU A 1 362 ? 25.874 -4.919 11.801 1.00 94.56 362 GLU A C 1
ATOM 2805 O O . GLU 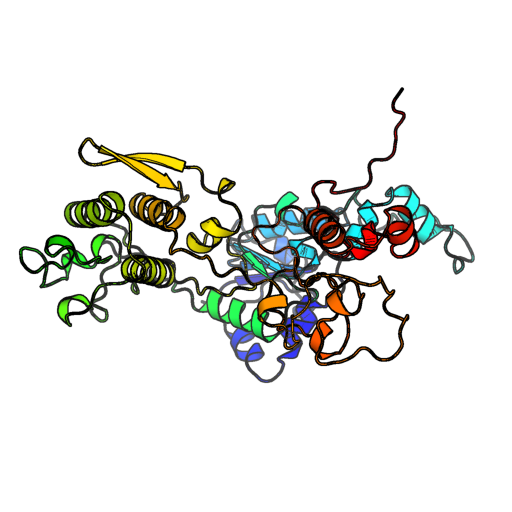A 1 362 ? 24.851 -4.431 12.280 1.00 94.56 362 GLU A O 1
ATOM 2810 N N . LYS A 1 363 ? 26.763 -4.155 11.166 1.00 93.88 363 LYS A N 1
ATOM 2811 C CA . LYS A 1 363 ? 26.660 -2.697 11.096 1.00 93.88 363 LYS A CA 1
ATOM 2812 C C . LYS A 1 363 ? 25.573 -2.255 10.118 1.00 93.88 363 LYS A C 1
ATOM 2814 O O . LYS A 1 363 ? 25.416 -2.819 9.031 1.00 93.88 363 LYS A O 1
ATOM 2819 N N . CYS A 1 364 ? 24.846 -1.191 10.452 1.00 94.06 364 CYS A N 1
ATOM 2820 C CA . CYS A 1 364 ? 23.886 -0.550 9.555 1.00 94.06 364 CYS A CA 1
ATOM 2821 C C . CYS A 1 364 ? 24.512 -0.225 8.185 1.00 94.06 364 CYS A C 1
ATOM 2823 O O . CYS A 1 364 ? 25.543 0.437 8.100 1.00 94.06 364 CYS A O 1
ATOM 2825 N N . LEU A 1 365 ? 23.859 -0.664 7.102 1.00 94.62 365 LEU A N 1
ATOM 2826 C CA . LEU A 1 365 ? 24.342 -0.459 5.730 1.00 94.62 365 LEU A CA 1
ATOM 2827 C C . LEU A 1 365 ? 24.458 1.020 5.357 1.00 94.62 365 LEU A C 1
ATOM 2829 O O . LEU A 1 365 ? 25.388 1.389 4.643 1.00 94.62 365 LEU A O 1
ATOM 2833 N N . LEU A 1 366 ? 23.553 1.856 5.879 1.00 92.75 366 LEU A N 1
ATOM 2834 C CA . LEU A 1 366 ? 23.635 3.297 5.684 1.00 92.75 366 LEU A CA 1
ATOM 2835 C C . LEU A 1 366 ? 24.932 3.819 6.310 1.00 92.75 366 LEU A C 1
ATOM 2837 O O . LEU A 1 366 ? 25.736 4.393 5.600 1.00 92.75 366 LEU A O 1
ATOM 2841 N N . GLU A 1 367 ? 25.234 3.481 7.566 1.00 91.81 367 GLU A N 1
ATOM 2842 C CA . GLU A 1 367 ? 26.480 3.877 8.255 1.00 91.81 367 GLU A CA 1
ATOM 2843 C C . GLU A 1 367 ? 27.771 3.308 7.633 1.00 91.81 367 GLU A C 1
ATOM 2845 O O . GLU A 1 367 ? 28.874 3.767 7.942 1.00 91.81 367 GLU A O 1
ATOM 2850 N N . GLN A 1 368 ? 27.661 2.283 6.785 1.00 92.12 368 GLN A N 1
ATOM 2851 C CA . GLN A 1 368 ? 28.768 1.756 5.980 1.00 92.12 368 GLN A CA 1
ATOM 2852 C C . GLN A 1 368 ? 28.988 2.533 4.667 1.00 92.12 368 GLN A C 1
ATOM 2854 O O . GLN A 1 368 ? 29.992 2.305 3.986 1.00 92.12 368 GLN A O 1
ATOM 2859 N N . GLY A 1 369 ? 28.066 3.436 4.324 1.00 91.62 369 GLY A N 1
ATOM 2860 C CA . GLY A 1 369 ? 28.079 4.270 3.126 1.00 91.62 369 GLY A CA 1
ATOM 2861 C C . GLY A 1 369 ? 27.136 3.813 2.012 1.00 91.62 369 GLY A C 1
ATOM 2862 O O . GLY A 1 369 ? 27.108 4.443 0.959 1.00 91.62 369 GLY A O 1
ATOM 2863 N N . TYR A 1 370 ? 26.357 2.743 2.196 1.00 93.94 370 TYR A N 1
ATOM 2864 C CA . TYR A 1 370 ? 25.457 2.241 1.155 1.00 93.94 370 TYR A CA 1
ATOM 2865 C C . TYR A 1 370 ? 24.073 2.880 1.252 1.00 93.94 370 TYR A C 1
ATOM 2867 O O . TYR A 1 370 ? 23.447 2.897 2.313 1.00 93.94 370 TYR A O 1
ATOM 2875 N N . LEU A 1 371 ? 23.553 3.351 0.118 1.00 93.75 371 LEU A N 1
ATOM 2876 C CA . LEU A 1 371 ? 22.239 3.991 0.041 1.00 93.75 371 LEU A CA 1
ATOM 2877 C C . LEU A 1 371 ? 21.120 2.985 0.334 1.00 93.75 371 LEU A C 1
ATOM 2879 O O . LEU A 1 371 ? 20.706 2.217 -0.531 1.00 93.75 371 LEU A O 1
ATOM 2883 N N . CYS A 1 372 ? 20.633 2.998 1.573 1.00 95.12 372 CYS A N 1
ATOM 2884 C CA . CYS A 1 372 ? 19.583 2.111 2.055 1.00 95.12 372 CYS A CA 1
ATOM 2885 C C . CYS A 1 372 ? 18.297 2.902 2.309 1.00 95.12 372 CYS A C 1
ATOM 2887 O O . CYS A 1 372 ? 18.184 3.599 3.317 1.00 95.12 372 CYS A O 1
ATOM 2889 N N . MET A 1 373 ? 17.293 2.723 1.448 1.00 95.44 373 MET A N 1
ATOM 2890 C CA . MET A 1 373 ? 15.990 3.406 1.523 1.00 95.44 373 MET A CA 1
ATOM 2891 C C . MET A 1 373 ? 15.155 3.017 2.755 1.00 95.44 373 MET A C 1
ATOM 2893 O O . MET A 1 373 ? 14.081 3.569 2.988 1.00 95.44 373 MET A O 1
ATOM 2897 N N . GLY A 1 374 ? 15.627 2.068 3.571 1.00 94.56 374 GLY A N 1
ATOM 2898 C CA . GLY A 1 374 ? 14.875 1.491 4.684 1.00 94.56 374 GLY A CA 1
ATOM 2899 C C . GLY A 1 374 ? 14.425 2.504 5.738 1.00 94.56 374 GLY A C 1
ATOM 2900 O O . GLY A 1 374 ? 13.428 2.254 6.401 1.00 94.56 374 GLY A O 1
ATOM 2901 N N . ILE A 1 375 ? 15.102 3.651 5.844 1.00 92.12 375 ILE A N 1
ATOM 2902 C CA . ILE A 1 375 ? 14.750 4.748 6.761 1.00 92.12 375 ILE A CA 1
ATOM 2903 C C . ILE A 1 375 ? 13.489 5.527 6.355 1.00 92.12 375 ILE A C 1
ATOM 2905 O O . ILE A 1 375 ? 12.950 6.247 7.186 1.00 92.12 375 ILE A O 1
ATOM 2909 N N . VAL A 1 376 ? 13.020 5.396 5.110 1.00 93.19 376 VAL A N 1
ATOM 2910 C CA . VAL A 1 376 ? 11.794 6.055 4.607 1.00 93.19 376 VAL A CA 1
ATOM 2911 C C . VAL A 1 376 ? 10.793 5.070 3.995 1.00 93.19 376 VAL A C 1
ATOM 2913 O O . VAL A 1 376 ? 9.734 5.470 3.525 1.00 93.19 376 VAL A O 1
ATOM 2916 N N . THR A 1 377 ? 11.128 3.779 3.979 1.00 92.81 377 THR A N 1
ATOM 2917 C CA . THR A 1 377 ? 10.285 2.725 3.401 1.00 92.81 377 THR A CA 1
ATOM 2918 C C . THR A 1 377 ? 9.401 2.116 4.478 1.00 92.81 377 THR A C 1
ATOM 2920 O O . THR A 1 377 ? 9.921 1.796 5.552 1.00 92.81 377 THR A O 1
ATOM 2923 N N . LYS A 1 378 ? 8.118 1.879 4.178 1.00 88.69 378 LYS A N 1
ATOM 2924 C CA . LYS A 1 378 ? 7.181 1.182 5.072 1.00 88.69 378 LYS A CA 1
ATOM 2925 C C . LYS A 1 378 ? 7.735 -0.184 5.498 1.00 88.69 378 LYS A C 1
ATOM 2927 O O . LYS A 1 378 ? 8.292 -0.936 4.693 1.00 88.69 378 LYS A O 1
ATOM 2932 N N . GLY A 1 379 ? 7.622 -0.486 6.786 1.00 85.38 379 GLY A N 1
ATOM 2933 C CA . GLY A 1 379 ? 7.968 -1.777 7.369 1.00 85.38 379 GLY A CA 1
ATOM 2934 C C . GLY A 1 379 ? 6.994 -2.885 6.961 1.00 85.38 379 GLY A C 1
ATOM 2935 O O . GLY A 1 379 ? 6.033 -2.673 6.229 1.00 85.38 379 GLY A O 1
ATOM 2936 N N . GLY A 1 380 ? 7.268 -4.103 7.426 1.00 81.81 380 GLY A N 1
ATOM 2937 C CA . GLY A 1 380 ? 6.438 -5.281 7.160 1.00 81.81 380 GLY A CA 1
ATOM 2938 C C . GLY A 1 380 ? 7.194 -6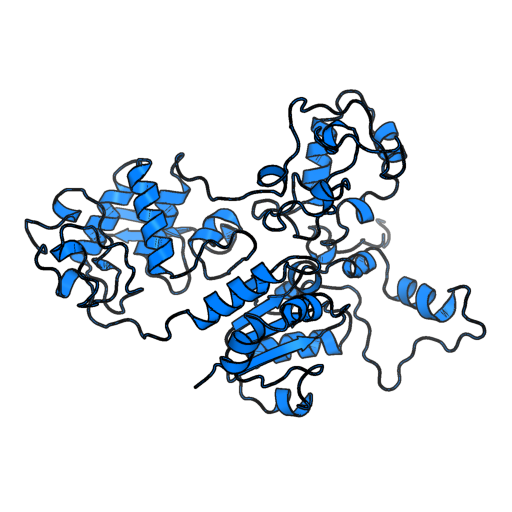.383 6.436 1.00 81.81 380 GLY A C 1
ATOM 2939 O O . GLY A 1 380 ? 7.114 -7.535 6.836 1.00 81.81 380 GLY A O 1
ATOM 2940 N N . CYS A 1 381 ? 8.033 -6.057 5.448 1.00 86.88 381 CYS A N 1
ATOM 2941 C CA . CYS A 1 381 ? 8.790 -7.076 4.708 1.00 86.88 381 CYS A CA 1
ATOM 2942 C C . CYS A 1 381 ? 9.759 -7.895 5.583 1.00 86.88 381 CYS A C 1
ATOM 2944 O O . CYS A 1 381 ? 10.291 -8.894 5.123 1.00 86.88 381 CYS A O 1
ATOM 2946 N N . GLY A 1 382 ? 10.024 -7.488 6.830 1.00 84.12 382 GLY A N 1
ATOM 2947 C CA . GLY A 1 382 ? 10.974 -8.156 7.721 1.00 84.12 382 GLY A CA 1
ATOM 2948 C C . GLY A 1 382 ? 12.433 -7.936 7.317 1.00 84.12 382 GLY A C 1
ATOM 2949 O O . GLY A 1 382 ? 13.285 -8.771 7.631 1.00 84.12 382 GLY A O 1
ATOM 2950 N N . ALA A 1 383 ? 12.704 -6.839 6.598 1.00 90.12 383 ALA A N 1
ATOM 2951 C CA . ALA A 1 383 ? 14.026 -6.408 6.150 1.00 90.12 383 ALA A CA 1
ATOM 2952 C C . ALA A 1 383 ? 14.784 -7.454 5.298 1.00 90.12 383 ALA A C 1
ATOM 2954 O O . ALA A 1 383 ? 15.997 -7.602 5.444 1.00 90.12 383 ALA A O 1
ATOM 2955 N N . LEU A 1 384 ? 14.085 -8.164 4.396 1.00 90.56 384 LEU A N 1
ATOM 2956 C CA . LEU A 1 384 ? 14.642 -9.274 3.593 1.00 90.56 384 LEU A CA 1
ATOM 2957 C C . LEU A 1 384 ? 15.937 -8.912 2.859 1.00 90.56 384 LEU A C 1
ATOM 2959 O O . LEU A 1 384 ? 16.928 -9.619 3.001 1.00 90.56 384 LEU A O 1
ATOM 2963 N N . CYS A 1 385 ? 15.951 -7.785 2.140 1.00 95.12 385 CYS A N 1
ATOM 2964 C CA . CYS A 1 385 ? 17.143 -7.291 1.443 1.00 95.12 385 CYS A CA 1
ATOM 2965 C C . CYS A 1 385 ? 18.341 -7.181 2.398 1.00 95.12 385 CYS A C 1
ATOM 2967 O O . CYS A 1 385 ? 19.426 -7.696 2.148 1.00 95.12 385 CYS A O 1
ATOM 2969 N N . ILE A 1 386 ? 18.107 -6.573 3.559 1.00 95.00 386 ILE A N 1
ATOM 2970 C CA . ILE A 1 386 ? 19.147 -6.270 4.540 1.00 95.00 386 ILE A CA 1
ATOM 2971 C C . ILE A 1 386 ? 19.703 -7.551 5.179 1.00 95.00 386 ILE A C 1
ATOM 2973 O O . ILE A 1 386 ? 20.911 -7.628 5.433 1.00 95.00 386 ILE A O 1
ATOM 2977 N N . LYS A 1 387 ? 18.842 -8.556 5.399 1.00 92.00 387 LYS A N 1
ATOM 2978 C CA . LYS A 1 387 ? 19.223 -9.912 5.831 1.00 92.00 387 LYS A CA 1
ATOM 2979 C C . LYS A 1 387 ? 20.040 -10.647 4.766 1.00 92.00 387 LYS A C 1
ATOM 2981 O O . LYS A 1 387 ? 20.980 -11.346 5.109 1.00 92.00 387 LYS A O 1
ATOM 2986 N N . ALA A 1 388 ? 19.748 -10.415 3.487 1.00 94.62 388 ALA A N 1
ATOM 2987 C CA . ALA A 1 388 ? 20.550 -10.884 2.353 1.00 94.62 388 ALA A CA 1
ATOM 2988 C C . ALA A 1 388 ? 21.798 -10.015 2.078 1.00 94.62 388 ALA A C 1
ATOM 2990 O O . ALA A 1 388 ? 22.420 -10.127 1.025 1.00 94.62 388 ALA A O 1
ATOM 2991 N N . ASN A 1 389 ? 22.176 -9.141 3.017 1.00 95.00 389 ASN A N 1
ATOM 2992 C CA . ASN A 1 389 ? 23.324 -8.243 2.915 1.00 95.00 389 ASN A CA 1
ATOM 2993 C C . ASN A 1 389 ? 23.262 -7.235 1.748 1.00 95.00 389 ASN A C 1
ATOM 2995 O O . ASN A 1 389 ? 24.302 -6.810 1.239 1.00 95.00 389 ASN A O 1
ATOM 2999 N N . CYS A 1 390 ? 22.059 -6.806 1.348 1.00 94.81 390 CYS A N 1
ATOM 3000 C CA . CYS A 1 390 ? 21.858 -5.741 0.365 1.00 94.81 390 CYS A CA 1
ATOM 3001 C C . CYS A 1 390 ? 20.999 -4.577 0.909 1.00 94.81 390 CYS A C 1
ATOM 3003 O O . CYS A 1 390 ? 20.149 -4.767 1.787 1.00 94.81 390 CYS A O 1
ATOM 3005 N N . PRO A 1 391 ? 21.219 -3.334 0.440 1.00 95.88 391 PRO A N 1
ATOM 3006 C CA . PRO A 1 391 ? 20.429 -2.189 0.882 1.00 95.88 391 PRO A CA 1
ATOM 3007 C C . PRO A 1 391 ? 18.946 -2.335 0.523 1.00 95.88 391 PRO A C 1
ATOM 3009 O O . PRO A 1 391 ? 18.584 -2.898 -0.508 1.00 95.88 391 PRO A O 1
ATOM 3012 N N . CYS A 1 392 ? 18.069 -1.783 1.362 1.00 96.25 392 CYS A N 1
ATOM 3013 C CA . CYS A 1 392 ? 16.655 -1.663 1.016 1.00 96.25 392 CYS A CA 1
ATOM 3014 C C . CYS A 1 392 ? 16.491 -0.742 -0.202 1.00 96.25 392 CYS A C 1
ATOM 3016 O O . CYS A 1 392 ? 17.067 0.347 -0.236 1.00 96.25 392 CYS A O 1
ATOM 3018 N N . LEU A 1 393 ? 15.663 -1.169 -1.159 1.00 95.81 393 LEU A N 1
ATOM 3019 C CA . LEU A 1 393 ? 15.388 -0.443 -2.403 1.00 95.81 393 LEU A CA 1
ATOM 3020 C C . LEU A 1 393 ? 14.058 0.328 -2.391 1.00 95.81 393 LEU A C 1
ATOM 3022 O O . LEU A 1 393 ? 13.723 0.974 -3.376 1.00 95.81 393 LEU A O 1
ATOM 3026 N N . GLY A 1 394 ? 13.283 0.244 -1.307 1.00 95.25 394 GLY A N 1
ATOM 3027 C CA . GLY A 1 394 ? 12.033 0.993 -1.172 1.00 95.25 394 GLY A CA 1
ATOM 3028 C C . GLY A 1 394 ? 10.803 0.367 -1.821 1.00 95.25 394 GLY A C 1
ATOM 3029 O O . GLY A 1 394 ? 9.837 1.074 -2.088 1.00 95.25 394 GLY A O 1
ATOM 3030 N N . CYS A 1 395 ? 10.799 -0.947 -2.072 1.00 95.56 395 CYS A N 1
ATOM 3031 C CA . CYS A 1 395 ? 9.694 -1.571 -2.800 1.00 95.56 395 CYS A CA 1
ATOM 3032 C C . CYS A 1 395 ? 8.355 -1.532 -2.055 1.00 95.56 395 CYS A C 1
ATOM 3034 O O . CYS A 1 395 ? 7.328 -1.452 -2.707 1.00 95.56 395 CYS A O 1
ATOM 3036 N N . TYR A 1 396 ? 8.328 -1.510 -0.721 1.00 93.19 396 TYR A N 1
ATOM 3037 C CA . TYR A 1 396 ? 7.079 -1.408 0.053 1.00 93.19 396 TYR A CA 1
ATOM 3038 C C . TYR A 1 396 ? 6.454 -0.001 0.036 1.00 93.19 396 TYR A C 1
ATOM 3040 O O . TYR A 1 396 ? 5.409 0.206 0.645 1.00 93.19 396 TYR A O 1
ATOM 3048 N N . GLY A 1 397 ? 7.061 0.949 -0.682 1.00 91.44 397 GLY A N 1
ATOM 3049 C CA . GLY A 1 397 ? 6.586 2.323 -0.759 1.00 91.44 397 GLY A CA 1
ATOM 3050 C C . GLY A 1 397 ? 6.941 3.157 0.472 1.00 91.44 397 GLY A C 1
ATOM 3051 O O . GLY A 1 397 ? 7.624 2.673 1.388 1.00 91.44 397 GLY A O 1
ATOM 3052 N N . PRO A 1 398 ? 6.527 4.432 0.475 1.00 89.62 398 PRO A N 1
ATOM 3053 C CA . PRO A 1 398 ? 6.795 5.344 1.575 1.00 89.62 398 PRO A CA 1
ATOM 3054 C C . PRO A 1 398 ? 6.138 4.871 2.876 1.00 89.62 398 PRO A C 1
ATOM 3056 O O . PRO A 1 398 ? 5.077 4.246 2.873 1.00 89.62 398 PRO A O 1
ATOM 3059 N N . SER A 1 399 ? 6.768 5.200 4.004 1.00 84.06 399 SER A N 1
ATOM 3060 C CA . SER A 1 399 ? 6.074 5.176 5.296 1.00 84.06 399 SER A CA 1
ATOM 3061 C C . SER A 1 399 ? 4.863 6.124 5.249 1.00 84.06 399 SER A C 1
ATOM 3063 O O . SER A 1 399 ? 4.954 7.146 4.574 1.00 84.06 399 SER A O 1
ATOM 3065 N N . PRO A 1 400 ? 3.770 5.846 5.975 1.00 71.00 400 PRO A N 1
ATOM 3066 C CA . PRO A 1 400 ? 2.518 6.606 5.879 1.00 71.00 400 PRO A CA 1
ATOM 3067 C C . PRO A 1 400 ? 2.663 8.130 6.017 1.00 71.00 400 PRO A C 1
ATOM 3069 O O . PRO A 1 400 ? 2.191 8.870 5.164 1.00 71.00 400 PRO A O 1
ATOM 3072 N N . ASN A 1 401 ? 3.427 8.594 7.009 1.00 72.69 401 ASN A N 1
ATOM 3073 C CA . ASN A 1 401 ? 3.711 10.019 7.227 1.00 72.69 401 ASN A CA 1
ATOM 3074 C C . ASN A 1 401 ? 4.691 10.661 6.218 1.00 72.69 401 ASN A C 1
ATOM 3076 O O . ASN A 1 401 ? 5.174 11.778 6.428 1.00 72.69 401 ASN A O 1
ATOM 3080 N N . ILE A 1 402 ? 5.067 9.958 5.150 1.00 82.38 402 ILE A N 1
ATOM 3081 C CA . ILE A 1 402 ? 6.033 10.427 4.159 1.00 82.38 402 ILE A CA 1
ATOM 3082 C C . ILE A 1 402 ? 5.330 10.559 2.810 1.00 82.38 402 ILE A C 1
ATOM 3084 O O . ILE A 1 402 ? 5.189 9.593 2.072 1.00 82.38 402 ILE A O 1
ATOM 3088 N N . VAL A 1 403 ? 4.958 11.789 2.460 1.00 80.44 403 VAL A N 1
ATOM 3089 C CA . VAL A 1 403 ? 4.368 12.100 1.147 1.00 80.44 403 VAL A CA 1
ATOM 3090 C C . VAL A 1 403 ? 5.386 11.883 0.023 1.00 80.44 403 VAL A C 1
ATOM 3092 O O . VAL A 1 403 ? 5.093 11.252 -0.985 1.00 80.44 403 VAL A O 1
ATOM 3095 N N . ASP A 1 404 ? 6.613 12.373 0.217 1.00 89.25 404 ASP A N 1
ATOM 3096 C CA . ASP A 1 404 ? 7.709 12.234 -0.740 1.00 89.25 404 ASP A CA 1
ATOM 3097 C C . ASP A 1 404 ? 8.883 11.477 -0.114 1.00 89.25 404 ASP A C 1
ATOM 3099 O O . ASP A 1 404 ? 9.731 12.056 0.573 1.00 89.25 404 ASP A O 1
ATOM 3103 N N . ALA A 1 405 ? 8.947 10.165 -0.347 1.00 91.00 405 ALA A N 1
ATOM 3104 C CA . ALA A 1 405 ? 10.041 9.347 0.170 1.00 91.00 405 ALA A CA 1
ATOM 3105 C C . ALA A 1 405 ? 11.386 9.662 -0.484 1.00 91.00 405 ALA A C 1
ATOM 3107 O O . ALA A 1 405 ? 12.407 9.578 0.202 1.00 91.00 405 ALA A O 1
ATOM 3108 N N . GLY A 1 406 ? 11.418 10.061 -1.757 1.00 93.12 406 GLY A N 1
ATOM 3109 C CA . GLY A 1 406 ? 12.674 10.395 -2.417 1.00 93.12 406 GLY A CA 1
ATOM 3110 C C . GLY A 1 406 ? 13.244 11.720 -1.914 1.00 93.12 406 GLY A C 1
ATOM 3111 O O . GLY A 1 406 ? 14.426 11.796 -1.556 1.00 93.12 406 GLY A O 1
ATOM 3112 N N . GLY A 1 407 ? 12.397 12.740 -1.780 1.00 93.00 407 GLY A N 1
ATOM 3113 C CA . GLY A 1 407 ? 12.745 14.007 -1.138 1.00 93.00 407 GLY A CA 1
ATOM 3114 C C . GLY A 1 407 ? 13.160 13.816 0.319 1.00 93.00 407 GLY A C 1
ATOM 3115 O O . GLY A 1 407 ? 14.239 14.262 0.716 1.00 93.00 407 GLY A O 1
ATOM 3116 N N . LYS A 1 408 ? 12.381 13.061 1.107 1.00 93.12 408 LYS A N 1
ATOM 3117 C CA . LYS A 1 408 ? 12.709 12.774 2.513 1.00 93.12 408 LYS A CA 1
ATOM 3118 C C . LYS A 1 408 ? 14.042 12.045 2.651 1.00 93.12 408 LYS A C 1
ATOM 3120 O O . LYS A 1 408 ? 14.839 12.410 3.514 1.00 93.12 408 LYS A O 1
ATOM 3125 N N . PHE A 1 409 ? 14.312 11.062 1.792 1.00 94.06 409 PHE A N 1
ATOM 3126 C CA . PHE A 1 409 ? 15.587 10.349 1.783 1.00 94.06 409 PHE A CA 1
ATOM 3127 C C . PHE A 1 409 ? 16.753 11.271 1.425 1.00 94.06 409 PHE A C 1
ATOM 3129 O O . PHE A 1 409 ? 17.793 11.213 2.077 1.00 94.06 409 PHE A O 1
ATOM 3136 N N . THR A 1 410 ? 16.563 12.171 0.458 1.00 91.81 410 THR A N 1
ATOM 3137 C CA . THR A 1 410 ? 17.563 13.183 0.086 1.00 91.81 410 THR A CA 1
ATOM 3138 C C . THR A 1 410 ? 17.886 14.105 1.265 1.00 91.81 410 THR A C 1
ATOM 3140 O O . THR A 1 410 ? 19.058 14.309 1.585 1.00 91.81 410 THR A O 1
ATOM 3143 N N . THR A 1 411 ? 16.871 14.608 1.976 1.00 91.38 411 THR A N 1
ATOM 3144 C CA . THR A 1 411 ? 17.063 15.426 3.186 1.00 91.38 411 THR A CA 1
ATOM 3145 C C . THR A 1 411 ? 17.779 14.653 4.292 1.00 91.38 411 THR A C 1
ATOM 3147 O O . THR A 1 411 ? 18.689 15.185 4.935 1.00 91.38 411 THR A O 1
ATOM 3150 N N . SER A 1 412 ? 17.393 13.393 4.517 1.00 90.56 412 SER A N 1
ATOM 3151 C CA . SER A 1 412 ? 18.061 12.526 5.487 1.00 90.56 412 SER A CA 1
ATOM 3152 C C . SER A 1 412 ? 19.524 12.318 5.127 1.00 90.56 412 SER A C 1
ATOM 3154 O O . SER A 1 412 ? 20.363 12.446 6.012 1.00 90.56 412 SER A O 1
ATOM 3156 N N . LEU A 1 413 ? 19.835 12.069 3.851 1.00 89.81 413 LEU A N 1
ATOM 3157 C CA . LEU A 1 413 ? 21.199 11.889 3.365 1.00 89.81 413 LEU A CA 1
ATOM 3158 C C . LEU A 1 413 ? 22.050 13.138 3.614 1.00 89.81 413 LEU A C 1
ATOM 3160 O O . LEU A 1 413 ? 23.116 13.025 4.211 1.00 89.81 413 LEU A O 1
ATOM 3164 N N . ALA A 1 414 ? 21.543 14.317 3.242 1.00 87.94 414 ALA A N 1
ATOM 3165 C CA . ALA A 1 414 ? 22.230 15.590 3.461 1.00 87.94 414 ALA A CA 1
ATOM 3166 C C . ALA A 1 414 ? 22.519 15.856 4.950 1.00 87.94 414 ALA A C 1
ATOM 3168 O O . ALA A 1 414 ? 23.573 16.381 5.297 1.00 87.94 414 ALA A O 1
ATOM 3169 N N . SER A 1 415 ? 21.606 15.446 5.837 1.00 88.31 415 SER A N 1
ATOM 3170 C CA . SER A 1 415 ? 21.754 15.621 7.288 1.00 88.31 415 SER A CA 1
ATOM 3171 C C . SER A 1 415 ? 22.833 14.724 7.899 1.00 88.31 415 SER A C 1
ATOM 3173 O O . SER A 1 415 ? 23.415 15.075 8.922 1.00 88.31 415 SER A O 1
ATOM 3175 N N . ILE A 1 416 ? 23.102 13.564 7.294 1.00 88.31 416 ILE A N 1
ATOM 3176 C CA . ILE A 1 416 ? 24.076 12.591 7.807 1.00 88.31 416 ILE A CA 1
ATOM 3177 C C . ILE A 1 416 ? 25.409 12.618 7.046 1.00 88.31 416 ILE A C 1
ATOM 3179 O O . ILE A 1 416 ? 26.366 12.006 7.507 1.00 88.31 416 ILE A O 1
ATOM 3183 N N . SER A 1 417 ? 25.515 13.333 5.921 1.00 87.06 417 SER A N 1
ATOM 3184 C CA . SER A 1 417 ? 26.729 13.450 5.097 1.00 87.06 417 SER A CA 1
ATOM 3185 C C . SER A 1 417 ? 27.532 14.733 5.365 1.00 87.06 417 SER A C 1
ATOM 3187 O O . SER A 1 417 ? 28.038 15.351 4.431 1.00 87.06 417 SER A O 1
ATOM 3189 N N . THR A 1 418 ? 27.656 15.160 6.626 1.00 80.62 418 THR A N 1
ATOM 3190 C CA . THR A 1 418 ? 28.190 16.488 7.011 1.00 80.62 418 THR A CA 1
ATOM 3191 C C . THR A 1 418 ? 29.625 16.780 6.555 1.00 80.62 418 THR A C 1
ATOM 3193 O O . THR A 1 418 ? 30.026 17.937 6.527 1.00 80.62 418 THR A O 1
ATOM 3196 N N . ASN A 1 419 ? 30.396 15.752 6.192 1.00 84.38 419 ASN A N 1
ATOM 3197 C CA . ASN A 1 419 ? 31.785 15.878 5.735 1.00 84.38 419 ASN A CA 1
ATOM 3198 C C . ASN A 1 419 ? 31.937 15.783 4.203 1.00 84.38 419 ASN A C 1
ATOM 3200 O O . ASN A 1 419 ? 33.048 15.591 3.717 1.00 84.38 419 ASN A O 1
ATOM 3204 N N . MET A 1 420 ? 30.840 15.858 3.442 1.00 86.19 420 MET A N 1
ATOM 3205 C CA . MET A 1 420 ? 30.829 15.720 1.980 1.00 86.19 420 MET A CA 1
ATOM 3206 C C . MET A 1 420 ? 30.231 16.966 1.327 1.00 86.19 420 MET A C 1
ATOM 3208 O O . MET A 1 420 ? 29.294 17.565 1.856 1.00 86.19 420 MET A O 1
ATOM 3212 N N . THR A 1 421 ? 30.740 17.347 0.157 1.00 87.38 421 THR A N 1
ATOM 3213 C CA . THR A 1 421 ? 30.164 18.446 -0.627 1.00 87.38 421 THR A CA 1
ATOM 3214 C C . THR A 1 421 ? 29.057 17.941 -1.556 1.00 87.38 421 THR A C 1
ATOM 3216 O O . THR A 1 421 ? 28.989 16.757 -1.884 1.00 87.38 421 THR A O 1
ATOM 3219 N N . VAL A 1 422 ? 28.187 18.837 -2.034 1.00 85.62 422 VAL A N 1
ATOM 3220 C CA . VAL A 1 422 ? 27.150 18.478 -3.021 1.00 85.62 422 VAL A CA 1
ATOM 3221 C C . VAL A 1 422 ? 27.747 17.839 -4.292 1.00 85.62 422 VAL A C 1
ATOM 3223 O O . VAL A 1 422 ? 27.230 16.798 -4.705 1.00 85.62 422 VAL A O 1
ATOM 3226 N N . PRO A 1 423 ? 28.844 18.360 -4.886 1.00 87.94 423 PRO A N 1
ATOM 3227 C CA . PRO A 1 423 ? 29.521 17.689 -5.999 1.00 87.94 423 PRO A CA 1
ATOM 3228 C C . PRO A 1 423 ? 29.984 16.256 -5.692 1.00 87.94 423 PRO A C 1
ATOM 3230 O O . PRO A 1 423 ? 29.855 15.376 -6.547 1.00 87.94 423 PRO A O 1
ATOM 3233 N N . ASP A 1 424 ? 30.475 15.990 -4.475 1.00 85.94 424 ASP A N 1
ATOM 3234 C CA . ASP A 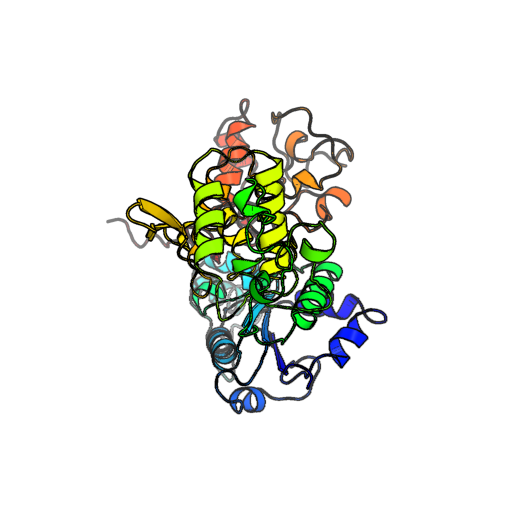1 424 ? 30.892 14.638 -4.070 1.00 85.94 424 ASP A CA 1
ATOM 3235 C C . ASP A 1 424 ? 29.703 13.672 -4.057 1.00 85.94 424 ASP A C 1
ATOM 3237 O O . ASP A 1 424 ? 29.797 12.543 -4.552 1.00 85.94 424 ASP A O 1
ATOM 3241 N N . LEU A 1 425 ? 28.563 14.137 -3.537 1.00 84.94 425 LEU A N 1
ATOM 3242 C CA . LEU A 1 425 ? 27.315 13.376 -3.508 1.00 84.94 425 LEU A CA 1
ATOM 3243 C C . LEU A 1 425 ? 26.806 13.099 -4.929 1.00 84.94 425 LEU A C 1
ATOM 3245 O O . LEU A 1 425 ? 26.505 11.953 -5.255 1.00 84.94 425 LEU A O 1
ATOM 3249 N N . GLN A 1 426 ? 26.768 14.110 -5.801 1.00 85.75 426 GLN A N 1
ATOM 3250 C CA . GLN A 1 426 ? 26.308 13.965 -7.189 1.00 85.75 426 GLN A CA 1
ATOM 3251 C C . GLN A 1 426 ? 27.153 12.961 -7.978 1.00 85.75 426 GLN A C 1
ATOM 3253 O O . GLN A 1 426 ? 26.615 12.127 -8.703 1.00 85.75 426 GLN A O 1
ATOM 3258 N N . LYS A 1 427 ? 28.478 12.971 -7.791 1.00 87.31 427 LYS A N 1
ATOM 3259 C CA . LYS A 1 427 ? 29.373 12.006 -8.442 1.00 87.31 427 LYS A CA 1
ATOM 3260 C C . LYS A 1 427 ? 29.091 10.565 -8.009 1.00 87.31 427 LYS A C 1
ATOM 3262 O O . LYS A 1 427 ? 29.240 9.639 -8.807 1.00 87.31 427 LYS A O 1
ATOM 3267 N N . LYS A 1 428 ? 28.709 10.359 -6.746 1.00 88.44 428 LYS A N 1
ATOM 3268 C CA . LYS A 1 428 ? 28.394 9.033 -6.195 1.00 88.44 428 LYS A CA 1
ATOM 3269 C C . LYS A 1 428 ? 26.962 8.579 -6.475 1.00 88.44 428 LYS A C 1
ATOM 3271 O O . LYS A 1 428 ? 26.703 7.375 -6.441 1.00 88.44 428 LYS A O 1
ATOM 3276 N N . ILE A 1 429 ? 26.065 9.505 -6.807 1.00 91.31 429 ILE A N 1
ATOM 3277 C CA . ILE A 1 429 ? 24.649 9.248 -7.092 1.00 91.31 429 ILE A CA 1
ATOM 3278 C C . ILE A 1 429 ? 24.314 9.775 -8.496 1.00 91.31 429 ILE A C 1
ATOM 3280 O O . ILE A 1 429 ? 23.652 10.802 -8.627 1.00 91.31 429 ILE A O 1
ATOM 3284 N N . PRO A 1 430 ? 24.762 9.081 -9.560 1.00 89.75 430 PRO A N 1
ATOM 3285 C CA . PRO A 1 430 ? 24.559 9.541 -10.935 1.00 89.75 430 PRO A CA 1
ATOM 3286 C C . PRO A 1 430 ? 23.094 9.474 -11.389 1.00 89.75 430 PRO A C 1
ATOM 3288 O O . PRO A 1 430 ? 22.722 10.153 -12.338 1.00 89.75 430 PRO A O 1
ATOM 3291 N N . ASP A 1 431 ? 22.267 8.667 -10.717 1.00 92.06 431 ASP A N 1
ATOM 3292 C CA . ASP A 1 431 ? 20.839 8.517 -11.007 1.00 92.06 431 ASP A CA 1
ATOM 3293 C C . ASP A 1 431 ? 20.000 8.621 -9.718 1.00 92.06 431 ASP A C 1
ATOM 3295 O O . ASP A 1 431 ? 19.596 7.605 -9.140 1.00 92.06 431 ASP A O 1
ATOM 3299 N N . PRO A 1 432 ? 19.753 9.844 -9.213 1.00 90.94 432 PRO A N 1
ATOM 3300 C CA . PRO A 1 432 ? 18.914 10.043 -8.035 1.00 90.94 432 PRO A CA 1
ATOM 3301 C C . PRO A 1 432 ? 17.470 9.588 -8.265 1.00 90.94 432 PRO A C 1
ATOM 3303 O O . PRO A 1 432 ? 16.851 9.041 -7.356 1.00 90.94 432 PRO A O 1
ATOM 3306 N N . ALA A 1 433 ? 16.933 9.770 -9.476 1.00 90.62 433 ALA A N 1
ATOM 3307 C CA . ALA A 1 433 ? 15.552 9.414 -9.789 1.00 90.62 433 ALA A CA 1
ATOM 3308 C C . ALA A 1 433 ? 15.336 7.892 -9.719 1.00 90.62 433 ALA A C 1
ATOM 3310 O O . ALA A 1 433 ? 14.477 7.422 -8.971 1.00 90.62 433 ALA A O 1
ATOM 3311 N N . GLY A 1 434 ? 16.167 7.105 -10.406 1.00 91.94 434 GLY A N 1
ATOM 3312 C CA . GLY A 1 434 ? 16.103 5.641 -10.375 1.00 91.94 434 GLY A CA 1
ATOM 3313 C C . GLY A 1 434 ? 16.558 5.012 -9.054 1.00 91.94 434 GLY A C 1
ATOM 3314 O O . GLY A 1 434 ? 16.247 3.844 -8.787 1.00 91.94 434 GLY A O 1
ATOM 3315 N N . GLN A 1 435 ? 17.258 5.760 -8.194 1.00 91.06 435 GLN A N 1
ATOM 3316 C CA . GLN A 1 435 ? 17.622 5.305 -6.851 1.00 91.06 435 GLN A CA 1
ATOM 3317 C C . GLN A 1 435 ? 16.547 5.622 -5.805 1.00 91.06 435 GLN A C 1
ATOM 3319 O O . GLN A 1 435 ? 16.249 4.765 -4.975 1.00 91.06 435 GLN A O 1
ATOM 3324 N N . PHE A 1 436 ? 15.972 6.825 -5.825 1.00 94.56 436 PHE A N 1
ATOM 3325 C CA . PHE A 1 436 ? 15.084 7.313 -4.762 1.00 94.56 436 PHE A CA 1
ATOM 3326 C C . PHE A 1 436 ? 13.597 7.118 -5.078 1.00 94.56 436 PHE A C 1
ATOM 3328 O O . PHE A 1 436 ? 12.797 6.999 -4.155 1.00 94.56 436 PHE A O 1
ATOM 3335 N N . TYR A 1 437 ? 13.229 7.009 -6.360 1.00 95.12 437 TYR A N 1
ATOM 3336 C CA . TYR A 1 437 ? 11.840 6.865 -6.819 1.00 95.12 437 TYR A CA 1
ATOM 3337 C C . TYR A 1 437 ? 11.576 5.561 -7.579 1.00 95.12 437 TYR A C 1
ATOM 3339 O O . TYR A 1 437 ? 10.551 5.428 -8.251 1.00 95.12 437 TYR A O 1
ATOM 3347 N N . ARG A 1 438 ? 12.467 4.568 -7.443 1.00 95.38 438 ARG A N 1
ATOM 3348 C CA . ARG A 1 438 ? 12.454 3.308 -8.207 1.00 95.38 438 ARG A CA 1
ATOM 3349 C C . ARG A 1 438 ? 11.088 2.628 -8.303 1.00 95.38 438 ARG A C 1
ATOM 3351 O O . ARG A 1 438 ? 10.784 2.068 -9.342 1.00 95.38 438 ARG A O 1
ATOM 3358 N N . PHE A 1 439 ? 10.305 2.640 -7.225 1.00 95.88 439 PHE A N 1
ATOM 3359 C CA . PHE A 1 439 ? 9.002 1.964 -7.148 1.00 95.88 439 PHE A CA 1
ATOM 3360 C C . PHE A 1 439 ? 7.811 2.920 -7.037 1.00 95.88 439 PHE A C 1
ATOM 3362 O O . PHE A 1 439 ? 6.689 2.461 -6.861 1.00 95.88 439 PHE A O 1
ATOM 3369 N N . MET A 1 440 ? 8.059 4.228 -7.041 1.00 92.94 440 MET A N 1
ATOM 3370 C CA . MET A 1 440 ? 7.098 5.227 -6.563 1.00 92.94 440 MET A CA 1
ATOM 3371 C C . MET A 1 440 ? 7.161 6.532 -7.361 1.00 92.94 440 MET A C 1
ATOM 3373 O O . MET A 1 440 ? 6.783 7.589 -6.865 1.00 92.94 440 MET A O 1
ATOM 3377 N N . THR A 1 441 ? 7.658 6.484 -8.602 1.00 94.56 441 THR A N 1
ATOM 3378 C CA . THR A 1 441 ? 7.749 7.680 -9.453 1.00 94.56 441 THR A CA 1
ATOM 3379 C C . THR A 1 441 ? 6.357 8.256 -9.718 1.00 94.56 441 THR A C 1
ATOM 3381 O O . THR A 1 441 ? 6.178 9.469 -9.618 1.00 94.56 441 THR A O 1
ATOM 3384 N N . ALA A 1 442 ? 5.360 7.397 -9.961 1.00 93.19 442 ALA A N 1
ATOM 3385 C CA . ALA A 1 442 ? 3.987 7.809 -10.268 1.00 93.19 442 ALA A CA 1
ATOM 3386 C C . ALA A 1 442 ? 3.261 8.498 -9.097 1.00 93.19 442 ALA A C 1
ATOM 3388 O O . ALA A 1 442 ? 2.404 9.341 -9.339 1.00 93.19 442 ALA A O 1
ATOM 3389 N N . VAL A 1 443 ? 3.623 8.173 -7.851 1.00 91.25 443 VAL A N 1
ATOM 3390 C CA . VAL A 1 443 ? 3.063 8.796 -6.632 1.00 91.25 443 VAL A CA 1
ATOM 3391 C C . VAL A 1 443 ? 3.949 9.898 -6.053 1.00 91.25 443 VAL A C 1
ATOM 3393 O O . VAL A 1 443 ? 3.588 10.518 -5.058 1.00 91.25 443 VAL A O 1
ATOM 3396 N N . SER A 1 444 ? 5.114 10.161 -6.654 1.00 90.81 444 SER A N 1
ATOM 3397 C CA . SER A 1 444 ? 5.941 11.299 -6.250 1.00 90.81 444 SER A CA 1
ATOM 3398 C C . SER A 1 444 ? 5.192 12.618 -6.489 1.00 90.81 444 SER A C 1
ATOM 3400 O O . SER A 1 444 ? 4.391 12.690 -7.424 1.00 90.81 444 SER A O 1
ATOM 3402 N N . PRO A 1 445 ? 5.495 13.702 -5.749 1.00 88.38 445 PRO A N 1
ATOM 3403 C CA . PRO A 1 445 ? 4.900 15.015 -6.018 1.00 88.38 445 PRO A CA 1
ATOM 3404 C C . PRO A 1 445 ? 5.101 15.503 -7.460 1.00 88.38 445 PRO A C 1
ATOM 3406 O O . PRO A 1 445 ? 4.317 16.301 -7.966 1.00 88.38 445 PRO A O 1
ATOM 3409 N N . PHE A 1 446 ? 6.147 15.016 -8.133 1.00 87.19 446 PHE A N 1
ATOM 3410 C CA . PHE A 1 446 ? 6.468 15.370 -9.513 1.00 87.19 446 PHE A CA 1
ATOM 3411 C C . PHE A 1 446 ? 5.686 14.533 -10.537 1.00 87.19 446 PHE A C 1
ATOM 3413 O O . PHE A 1 446 ? 5.398 15.033 -11.623 1.00 87.19 446 PHE A O 1
ATOM 3420 N N . LYS A 1 447 ? 5.332 13.281 -10.196 1.00 88.50 447 LYS A N 1
ATOM 3421 C CA . LYS A 1 447 ? 4.632 12.238 -10.987 1.00 88.50 447 LYS A CA 1
ATOM 3422 C C . LYS A 1 447 ? 5.290 11.810 -12.312 1.00 88.50 447 LYS A C 1
ATOM 3424 O O . LYS A 1 447 ? 5.238 10.635 -12.686 1.00 88.50 447 LYS A O 1
ATOM 3429 N N . LYS A 1 448 ? 5.893 12.751 -13.038 1.00 89.81 448 LYS A N 1
ATOM 3430 C CA . LYS A 1 448 ? 6.562 12.600 -14.332 1.00 89.81 448 LYS A CA 1
ATOM 3431 C C . LYS A 1 448 ? 7.615 13.689 -14.529 1.00 89.81 448 LYS A C 1
ATOM 3433 O O . LYS A 1 448 ? 7.564 14.742 -13.894 1.00 89.81 448 LYS A O 1
ATOM 3438 N N . LYS A 1 449 ? 8.554 13.463 -15.445 1.00 88.38 449 LYS A N 1
ATOM 3439 C CA . LYS A 1 449 ? 9.469 14.518 -15.886 1.00 88.38 449 LYS A CA 1
ATOM 3440 C C . LYS A 1 449 ? 8.680 15.552 -16.691 1.00 88.38 449 LYS A C 1
ATOM 3442 O O . LYS A 1 449 ? 8.004 15.203 -17.656 1.00 88.38 449 LYS A O 1
ATOM 3447 N N . GLN A 1 450 ? 8.776 16.817 -16.296 1.00 83.06 450 GLN A N 1
ATOM 3448 C CA . GLN A 1 450 ? 8.309 17.919 -17.131 1.00 83.06 450 GLN A CA 1
ATOM 3449 C C . GLN A 1 450 ? 9.307 18.085 -18.277 1.00 83.06 450 GLN A C 1
ATOM 3451 O O . GLN A 1 450 ? 10.509 18.231 -18.044 1.00 83.06 450 GLN A O 1
ATOM 3456 N N . ASN A 1 451 ? 8.821 17.996 -19.513 1.00 72.50 451 ASN A N 1
ATOM 3457 C CA . ASN A 1 451 ? 9.627 18.390 -20.657 1.00 72.50 451 ASN A CA 1
ATOM 3458 C C . ASN A 1 451 ? 9.646 19.912 -20.664 1.00 72.50 451 ASN A C 1
ATOM 3460 O O . ASN A 1 451 ? 8.587 20.530 -20.600 1.00 72.50 451 ASN A O 1
ATOM 3464 N N . ASP A 1 452 ? 10.839 20.492 -20.688 1.00 60.38 452 ASP A N 1
ATOM 3465 C CA . ASP A 1 452 ? 11.009 21.933 -20.784 1.00 60.38 452 ASP A CA 1
ATOM 3466 C C . ASP A 1 452 ? 10.428 22.378 -22.133 1.00 60.38 452 ASP A C 1
ATOM 3468 O O . ASP A 1 452 ? 11.031 22.161 -23.184 1.00 60.38 452 ASP A O 1
ATOM 3472 N N . THR A 1 453 ? 9.201 22.900 -22.134 1.00 55.28 453 THR A N 1
ATOM 3473 C CA . THR A 1 453 ? 8.541 23.423 -23.340 1.00 55.28 453 THR A CA 1
ATOM 3474 C C . THR A 1 453 ? 9.008 24.841 -23.669 1.00 55.28 453 THR A C 1
ATOM 3476 O O . THR A 1 453 ? 8.339 25.538 -24.422 1.00 55.28 453 THR A O 1
ATOM 3479 N N . GLY A 1 454 ? 10.151 25.259 -23.118 1.00 44.78 454 GLY A N 1
ATOM 3480 C CA . GLY A 1 454 ? 10.611 26.635 -23.137 1.00 44.78 454 GLY A CA 1
ATOM 3481 C C . GLY A 1 454 ? 9.935 27.413 -22.018 1.00 44.78 454 GLY A C 1
ATOM 3482 O O . GLY A 1 454 ? 8.782 27.821 -22.132 1.00 44.78 454 GLY A O 1
ATOM 3483 N N . MET A 1 455 ? 10.659 27.644 -20.926 1.00 39.16 455 MET A N 1
ATOM 3484 C CA . MET A 1 455 ? 10.519 28.930 -20.250 1.00 39.16 455 MET A CA 1
ATOM 3485 C C . MET A 1 455 ? 11.035 29.994 -21.229 1.00 39.16 455 MET A C 1
ATOM 3487 O O . MET A 1 455 ? 12.247 30.169 -21.351 1.00 39.16 455 MET A O 1
ATOM 3491 N N . GLU A 1 456 ? 10.124 30.609 -21.989 1.00 39.62 456 GLU A N 1
ATOM 3492 C CA . GLU A 1 456 ? 10.393 31.886 -22.671 1.00 39.62 456 GLU A CA 1
ATOM 3493 C C . GLU A 1 456 ? 10.643 33.010 -21.660 1.00 39.62 456 GLU A C 1
ATOM 3495 O O . GLU A 1 456 ? 9.940 33.049 -20.618 1.00 39.62 456 GLU A O 1
#

Radius of gyration: 25.44 Å; chains: 1; bounding box: 64×59×80 Å

Secondary structure (DSSP, 8-state):
-PPEEEEEE-BS-SHHHHHHHTTTTTHHHHHHHHSEEEE-TTTS---HHHHHHSPTT-EEEEEEESB--BHHHHHHHHHHHHHEEEEEEEHHHHHH-TGGGGGGGS-HHHHHHIIIIISTT-SS---S--SSSPPBPSS---GGGTS--SEEE-SSSPPHHHHHHHHHHHHHS------SSBTTTT-TT-STT-TGGGT----GGGBBP-GGG-GGGGT-----TT-B-SS--HHHHHHHHHHHHSSPPPHHHHHHHHHHHHHHH-----TT-EETT-HHHHHHH-GGGS-EEEEEETTEEEEEE--SSS-HHHHHHHHHHHH-TT------BHHHH--SB------S--B-TTTTSSPPSSB-TTTTTB--GGGTBBS-S-SHHHHTTS----TT-B-TT-S-HHHHHHHHHHHH-TT--HHHHHHH-S-HHHHHSTTTTTTSTT-SPPP-----